Protein AF-0000000077142729 (afdb_homodimer)

Nearest PDB structures (foldseek):
  4tr6-assembly1_B  TM=9.520E-01  e=1.479E-44  Bacillus subtilis subsp. subtilis str. 168
  8dt6-assembly1_D  TM=9.450E-01  e=4.330E-39  Elizabethkingia anophelis NUHP1
  6fvo-assembly2_C  TM=9.368E-01  e=2.234E-37  Mycobacterium tuberculosis CDC1551
  6fvn-assembly1_A  TM=9.288E-01  e=1.070E-36  Mycobacterium tuberculosis CDC1551
  5agu-assembly1_B  TM=9.082E-01  e=4.602E-36  Mycobacterium tuberculosis H37Rv

InterPro domains:
  IPR001001 DNA polymerase III, beta sliding clamp [PIRSF000804] (1-369)
  IPR001001 DNA polymerase III, beta sliding clamp [PTHR30478] (1-369)
  IPR001001 DNA polymerase III, beta sliding clamp [SM00480] (17-365)
  IPR001001 DNA polymerase III, beta sliding clamp [TIGR00663] (1-369)
  IPR001001 DNA polymerase III, beta sliding clamp [cd00140] (1-368)
  IPR022634 DNA polymerase III, beta sliding clamp, N-terminal [PF00712] (1-119)
  IPR022635 DNA polymerase III, beta sliding clamp, C-terminal [PF02768] (251-367)
  IPR022637 DNA polymerase III, beta sliding clamp, central [PF02767] (129-245)
  IPR046938 DNA clamp superfamily [SSF55979] (1-119)
  IPR046938 DNA clamp superfamily [SSF55979] (125-248)
  IPR046938 DNA clamp superfamily [SSF55979] (250-369)

Radius of gyration: 31.99 Å; Cα contacts (8 Å, |Δi|>4): 1858; chains: 2; bounding box: 77×92×58 Å

Solvent-accessible surface area (backbone atoms only — not comparable to full-atom values): 36999 Å² total; per-residue (Å²): 56,28,36,36,30,47,34,68,53,50,38,52,23,44,63,54,6,50,70,17,30,35,89,78,70,91,53,70,67,33,40,19,31,37,39,39,36,50,70,58,32,33,34,26,31,8,30,57,86,50,36,30,20,36,18,51,35,72,28,54,50,79,34,62,36,63,35,21,36,48,32,69,65,52,46,53,48,51,66,67,51,68,87,47,60,33,37,40,36,44,52,97,82,29,39,34,36,41,36,41,90,61,35,40,36,36,35,57,36,39,69,42,84,73,45,78,80,70,81,82,72,59,78,82,39,55,39,68,43,31,34,39,57,53,41,48,47,41,63,51,16,50,85,30,30,29,88,56,72,88,50,57,53,30,29,14,33,35,40,38,36,37,42,44,33,37,36,32,36,11,32,51,89,50,35,35,18,38,38,48,46,76,45,95,60,66,40,48,79,91,84,69,73,66,47,77,49,28,42,38,34,69,58,49,54,54,49,48,72,70,52,57,90,40,78,55,70,26,46,36,25,37,56,96,51,36,37,32,41,41,49,87,58,32,38,41,34,32,50,40,52,69,78,83,73,74,73,62,74,77,72,52,78,88,69,64,48,25,39,33,43,41,52,40,66,62,53,48,52,51,48,54,56,25,35,71,37,2,58,82,45,79,24,37,32,36,39,39,35,49,72,49,32,37,35,43,28,16,55,37,94,63,21,36,29,39,32,60,40,80,36,49,49,48,70,60,73,45,61,38,28,32,47,38,64,65,52,47,54,54,56,69,48,52,85,51,63,35,30,36,41,37,30,59,57,56,73,48,48,40,38,41,32,43,55,96,42,93,37,45,43,36,36,36,48,44,43,84,79,131,54,28,35,35,31,47,35,68,53,49,37,51,24,42,64,53,8,51,70,20,31,36,91,77,68,93,52,68,64,34,41,18,31,36,39,36,35,50,69,56,31,34,34,25,32,7,29,58,86,51,35,30,19,34,18,50,33,72,27,54,50,77,34,62,37,63,33,21,35,48,32,68,65,51,47,54,50,51,65,67,51,70,89,47,61,33,38,41,37,44,50,98,82,28,40,33,37,42,36,43,90,58,34,37,36,35,35,57,35,38,67,41,84,73,46,77,81,69,81,84,70,58,76,82,40,55,39,69,44,31,34,40,57,52,43,48,46,42,63,52,15,50,86,30,32,28,88,57,73,90,50,58,54,30,30,14,33,35,40,39,38,34,41,43,33,37,36,32,37,12,31,51,89,52,35,34,18,37,36,47,49,78,47,94,59,68,41,49,79,86,90,67,74,67,48,78,48,30,41,38,36,69,58,47,54,53,49,49,71,69,53,57,90,39,78,55,70,27,46,36,25,36,58,96,52,34,37,32,41,40,48,85,56,30,40,41,35,32,50,40,52,68,79,81,75,76,72,62,73,76,72,53,77,89,71,64,49,24,40,36,42,41,52,40,66,62,52,47,51,50,46,55,57,24,36,71,36,2,58,81,46,78,24,36,31,37,40,39,36,49,71,50,34,38,34,44,28,17,55,38,94,63,23,35,30,39,32,60,40,82,36,49,48,47,70,58,74,44,62,37,30,33,46,39,65,64,52,47,54,54,58,70,48,50,85,51,63,33,29,35,40,35,29,58,57,56,71,47,48,39,38,40,31,43,54,96,44,91,36,44,43,37,38,38,49,42,42,86,78,131

Structure (mmCIF, N/CA/C/O backbone):
data_AF-0000000077142729-model_v1
#
loop_
_entity.id
_entity.type
_entity.pdbx_description
1 polymer 'Beta sliding clamp'
#
loop_
_atom_site.group_PDB
_atom_site.id
_atom_site.type_symbol
_atom_site.label_atom_id
_atom_site.label_alt_id
_atom_site.label_comp_id
_atom_site.label_asym_id
_atom_site.label_entity_id
_atom_site.label_seq_id
_atom_site.pdbx_PDB_ins_code
_atom_site.Cartn_x
_atom_site.Cartn_y
_atom_site.Cartn_z
_atom_site.occupancy
_atom_site.B_iso_or_equiv
_atom_site.auth_seq_id
_atom_site.auth_comp_id
_atom_site.auth_asym_id
_atom_site.auth_atom_id
_atom_site.pdbx_PDB_model_num
ATOM 1 N N . MET A 1 1 ? 35.406 -13.906 -8.664 1 97.38 1 MET A N 1
ATOM 2 C CA . MET A 1 1 ? 34.344 -13.617 -9.617 1 97.38 1 MET A CA 1
ATOM 3 C C . MET A 1 1 ? 34.312 -12.133 -9.969 1 97.38 1 MET A C 1
ATOM 5 O O . MET A 1 1 ? 34.375 -11.273 -9.078 1 97.38 1 MET A O 1
ATOM 9 N N . LYS A 1 2 ? 34.281 -11.828 -11.273 1 98.62 2 LYS A N 1
ATOM 10 C CA . LYS A 1 2 ? 34.25 -10.453 -11.766 1 98.62 2 LYS A CA 1
ATOM 11 C C . LYS A 1 2 ? 33.469 -10.352 -13.07 1 98.62 2 LYS A C 1
ATOM 13 O O . LYS A 1 2 ? 33.781 -11.047 -14.039 1 98.62 2 LYS A O 1
ATOM 18 N N . PHE A 1 3 ? 32.469 -9.5 -13.102 1 98.81 3 PHE A N 1
ATOM 19 C CA . PHE A 1 3 ? 31.703 -9.352 -14.336 1 98.81 3 PHE A CA 1
ATOM 20 C C . PHE A 1 3 ? 31.078 -7.961 -14.422 1 98.81 3 PHE A C 1
ATOM 22 O O . PHE A 1 3 ? 31.031 -7.23 -13.43 1 98.81 3 PHE A O 1
ATOM 29 N N . VAL A 1 4 ? 30.672 -7.512 -15.602 1 98.81 4 VAL A N 1
ATOM 30 C CA . VAL A 1 4 ? 29.969 -6.266 -15.883 1 98.81 4 VAL A CA 1
ATOM 31 C C . VAL A 1 4 ? 28.656 -6.562 -16.609 1 98.81 4 VAL A C 1
ATOM 33 O O . VAL A 1 4 ? 28.625 -7.402 -17.516 1 98.81 4 VAL A O 1
ATOM 36 N N . CYS A 1 5 ? 27.641 -5.969 -16.188 1 98.69 5 CYS A N 1
ATOM 37 C CA . CYS A 1 5 ? 26.359 -6.117 -16.859 1 98.69 5 CYS A CA 1
ATOM 38 C C . CYS A 1 5 ? 25.562 -4.82 -16.797 1 98.69 5 CYS A C 1
ATOM 40 O O . CYS A 1 5 ? 25.969 -3.865 -16.141 1 98.69 5 CYS A O 1
ATOM 42 N N . ASP A 1 6 ? 24.5 -4.805 -17.547 1 98.25 6 ASP A N 1
ATOM 43 C CA . ASP A 1 6 ? 23.609 -3.648 -17.547 1 98.25 6 ASP A CA 1
ATOM 44 C C . ASP A 1 6 ? 22.719 -3.646 -16.297 1 98.25 6 ASP A C 1
ATOM 46 O O . ASP A 1 6 ? 22.234 -4.699 -15.875 1 98.25 6 ASP A O 1
ATOM 50 N N . LYS A 1 7 ? 22.422 -2.453 -15.75 1 98.38 7 LYS A N 1
ATOM 51 C CA . LYS A 1 7 ? 21.672 -2.305 -14.516 1 98.38 7 LYS A CA 1
ATOM 52 C C . LYS A 1 7 ? 20.281 -2.947 -14.633 1 98.38 7 LYS A C 1
ATOM 54 O O . LYS A 1 7 ? 19.828 -3.641 -13.719 1 98.38 7 LYS A O 1
ATOM 59 N N . ASN A 1 8 ? 19.625 -2.719 -15.695 1 98.06 8 ASN A N 1
ATOM 60 C CA . ASN A 1 8 ? 18.281 -3.238 -15.867 1 98.06 8 ASN A CA 1
ATOM 61 C C . ASN A 1 8 ? 18.266 -4.766 -15.891 1 98.06 8 ASN A C 1
ATOM 63 O O . ASN A 1 8 ? 17.375 -5.387 -15.312 1 98.06 8 ASN A O 1
ATOM 67 N N . SER A 1 9 ? 19.188 -5.359 -16.609 1 98.25 9 SER A N 1
ATOM 68 C CA . SER A 1 9 ? 19.312 -6.812 -16.625 1 98.25 9 SER A CA 1
ATOM 69 C C . SER A 1 9 ? 19.594 -7.359 -15.234 1 98.25 9 SER A C 1
ATOM 71 O O . SER A 1 9 ? 19 -8.359 -14.82 1 98.25 9 SER A O 1
ATOM 73 N N . LEU A 1 10 ? 20.484 -6.617 -14.609 1 98.81 10 LEU A N 1
ATOM 74 C CA . LEU A 1 10 ? 20.828 -7.004 -13.25 1 98.81 10 LEU A CA 1
ATOM 75 C C . LEU A 1 10 ? 19.594 -6.973 -12.352 1 98.81 10 LEU A C 1
ATOM 77 O O . LEU A 1 10 ? 19.344 -7.918 -11.594 1 98.81 10 LEU A O 1
ATOM 81 N N . PHE A 1 11 ? 18.875 -5.934 -12.438 1 98.44 11 PHE A N 1
ATOM 82 C CA . PHE A 1 11 ? 17.672 -5.77 -11.633 1 98.44 11 PHE A CA 1
ATOM 83 C C . PHE A 1 11 ? 16.672 -6.879 -11.938 1 98.44 11 PHE A C 1
ATOM 85 O O . PHE A 1 11 ? 16.094 -7.461 -11.023 1 98.44 11 PHE A O 1
ATOM 92 N N . GLU A 1 12 ? 16.469 -7.191 -13.133 1 97.75 12 GLU A N 1
ATOM 93 C CA . GLU A 1 12 ? 15.555 -8.258 -13.531 1 97.75 12 GLU A CA 1
ATOM 94 C C . GLU A 1 12 ? 15.977 -9.594 -12.922 1 97.75 12 GLU A C 1
ATOM 96 O O . GLU A 1 12 ? 15.164 -10.289 -12.305 1 97.75 12 GLU A O 1
ATOM 101 N N . GLY A 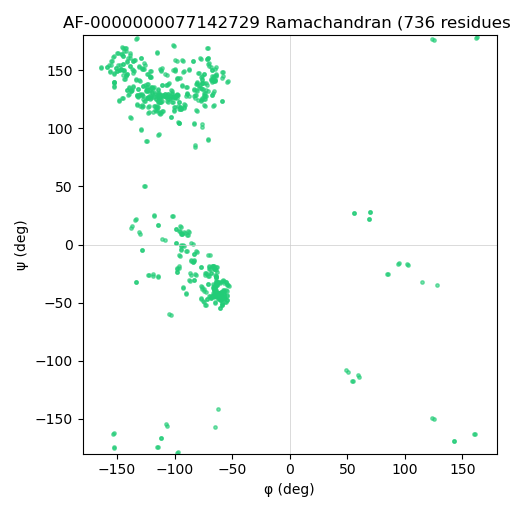1 13 ? 17.234 -9.953 -13.109 1 98.56 13 GLY A N 1
ATOM 102 C CA . GLY A 1 13 ? 17.75 -11.211 -12.594 1 98.56 13 GLY A CA 1
ATOM 103 C C . GLY A 1 13 ? 17.594 -11.352 -11.094 1 98.56 13 GLY A C 1
ATOM 104 O O . GLY A 1 13 ? 17.125 -12.391 -10.609 1 98.56 13 GLY A O 1
ATOM 105 N N . VAL A 1 14 ? 17.938 -10.281 -10.438 1 98.75 14 VAL A N 1
ATOM 106 C CA . VAL A 1 14 ? 17.906 -10.289 -8.977 1 98.75 14 VAL A CA 1
ATOM 107 C C . VAL A 1 14 ? 16.453 -10.328 -8.5 1 98.75 14 VAL A C 1
ATOM 109 O O . VAL A 1 14 ? 16.109 -11.102 -7.598 1 98.75 14 VAL A O 1
ATOM 112 N N . ASN A 1 15 ? 15.594 -9.547 -9.094 1 98.06 15 ASN A N 1
ATOM 113 C CA . ASN A 1 15 ? 14.188 -9.461 -8.719 1 98.06 15 ASN A CA 1
ATOM 114 C C . ASN A 1 15 ? 13.469 -10.789 -8.922 1 98.06 15 ASN A C 1
ATOM 116 O O . ASN A 1 15 ? 12.539 -11.117 -8.188 1 98.06 15 ASN A O 1
ATOM 120 N N . ILE A 1 16 ? 13.875 -11.523 -9.891 1 98.44 16 ILE A N 1
ATOM 121 C CA . ILE A 1 16 ? 13.281 -12.828 -10.164 1 98.44 16 ILE A CA 1
ATOM 122 C C . ILE A 1 16 ? 13.812 -13.852 -9.172 1 98.44 16 ILE A C 1
ATOM 124 O O . ILE A 1 16 ? 13.031 -14.594 -8.555 1 98.44 16 ILE A O 1
ATOM 128 N N . ALA A 1 17 ? 15.102 -13.867 -8.961 1 98.5 17 ALA A N 1
ATOM 129 C CA . ALA A 1 17 ? 15.758 -14.875 -8.125 1 98.5 17 ALA A CA 1
ATOM 130 C C . ALA A 1 17 ? 15.32 -14.734 -6.664 1 98.5 17 ALA A C 1
ATOM 132 O O . ALA A 1 17 ? 15.211 -15.734 -5.945 1 98.5 17 ALA A O 1
ATOM 133 N N . ILE A 1 18 ? 15.102 -13.477 -6.281 1 98.06 18 ILE A N 1
ATOM 134 C CA . ILE A 1 18 ? 14.805 -13.234 -4.871 1 98.06 18 ILE A CA 1
ATOM 135 C C . ILE A 1 18 ? 13.477 -13.898 -4.504 1 98.06 18 ILE A C 1
ATOM 137 O O . ILE A 1 18 ? 13.211 -14.164 -3.33 1 98.06 18 ILE A O 1
ATOM 141 N N . ARG A 1 19 ? 12.633 -14.188 -5.406 1 97.06 19 ARG A N 1
ATOM 142 C CA . ARG A 1 19 ? 11.336 -14.812 -5.176 1 97.06 19 ARG A CA 1
ATOM 143 C C . ARG A 1 19 ? 11.508 -16.234 -4.656 1 97.06 19 ARG A C 1
ATOM 145 O O . ARG A 1 19 ? 10.578 -16.812 -4.074 1 97.06 19 ARG A O 1
ATOM 152 N N . GLY A 1 20 ? 12.641 -16.828 -4.883 1 97 20 GLY A N 1
ATOM 153 C CA . GLY A 1 20 ? 12.922 -18.156 -4.383 1 97 20 GLY A CA 1
ATOM 154 C C . GLY A 1 20 ? 13.547 -18.172 -3.004 1 97 20 GLY A C 1
ATOM 155 O O . GLY A 1 20 ? 13.734 -19.219 -2.402 1 97 20 GLY A O 1
ATOM 156 N N . VAL A 1 21 ? 13.844 -16.969 -2.533 1 96.69 21 VAL A N 1
ATOM 157 C CA . VAL A 1 21 ? 14.57 -16.828 -1.278 1 96.69 21 VAL A CA 1
ATOM 158 C C . VAL A 1 21 ? 13.617 -16.984 -0.1 1 96.69 21 VAL A C 1
ATOM 160 O O . VAL A 1 21 ? 12.477 -16.516 -0.15 1 96.69 21 VAL A O 1
ATOM 163 N N . SER A 1 22 ? 14.016 -17.641 0.867 1 84.62 22 SER A N 1
ATOM 164 C CA . SER A 1 22 ? 13.227 -17.891 2.068 1 84.62 22 SER A CA 1
ATOM 165 C C . SER A 1 22 ? 13.125 -16.656 2.943 1 84.62 22 SER A C 1
ATOM 167 O O . SER A 1 22 ? 14.133 -15.992 3.215 1 84.62 22 SER A O 1
ATOM 169 N N . SER A 1 23 ? 11.945 -16.219 3.293 1 72.62 23 SER A N 1
ATOM 170 C CA . SER A 1 23 ? 11.844 -15.07 4.188 1 72.62 23 SER A CA 1
ATOM 171 C C . SER A 1 23 ? 12.031 -15.484 5.645 1 72.62 23 SER A C 1
ATOM 173 O O . SER A 1 23 ? 12.492 -14.688 6.465 1 72.62 23 SER A O 1
ATOM 175 N N . ARG A 1 24 ? 11.688 -16.781 5.891 1 78.94 24 ARG A N 1
ATOM 176 C CA . ARG A 1 24 ? 11.797 -17.281 7.258 1 78.94 24 ARG A CA 1
ATOM 177 C C . ARG A 1 24 ? 12.578 -18.594 7.293 1 78.94 24 ARG A C 1
ATOM 179 O O . ARG A 1 24 ? 12.172 -19.578 6.684 1 78.94 24 ARG A O 1
ATOM 186 N N . THR A 1 25 ? 13.867 -18.531 7.637 1 83.38 25 THR A N 1
ATOM 187 C CA . THR A 1 25 ? 14.68 -19.75 7.668 1 83.38 25 THR A CA 1
ATOM 188 C C . THR A 1 25 ? 15.688 -19.703 8.812 1 83.38 25 THR A C 1
ATOM 190 O O . THR A 1 25 ? 16.078 -18.609 9.25 1 83.38 25 THR A O 1
ATOM 193 N N . THR A 1 26 ? 15.945 -20.906 9.266 1 84.94 26 THR A N 1
ATOM 194 C CA . THR A 1 26 ? 16.984 -21.031 10.281 1 84.94 26 THR A CA 1
ATOM 195 C C . THR A 1 26 ? 18.359 -21.156 9.641 1 84.94 26 THR A C 1
ATOM 197 O O . THR A 1 26 ? 19.391 -21 10.305 1 84.94 26 THR A O 1
ATOM 200 N N . LEU A 1 27 ? 18.469 -21.422 8.336 1 90.94 27 LEU A N 1
ATOM 201 C CA . LEU A 1 27 ? 19.719 -21.5 7.598 1 90.94 27 LEU A CA 1
ATOM 202 C C . LEU A 1 27 ? 20.016 -20.188 6.902 1 90.94 27 LEU A C 1
ATOM 204 O O . LEU A 1 27 ? 19.484 -19.906 5.82 1 90.94 27 LEU A O 1
ATOM 208 N N . PRO A 1 28 ? 20.938 -19.453 7.438 1 91.56 28 PRO A N 1
ATOM 209 C CA . PRO A 1 28 ? 21.188 -18.094 6.949 1 91.56 28 PRO A CA 1
ATOM 210 C C . PRO A 1 28 ? 21.516 -18.062 5.461 1 91.56 28 PRO A C 1
ATOM 212 O O . PRO A 1 28 ? 21.172 -17.094 4.77 1 91.56 28 PRO A O 1
ATOM 215 N N . ILE A 1 29 ? 22.141 -19.109 4.98 1 95.5 29 ILE A N 1
ATOM 216 C CA . ILE A 1 29 ? 22.594 -19.125 3.592 1 95.5 29 ILE A CA 1
ATOM 217 C C . ILE A 1 29 ? 21.375 -19.062 2.662 1 95.5 29 ILE A C 1
ATOM 219 O O . ILE A 1 29 ? 21.484 -18.594 1.522 1 95.5 29 ILE A O 1
ATOM 223 N N . LEU A 1 30 ? 20.203 -19.438 3.131 1 96.56 30 LEU A N 1
ATOM 224 C CA . LEU A 1 30 ? 18.984 -19.484 2.334 1 96.56 30 LEU A CA 1
ATOM 225 C C . LEU A 1 30 ? 18.359 -18.094 2.232 1 96.56 30 LEU A C 1
ATOM 227 O O . LEU A 1 30 ? 17.422 -17.891 1.455 1 96.56 30 LEU A O 1
ATOM 231 N N . GLN A 1 31 ? 18.922 -17.156 2.941 1 96.62 31 GLN A N 1
ATOM 232 C CA . GLN A 1 31 ? 18.484 -15.766 2.846 1 96.62 31 GLN A CA 1
ATOM 233 C C . GLN A 1 31 ? 19.297 -15.016 1.792 1 96.62 31 GLN A C 1
ATOM 235 O O . GLN A 1 31 ? 19.188 -13.797 1.674 1 96.62 31 GLN A O 1
ATOM 240 N N . GLY A 1 32 ? 20.047 -15.773 1.043 1 97.25 32 GLY A N 1
ATOM 241 C CA . GLY A 1 32 ? 20.922 -15.164 0.049 1 97.25 32 GLY A CA 1
ATOM 242 C C . GLY A 1 32 ? 20.547 -15.523 -1.376 1 97.25 32 GLY A C 1
ATOM 243 O O . GLY A 1 32 ? 19.734 -16.422 -1.599 1 97.25 32 GLY A O 1
ATOM 244 N N . ILE A 1 33 ? 21.062 -14.797 -2.264 1 98.56 33 ILE A N 1
ATOM 245 C CA . ILE A 1 33 ? 21.062 -15.086 -3.691 1 98.56 33 ILE A CA 1
ATOM 246 C C . ILE A 1 33 ? 22.438 -15.57 -4.129 1 98.56 33 ILE A C 1
ATOM 248 O O . ILE A 1 33 ? 23.453 -14.922 -3.846 1 98.56 33 ILE A O 1
ATOM 252 N N . LYS A 1 34 ? 22.5 -16.703 -4.734 1 98.69 34 LYS A N 1
ATOM 253 C CA . LYS A 1 34 ? 23.75 -17.188 -5.305 1 98.69 34 LYS A CA 1
ATOM 254 C C . LYS A 1 34 ? 24 -16.578 -6.684 1 98.69 34 LYS A C 1
ATOM 256 O O . LYS A 1 34 ? 23.109 -16.594 -7.543 1 98.69 34 LYS A O 1
ATOM 261 N N . ILE A 1 35 ? 25.141 -15.992 -6.84 1 98.81 35 ILE A N 1
ATOM 262 C CA . ILE A 1 35 ? 25.578 -15.438 -8.117 1 98.81 35 ILE A CA 1
ATOM 263 C C . ILE A 1 35 ? 26.641 -16.344 -8.734 1 98.81 35 ILE A C 1
ATOM 265 O O . ILE A 1 35 ? 27.641 -16.656 -8.102 1 98.81 35 ILE A O 1
ATOM 269 N N . SER A 1 36 ? 26.375 -16.797 -9.93 1 98.69 36 SER A N 1
ATOM 270 C CA . SER A 1 36 ? 27.344 -17.609 -10.672 1 98.69 36 SER A CA 1
ATOM 271 C C . SER A 1 36 ? 27.688 -16.969 -12.008 1 98.69 36 SER A C 1
ATOM 273 O O . SER A 1 36 ? 26.844 -16.859 -12.898 1 98.69 36 SER A O 1
ATOM 275 N N . ALA A 1 37 ? 28.938 -16.547 -12.133 1 98.62 37 ALA A N 1
ATOM 276 C CA . ALA A 1 37 ? 29.422 -15.961 -13.383 1 98.62 37 ALA A CA 1
ATOM 277 C C . ALA A 1 37 ? 30.203 -16.984 -14.203 1 98.62 37 ALA A C 1
ATOM 279 O O . ALA A 1 37 ? 31.203 -17.547 -13.727 1 98.62 37 ALA A O 1
ATOM 280 N N . LEU A 1 38 ? 29.734 -17.266 -15.352 1 97.62 38 LEU A N 1
ATOM 281 C CA . LEU A 1 38 ? 30.359 -18.234 -16.234 1 97.62 38 LEU A CA 1
ATOM 282 C C . LEU A 1 38 ? 30.203 -17.828 -17.703 1 97.62 38 LEU A C 1
ATOM 284 O O . LEU A 1 38 ? 29.078 -17.578 -18.156 1 97.62 38 LEU A O 1
ATOM 288 N N . LYS A 1 39 ? 31.359 -17.766 -18.406 1 95.44 39 LYS A N 1
ATOM 289 C CA . LYS A 1 39 ? 31.391 -17.406 -19.828 1 95.44 39 LYS A CA 1
ATOM 290 C C . LYS A 1 39 ? 30.797 -16 -20.047 1 95.44 39 LYS A C 1
ATOM 292 O O . LYS A 1 39 ? 31.328 -15.016 -19.531 1 95.44 39 LYS A O 1
ATOM 297 N N . ASP A 1 40 ? 29.672 -15.906 -20.688 1 96.62 40 ASP A N 1
ATOM 298 C CA . ASP A 1 40 ? 29.125 -14.586 -21 1 96.62 40 ASP A CA 1
ATOM 299 C C . ASP A 1 40 ? 27.781 -14.375 -20.328 1 96.62 40 ASP A C 1
ATOM 301 O O . ASP A 1 40 ? 26.969 -13.555 -20.781 1 96.62 40 ASP A O 1
ATOM 305 N N . GLN A 1 41 ? 27.625 -15.133 -19.219 1 98.12 41 GLN A N 1
ATOM 306 C CA . GLN A 1 41 ? 26.344 -15.062 -18.516 1 98.12 41 GLN A CA 1
ATOM 307 C C . GLN A 1 41 ? 26.547 -15.047 -17.016 1 98.12 41 GLN A C 1
ATOM 309 O O . GLN A 1 41 ? 27.562 -15.531 -16.516 1 98.12 41 GLN A O 1
ATOM 314 N N . VAL A 1 42 ? 25.641 -14.492 -16.375 1 98.81 42 VAL A N 1
ATOM 315 C CA . VAL A 1 42 ? 25.562 -14.578 -14.922 1 98.81 42 VAL A CA 1
ATOM 316 C C . VAL A 1 42 ? 24.203 -15.141 -14.508 1 98.81 42 VAL A C 1
ATOM 318 O O . VAL A 1 42 ? 23.156 -14.727 -15.039 1 98.81 42 VAL A O 1
ATOM 321 N N . LYS A 1 43 ? 24.312 -16.094 -13.609 1 98.75 43 LYS A N 1
ATOM 322 C CA . LYS A 1 43 ? 23.094 -16.719 -13.094 1 98.75 43 LYS A CA 1
ATOM 323 C C . LYS A 1 43 ? 22.828 -16.312 -11.648 1 98.75 43 LYS A C 1
ATOM 325 O O . LYS A 1 43 ? 23.734 -16.359 -10.812 1 98.75 43 LYS A O 1
ATOM 330 N N . PHE A 1 44 ? 21.641 -15.852 -11.422 1 98.88 44 PHE A N 1
ATOM 331 C CA . PHE A 1 44 ? 21.172 -15.586 -10.062 1 98.88 44 PHE A CA 1
ATOM 332 C C . PHE A 1 44 ? 20.234 -16.688 -9.594 1 98.88 44 PHE A C 1
ATOM 334 O O . PHE A 1 44 ? 19.312 -17.078 -10.312 1 98.88 44 PHE A O 1
ATOM 341 N N . SER A 1 45 ? 20.469 -17.188 -8.367 1 98.69 45 SER A N 1
ATOM 342 C CA . SER A 1 45 ? 19.672 -18.312 -7.867 1 98.69 45 SER A CA 1
ATOM 343 C C . SER A 1 45 ? 19.172 -18.062 -6.449 1 98.69 45 SER A C 1
ATOM 345 O O . SER A 1 45 ? 19.938 -17.625 -5.586 1 98.69 45 SER A O 1
ATOM 347 N N . GLY A 1 46 ? 17.938 -18.219 -6.211 1 98 46 GLY A N 1
ATOM 348 C CA . GLY A 1 46 ? 17.328 -18.25 -4.891 1 98 46 GLY A CA 1
ATOM 349 C C . GLY A 1 46 ? 16.578 -19.547 -4.621 1 98 46 GLY A C 1
ATOM 350 O O . GLY A 1 46 ? 15.992 -20.141 -5.531 1 98 46 GLY A O 1
ATOM 351 N N . THR A 1 47 ? 16.641 -20 -3.342 1 97.5 47 THR A N 1
ATOM 352 C CA . THR A 1 47 ? 15.922 -21.234 -3.012 1 97.5 47 THR A CA 1
ATOM 353 C C . THR A 1 47 ? 15.531 -21.25 -1.537 1 97.5 47 THR A C 1
ATOM 355 O O . THR A 1 47 ? 16.219 -20.656 -0.701 1 97.5 47 THR A O 1
ATOM 358 N N . ASP A 1 48 ? 14.43 -21.844 -1.259 1 95.81 48 ASP A N 1
ATOM 359 C CA . ASP A 1 48 ? 14.055 -22.156 0.118 1 95.81 48 ASP A CA 1
ATOM 360 C C . ASP A 1 48 ? 14.008 -23.672 0.341 1 95.81 48 ASP A C 1
ATOM 362 O O . ASP A 1 48 ? 13.375 -24.141 1.29 1 95.81 48 ASP A O 1
ATOM 366 N N . LEU A 1 49 ? 14.609 -24.406 -0.566 1 94.25 49 LEU A N 1
ATOM 367 C CA . LEU A 1 49 ? 14.734 -25.859 -0.551 1 94.25 49 LEU A CA 1
ATOM 368 C C . LEU A 1 49 ? 13.5 -26.516 -1.162 1 94.25 49 LEU A C 1
ATOM 370 O O . LEU A 1 49 ? 13.578 -27.641 -1.668 1 94.25 49 LEU A O 1
ATOM 374 N N . ASP A 1 50 ? 12.375 -25.906 -1.157 1 94.44 50 ASP A N 1
ATOM 375 C CA . ASP A 1 50 ? 11.172 -26.422 -1.798 1 94.44 50 ASP A CA 1
ATOM 376 C C . ASP A 1 50 ? 11.031 -25.891 -3.223 1 94.44 50 ASP A C 1
ATOM 378 O O . ASP A 1 50 ? 10.586 -26.594 -4.117 1 94.44 50 ASP A O 1
ATOM 382 N N . ILE A 1 51 ? 11.43 -24.672 -3.355 1 96.94 51 ILE A N 1
ATOM 383 C CA . ILE A 1 51 ? 11.414 -24.016 -4.66 1 96.94 51 ILE A CA 1
ATOM 384 C C . ILE A 1 51 ? 12.789 -23.422 -4.957 1 96.94 51 ILE A C 1
ATOM 386 O O . ILE A 1 51 ? 13.469 -22.938 -4.051 1 96.94 51 ILE A O 1
ATOM 390 N N . GLY A 1 52 ? 13.25 -23.594 -6.125 1 97.88 52 GLY A N 1
ATOM 391 C CA . GLY A 1 52 ? 14.438 -22.938 -6.652 1 97.88 52 GLY A CA 1
ATOM 392 C C . GLY A 1 52 ? 14.156 -22.094 -7.875 1 97.88 52 GLY A C 1
ATOM 393 O O . GLY A 1 52 ? 13.453 -22.516 -8.789 1 97.88 52 GLY A O 1
ATOM 394 N N . ILE A 1 53 ? 14.609 -20.875 -7.906 1 98.62 53 ILE A N 1
ATOM 395 C CA . ILE A 1 53 ? 14.438 -19.984 -9.039 1 98.62 53 ILE A CA 1
ATOM 396 C C . ILE A 1 53 ? 15.805 -19.484 -9.523 1 98.62 53 ILE A C 1
ATOM 398 O O . ILE A 1 53 ? 16.625 -19.016 -8.727 1 98.62 53 ILE A O 1
ATOM 402 N N . GLU A 1 54 ? 16.016 -19.688 -10.781 1 98.56 54 GLU A N 1
ATOM 403 C CA . GLU A 1 54 ? 17.266 -19.266 -11.414 1 98.56 54 GLU A CA 1
ATOM 404 C C . GLU A 1 54 ? 17 -18.359 -12.609 1 98.56 54 GLU A C 1
ATOM 406 O O . GLU A 1 54 ? 16.141 -18.656 -13.453 1 98.56 54 GLU A O 1
ATOM 411 N N . CYS A 1 55 ? 17.672 -17.297 -12.664 1 98.69 55 CYS A N 1
ATOM 412 C CA . CYS A 1 55 ? 17.547 -16.375 -13.789 1 98.69 55 CYS A CA 1
ATOM 413 C C . CYS A 1 55 ? 18.922 -16.016 -14.344 1 98.69 55 CYS A C 1
ATOM 415 O O . CYS A 1 55 ? 19.812 -15.633 -13.594 1 98.69 55 CYS A O 1
ATOM 417 N N . GLN A 1 56 ? 19.047 -16.156 -15.633 1 98.62 56 GLN A N 1
ATOM 418 C CA . GLN A 1 56 ? 20.312 -15.844 -16.297 1 98.62 56 GLN A CA 1
ATOM 419 C C . GLN A 1 56 ? 20.234 -14.539 -17.062 1 98.62 56 GLN A C 1
ATOM 421 O O . GLN A 1 56 ? 19.219 -14.266 -17.734 1 98.62 56 GLN A O 1
ATOM 426 N N . ILE A 1 57 ? 21.266 -13.766 -16.969 1 98.75 57 ILE A N 1
ATOM 427 C CA . ILE A 1 57 ? 21.328 -12.516 -17.734 1 98.75 57 ILE A CA 1
ATOM 428 C C . ILE A 1 57 ? 22.672 -12.422 -18.453 1 98.75 57 ILE A C 1
ATOM 430 O O . ILE A 1 57 ? 23.656 -13.039 -18.031 1 98.75 57 ILE A O 1
ATOM 434 N N . PRO A 1 58 ? 22.672 -11.672 -19.578 1 98.56 58 PRO A N 1
ATOM 435 C CA . PRO A 1 58 ? 23.969 -11.453 -20.234 1 98.56 58 PRO A CA 1
ATOM 436 C C . PRO A 1 58 ? 24.906 -10.586 -19.391 1 98.56 58 PRO A C 1
ATOM 438 O O . PRO A 1 58 ? 24.453 -9.664 -18.719 1 98.56 58 PRO A O 1
ATOM 441 N N . ALA A 1 59 ? 26.156 -10.953 -19.438 1 98.56 59 ALA A N 1
ATOM 442 C CA . ALA A 1 59 ? 27.172 -10.18 -18.734 1 98.56 59 ALA A CA 1
ATOM 443 C C . ALA A 1 59 ? 28.547 -10.383 -19.359 1 98.56 59 ALA A C 1
ATOM 445 O O . ALA A 1 59 ? 28.797 -11.406 -20 1 98.56 59 ALA A O 1
ATOM 446 N N . MET A 1 60 ? 29.344 -9.414 -19.281 1 98.69 60 MET A N 1
ATOM 447 C CA . MET A 1 60 ? 30.766 -9.562 -19.609 1 98.69 60 MET A CA 1
ATOM 448 C C . MET A 1 60 ? 31.547 -10.109 -18.422 1 98.69 60 MET A C 1
ATOM 450 O O . MET A 1 60 ? 31.891 -9.359 -17.5 1 98.69 60 MET A O 1
ATOM 454 N N . VAL A 1 61 ? 31.891 -11.406 -18.5 1 98.69 61 VAL A N 1
ATOM 455 C CA . VAL A 1 61 ? 32.562 -12.07 -17.391 1 98.69 61 VAL A CA 1
ATOM 456 C C . VAL A 1 61 ? 34.062 -11.969 -17.562 1 98.69 61 VAL A C 1
ATOM 458 O O . VAL A 1 61 ? 34.625 -12.469 -18.547 1 98.69 61 VAL A O 1
ATOM 461 N N . GLU A 1 62 ? 34.719 -11.32 -16.656 1 98.5 62 GLU A N 1
ATOM 462 C CA . GLU A 1 62 ? 36.156 -11.203 -16.656 1 98.5 62 GLU A CA 1
ATOM 463 C C . GLU A 1 62 ? 36.812 -12.344 -15.875 1 98.5 62 GLU A C 1
ATOM 465 O O . GLU A 1 62 ? 37.875 -12.844 -16.266 1 98.5 62 GLU A O 1
ATOM 470 N N . GLU A 1 63 ? 36.25 -12.672 -14.758 1 98.38 63 GLU A N 1
ATOM 471 C CA . GLU A 1 63 ? 36.688 -13.789 -13.914 1 98.38 63 GLU A CA 1
ATOM 472 C C . GLU A 1 63 ? 35.5 -14.633 -13.484 1 98.38 63 GLU A C 1
ATOM 474 O O . GLU A 1 63 ? 34.562 -14.133 -12.828 1 98.38 63 GLU A O 1
ATOM 479 N N . GLU A 1 64 ? 35.469 -15.867 -13.812 1 98.5 64 GLU A N 1
ATOM 480 C CA . GLU A 1 64 ? 34.406 -16.781 -13.43 1 98.5 64 GLU A CA 1
ATOM 481 C C . GLU A 1 64 ? 34.438 -17.047 -11.922 1 98.5 64 GLU A C 1
ATOM 483 O O . GLU A 1 64 ? 35.469 -16.906 -11.273 1 98.5 64 GLU A O 1
ATOM 488 N N . GLY A 1 65 ? 33.281 -17.375 -11.367 1 97.88 65 GLY A N 1
ATOM 489 C CA . GLY A 1 65 ? 33.188 -17.688 -9.953 1 97.88 65 GLY A CA 1
ATOM 490 C C . GLY A 1 65 ? 31.781 -17.625 -9.422 1 97.88 65 GLY A C 1
ATOM 491 O O . GLY A 1 65 ? 30.828 -17.406 -10.18 1 97.88 65 GLY A O 1
ATOM 492 N N . GLU A 1 66 ? 31.688 -17.953 -8.117 1 98.19 66 GLU A N 1
ATOM 493 C CA . GLU A 1 66 ? 30.391 -17.953 -7.457 1 98.19 66 GLU A CA 1
ATOM 494 C C . GLU A 1 66 ? 30.469 -17.312 -6.074 1 98.19 66 GLU A C 1
ATOM 496 O O . GLU A 1 66 ? 31.516 -17.375 -5.414 1 98.19 66 GLU A O 1
ATOM 501 N N . ILE A 1 67 ? 29.391 -16.75 -5.676 1 98.56 67 ILE A N 1
ATOM 502 C CA . ILE A 1 67 ? 29.297 -16.125 -4.359 1 98.56 67 ILE A CA 1
ATOM 503 C C . ILE A 1 67 ? 27.828 -16.016 -3.953 1 98.56 67 ILE A C 1
ATOM 505 O O . ILE A 1 67 ? 26.938 -16.016 -4.809 1 98.56 67 ILE A O 1
ATOM 509 N N . VAL A 1 68 ? 27.531 -16.016 -2.656 1 98.31 68 VAL A N 1
ATOM 510 C CA . VAL A 1 68 ? 26.188 -15.773 -2.145 1 98.31 68 VAL A CA 1
ATOM 511 C C . VAL A 1 68 ? 26.141 -14.391 -1.493 1 98.31 68 VAL A C 1
ATOM 513 O O . VAL A 1 68 ? 27 -14.047 -0.681 1 98.31 68 VAL A O 1
ATOM 516 N N . VAL A 1 69 ? 25.188 -13.602 -1.936 1 98.06 69 VAL A N 1
ATOM 517 C CA . VAL A 1 69 ? 25.016 -12.281 -1.342 1 98.06 69 VAL A CA 1
ATOM 518 C C . VAL A 1 69 ? 23.703 -12.227 -0.556 1 98.06 69 VAL A C 1
ATOM 520 O O . VAL A 1 69 ? 22.75 -12.945 -0.874 1 98.06 69 VAL A O 1
ATOM 523 N N . PRO A 1 70 ? 23.625 -11.414 0.53 1 95.94 70 PRO A N 1
ATOM 524 C CA . PRO A 1 70 ? 22.344 -11.242 1.207 1 95.94 70 PRO A CA 1
ATOM 525 C C . PRO A 1 70 ? 21.25 -10.688 0.283 1 95.94 70 PRO A C 1
ATOM 527 O O . PRO A 1 70 ? 21.406 -9.594 -0.265 1 95.94 70 PRO A O 1
ATOM 530 N N . ALA A 1 71 ? 20.188 -11.375 0.181 1 97.25 71 ALA A N 1
ATOM 531 C CA . ALA A 1 71 ? 19.188 -11.117 -0.851 1 97.25 71 ALA A CA 1
ATOM 532 C C . ALA A 1 71 ? 18.547 -9.75 -0.663 1 97.25 71 ALA A C 1
ATOM 534 O O . ALA A 1 71 ? 18.453 -8.969 -1.612 1 97.25 71 ALA A O 1
ATOM 535 N N . LYS A 1 72 ? 18.109 -9.445 0.493 1 94.56 72 LYS A N 1
ATOM 536 C CA . LYS A 1 72 ? 17.344 -8.234 0.758 1 94.56 72 LYS A CA 1
ATOM 537 C C . LYS A 1 72 ? 18.156 -6.984 0.429 1 94.56 72 LYS A C 1
ATOM 539 O O . LYS A 1 72 ? 17.719 -6.152 -0.373 1 94.56 72 LYS A O 1
ATOM 544 N N . ILE A 1 73 ? 19.344 -6.855 1.003 1 94.56 73 ILE A N 1
ATOM 545 C CA . ILE A 1 73 ? 20.156 -5.66 0.813 1 94.56 73 ILE A CA 1
ATOM 546 C C . ILE A 1 73 ? 20.609 -5.566 -0.642 1 94.56 73 ILE A C 1
ATOM 548 O O . ILE A 1 73 ? 20.625 -4.48 -1.228 1 94.56 73 ILE A O 1
ATOM 552 N N . PHE A 1 74 ? 21.016 -6.684 -1.229 1 97.5 74 PHE A N 1
ATOM 553 C CA . PHE A 1 74 ? 21.484 -6.684 -2.607 1 97.5 74 PHE A CA 1
ATOM 554 C C . PHE A 1 74 ? 20.391 -6.254 -3.562 1 97.5 74 PHE A C 1
ATOM 556 O O . PHE A 1 74 ? 20.625 -5.465 -4.48 1 97.5 74 PHE A O 1
ATOM 563 N N . SER A 1 75 ? 19.219 -6.785 -3.346 1 97.94 75 SER A N 1
ATOM 564 C CA . SER A 1 75 ? 18.094 -6.422 -4.191 1 97.94 75 SER A CA 1
ATOM 565 C C . SER A 1 75 ? 17.781 -4.934 -4.098 1 97.94 75 SER A C 1
ATOM 567 O O . SER A 1 75 ? 17.562 -4.273 -5.113 1 97.94 75 SER A O 1
ATOM 569 N N . GLU A 1 76 ? 17.734 -4.414 -2.928 1 96.62 76 GLU A N 1
ATOM 570 C CA . GLU A 1 76 ? 17.453 -2.992 -2.725 1 96.62 76 GLU A CA 1
ATOM 571 C C . GLU A 1 76 ? 18.547 -2.127 -3.348 1 96.62 76 GLU A C 1
ATOM 573 O O . GLU A 1 76 ? 18.266 -1.079 -3.93 1 96.62 76 GLU A O 1
ATOM 578 N N . LEU A 1 77 ? 19.781 -2.592 -3.158 1 96.12 77 LEU A N 1
ATOM 579 C CA . LEU A 1 77 ? 20.922 -1.882 -3.732 1 96.12 77 LEU A CA 1
ATOM 580 C C . LEU A 1 77 ? 20.781 -1.783 -5.25 1 96.12 77 LEU A C 1
ATOM 582 O O . LEU A 1 77 ? 20.938 -0.701 -5.82 1 96.12 77 LEU A O 1
ATOM 586 N N . VAL A 1 78 ? 20.547 -2.885 -5.824 1 98 78 VAL A N 1
ATOM 587 C CA . VAL A 1 78 ? 20.438 -2.947 -7.281 1 98 78 VAL A CA 1
ATOM 588 C C . VAL A 1 78 ? 19.297 -2.039 -7.754 1 98 78 VAL A C 1
ATOM 590 O O . VAL A 1 78 ? 19.438 -1.326 -8.75 1 98 78 VAL A O 1
ATOM 593 N N . ARG A 1 79 ? 18.234 -2.062 -7.031 1 97.44 79 ARG A N 1
ATOM 594 C CA . ARG A 1 79 ? 17.078 -1.241 -7.363 1 97.44 79 ARG A CA 1
ATOM 595 C C . ARG A 1 79 ? 17.422 0.242 -7.348 1 97.44 79 ARG A C 1
ATOM 597 O O . ARG A 1 79 ? 16.938 1.014 -8.172 1 97.44 79 ARG A O 1
ATOM 604 N N . LYS A 1 80 ? 18.297 0.665 -6.512 1 96.38 80 LYS A N 1
ATOM 605 C CA . LYS A 1 80 ? 18.578 2.076 -6.266 1 96.38 80 LYS A CA 1
ATOM 606 C C . LYS A 1 80 ? 19.75 2.562 -7.113 1 96.38 80 LYS A C 1
ATOM 608 O O . LYS A 1 80 ? 20.094 3.744 -7.086 1 96.38 80 LYS A O 1
ATOM 613 N N . LEU A 1 81 ? 20.328 1.726 -7.891 1 97.62 81 LEU A N 1
ATOM 614 C CA . LEU A 1 81 ? 21.422 2.129 -8.773 1 97.62 81 LEU A CA 1
ATOM 615 C C . LEU A 1 81 ? 20.891 2.92 -9.961 1 97.62 81 LEU A C 1
ATOM 617 O O . LEU A 1 81 ? 19.781 2.689 -10.422 1 97.62 81 LEU A O 1
ATOM 621 N N . PRO A 1 82 ? 21.656 3.854 -10.414 1 96.25 82 PRO A N 1
ATOM 622 C CA . PRO A 1 82 ? 21.281 4.531 -11.656 1 96.25 82 PRO A CA 1
ATOM 623 C C . PRO A 1 82 ? 21.453 3.641 -12.883 1 96.25 82 PRO A C 1
ATOM 625 O O . PRO A 1 82 ? 22.062 2.572 -12.797 1 96.25 82 PRO A O 1
ATOM 628 N N . GLU A 1 83 ? 20.938 4.098 -13.992 1 96.5 83 GLU A N 1
ATOM 629 C CA . GLU A 1 83 ? 21.109 3.383 -15.258 1 96.5 83 GLU A CA 1
ATOM 630 C C . GLU A 1 83 ? 22.578 3.354 -15.672 1 96.5 83 GLU A C 1
ATOM 632 O O . GLU A 1 83 ? 23.312 4.312 -15.445 1 96.5 83 GLU A O 1
ATOM 637 N N . GLY A 1 84 ? 22.969 2.244 -16.203 1 97.06 84 GLY A N 1
ATOM 638 C CA . GLY A 1 84 ? 24.344 2.115 -16.672 1 97.06 84 GLY A CA 1
ATOM 639 C C . GLY A 1 84 ? 24.922 0.74 -16.422 1 97.06 8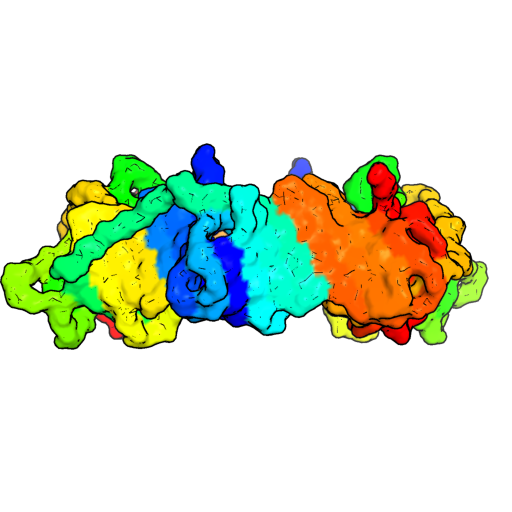4 GLY A C 1
ATOM 640 O O . GLY A 1 84 ? 24.203 -0.211 -16.141 1 97.06 84 GLY A O 1
ATOM 641 N N . ASP A 1 85 ? 26.219 0.648 -16.625 1 98.38 85 ASP A N 1
ATOM 642 C CA . ASP A 1 85 ? 26.938 -0.603 -16.391 1 98.38 85 ASP A CA 1
ATOM 643 C C . ASP A 1 85 ? 27.25 -0.786 -14.906 1 98.38 85 ASP A C 1
ATOM 645 O O . ASP A 1 85 ? 27.625 0.171 -14.227 1 98.38 85 ASP A O 1
ATOM 649 N N . VAL A 1 86 ? 27.078 -1.933 -14.484 1 98.81 86 VAL A N 1
ATOM 650 C CA . VAL A 1 86 ? 27.391 -2.291 -13.102 1 98.81 86 VAL A CA 1
ATOM 651 C C . VAL A 1 86 ? 28.516 -3.322 -13.078 1 98.81 86 VAL A C 1
ATOM 653 O O . VAL A 1 86 ? 28.438 -4.348 -13.766 1 98.81 86 VAL A O 1
ATOM 656 N N . LYS A 1 87 ? 29.547 -3.039 -12.375 1 98.81 87 LYS A N 1
ATOM 657 C CA . LYS A 1 87 ? 30.656 -3.969 -12.18 1 98.81 87 LYS A CA 1
ATOM 658 C C . LYS A 1 87 ? 30.547 -4.66 -10.82 1 98.81 87 LYS A C 1
ATOM 660 O O . LYS A 1 87 ? 30.406 -4 -9.789 1 98.81 87 LYS A O 1
ATOM 665 N N . ILE A 1 88 ? 30.594 -5.977 -10.789 1 98.81 88 ILE A N 1
ATOM 666 C CA . ILE A 1 88 ? 30.516 -6.758 -9.562 1 98.81 88 ILE A CA 1
ATOM 667 C C . ILE A 1 88 ? 31.734 -7.652 -9.445 1 98.81 88 ILE A C 1
ATOM 669 O O . ILE A 1 88 ? 32.094 -8.367 -10.383 1 98.81 88 ILE A O 1
ATOM 673 N N . GLU A 1 89 ? 32.375 -7.523 -8.305 1 98.56 89 GLU A N 1
ATOM 674 C CA . GLU A 1 89 ? 33.594 -8.312 -8.055 1 98.56 89 GLU A CA 1
ATOM 675 C C . GLU A 1 89 ? 33.594 -8.867 -6.633 1 98.56 89 GLU A C 1
ATOM 677 O O . GLU A 1 89 ? 33.188 -8.172 -5.691 1 98.56 89 GLU A O 1
ATOM 682 N N . SER A 1 90 ? 33.906 -10.125 -6.523 1 98.12 90 SER A N 1
ATOM 683 C CA . SER A 1 90 ? 34.062 -10.719 -5.203 1 98.12 90 SER A CA 1
ATOM 684 C C . SER A 1 90 ? 35.531 -11.109 -4.965 1 98.12 90 SER A C 1
ATOM 686 O O . SER A 1 90 ? 36.281 -11.375 -5.914 1 98.12 90 SER A O 1
ATOM 688 N N . ASP A 1 91 ? 35.938 -11.078 -3.678 1 95.81 91 ASP A N 1
ATOM 689 C CA . ASP A 1 91 ? 37.312 -11.422 -3.352 1 95.81 91 ASP A CA 1
ATOM 690 C C . ASP A 1 91 ? 37.375 -12.703 -2.514 1 95.81 91 ASP A C 1
ATOM 692 O O . ASP A 1 91 ? 36.375 -13.383 -2.336 1 95.81 91 ASP A O 1
ATOM 696 N N . SER A 1 92 ? 38.562 -13.078 -2.043 1 94.31 92 SER A N 1
ATOM 697 C CA . SER A 1 92 ? 38.812 -14.336 -1.35 1 94.31 92 SER A CA 1
ATOM 698 C C . SER A 1 92 ? 38.156 -14.336 0.032 1 94.31 92 SER A C 1
ATOM 700 O O . SER A 1 92 ? 37.969 -15.398 0.634 1 94.31 92 SER A O 1
ATOM 702 N N . GLN A 1 93 ? 37.844 -13.203 0.543 1 95.12 93 GLN A N 1
ATOM 703 C CA . GLN A 1 93 ? 37.188 -13.094 1.847 1 95.12 93 GLN A CA 1
ATOM 704 C C . GLN A 1 93 ? 35.688 -13.023 1.703 1 95.12 93 GLN A C 1
ATOM 706 O O . GLN A 1 93 ? 34.969 -12.711 2.662 1 95.12 93 GLN A O 1
ATOM 711 N N . ASN A 1 94 ? 35.188 -13.25 0.544 1 96.12 94 ASN A N 1
ATOM 712 C CA . ASN A 1 94 ? 33.781 -13.258 0.209 1 96.12 94 ASN A CA 1
ATOM 713 C C . ASN A 1 94 ? 33.156 -11.859 0.281 1 96.12 94 ASN A C 1
ATOM 715 O O . ASN A 1 94 ? 31.953 -11.703 0.46 1 96.12 94 ASN A O 1
ATOM 719 N N . THR A 1 95 ? 34.031 -10.883 0.177 1 97.38 95 THR A N 1
ATOM 720 C CA . THR A 1 95 ? 33.531 -9.516 0.061 1 97.38 95 THR A CA 1
ATOM 721 C C . THR A 1 95 ? 33.125 -9.211 -1.376 1 97.38 95 THR A C 1
ATOM 723 O O . THR A 1 95 ? 33.844 -9.555 -2.32 1 97.38 95 THR A O 1
ATOM 726 N N . VAL A 1 96 ? 31.953 -8.633 -1.572 1 98.5 96 VAL A N 1
ATOM 727 C CA . VAL A 1 96 ? 31.438 -8.328 -2.902 1 98.5 96 VAL A CA 1
ATOM 728 C C . VAL A 1 96 ? 31.406 -6.816 -3.113 1 98.5 96 VAL A C 1
ATOM 730 O O . VAL A 1 96 ? 30.781 -6.09 -2.336 1 98.5 96 VAL A O 1
ATOM 733 N N . ASN A 1 97 ? 32.031 -6.352 -4.109 1 98.5 97 ASN A N 1
ATOM 734 C CA . ASN A 1 97 ? 32.031 -4.945 -4.496 1 98.5 97 ASN A CA 1
ATOM 735 C C . ASN A 1 97 ? 31.141 -4.691 -5.699 1 98.5 97 ASN A C 1
ATOM 737 O O . ASN A 1 97 ? 31.234 -5.387 -6.711 1 98.5 97 ASN A O 1
ATOM 741 N N . VAL A 1 98 ? 30.266 -3.812 -5.598 1 98.56 98 VAL A N 1
ATOM 742 C CA . VAL A 1 98 ? 29.359 -3.393 -6.66 1 98.56 98 VAL A CA 1
ATOM 743 C C . VAL A 1 98 ? 29.641 -1.941 -7.043 1 98.56 98 VAL A C 1
ATOM 745 O O . VAL A 1 98 ? 29.469 -1.033 -6.223 1 98.56 98 VAL A O 1
ATOM 748 N N . ILE A 1 99 ? 30.031 -1.714 -8.25 1 98.38 99 ILE A N 1
ATOM 749 C CA . ILE A 1 99 ? 30.453 -0.387 -8.688 1 98.38 99 ILE A CA 1
ATOM 750 C C . ILE A 1 99 ? 29.578 0.073 -9.859 1 98.38 99 ILE A C 1
ATOM 752 O O . ILE A 1 99 ? 29.406 -0.657 -10.836 1 98.38 99 ILE A O 1
ATOM 756 N N . CYS A 1 100 ? 29.016 1.179 -9.789 1 97.56 100 CYS A N 1
ATOM 757 C CA . CYS A 1 100 ? 28.25 1.85 -10.836 1 97.56 100 CYS A CA 1
ATOM 758 C C . CYS A 1 100 ? 28.578 3.34 -10.867 1 97.56 100 CYS A C 1
ATOM 760 O O . CYS A 1 100 ? 28.156 4.086 -9.984 1 97.56 100 CYS A O 1
ATOM 762 N N . ASP A 1 101 ? 29.281 3.803 -11.914 1 94.38 101 ASP A N 1
ATOM 763 C CA . ASP A 1 101 ? 29.734 5.188 -12.008 1 94.38 101 ASP A CA 1
ATOM 764 C C . ASP A 1 101 ? 30.531 5.586 -10.773 1 94.38 101 ASP A C 1
ATOM 766 O O . ASP A 1 101 ? 31.609 5.031 -10.523 1 94.38 101 ASP A O 1
ATOM 770 N N . SER A 1 102 ? 30.031 6.586 -10.008 1 95.06 102 SER A N 1
ATOM 771 C CA . SER A 1 102 ? 30.766 7.086 -8.844 1 95.06 102 SER A CA 1
ATOM 772 C C . SER A 1 102 ? 30.328 6.387 -7.566 1 95.06 102 SER A C 1
ATOM 774 O O . SER A 1 102 ? 30.75 6.754 -6.473 1 95.06 102 SER A O 1
ATOM 776 N N . ILE A 1 103 ? 29.516 5.332 -7.711 1 96.81 103 ILE A N 1
ATOM 777 C CA . ILE A 1 103 ? 28.953 4.633 -6.566 1 96.81 103 ILE A CA 1
ATOM 778 C C . ILE A 1 103 ? 29.719 3.336 -6.316 1 96.81 103 ILE A C 1
ATOM 780 O O . ILE A 1 103 ? 29.953 2.562 -7.25 1 96.81 103 ILE A O 1
ATOM 784 N N . ASN A 1 104 ? 30.125 3.109 -5.121 1 97.81 104 ASN A N 1
ATOM 785 C CA . ASN A 1 104 ? 30.781 1.865 -4.715 1 97.81 104 ASN A CA 1
ATOM 786 C C . ASN A 1 104 ? 30.109 1.265 -3.479 1 97.81 104 ASN A C 1
ATOM 788 O O . ASN A 1 104 ? 30.062 1.899 -2.424 1 97.81 104 ASN A O 1
ATOM 792 N N . PHE A 1 105 ? 29.594 0.101 -3.627 1 97.38 105 PHE A N 1
ATOM 793 C CA . PHE A 1 105 ? 29.047 -0.673 -2.52 1 97.38 105 PHE A CA 1
ATOM 794 C C . PHE A 1 105 ? 29.922 -1.894 -2.232 1 97.38 105 PHE A C 1
ATOM 796 O O . PHE A 1 105 ? 30.406 -2.551 -3.156 1 97.38 105 PHE A O 1
ATOM 803 N N . THR A 1 106 ? 30.125 -2.127 -1.004 1 97.56 106 THR A N 1
ATOM 804 C CA . THR A 1 106 ? 30.734 -3.373 -0.552 1 97.56 106 THR A CA 1
ATOM 805 C C . THR A 1 106 ? 29.797 -4.125 0.387 1 97.56 106 THR A C 1
ATOM 807 O O . THR A 1 106 ? 29.297 -3.561 1.366 1 97.56 106 THR A O 1
ATOM 810 N N . ILE A 1 107 ? 29.516 -5.348 0.103 1 96.44 107 ILE A N 1
ATOM 811 C CA . ILE A 1 107 ? 28.641 -6.125 0.974 1 96.44 107 ILE A CA 1
ATOM 812 C C . ILE A 1 107 ? 29.312 -7.445 1.341 1 96.44 107 ILE A C 1
ATOM 814 O O . ILE A 1 107 ? 30.156 -7.945 0.595 1 96.44 107 ILE A O 1
ATOM 818 N N . ALA A 1 108 ? 28.953 -7.902 2.498 1 95.25 108 ALA A N 1
ATOM 819 C CA . ALA A 1 108 ? 29.5 -9.18 2.965 1 95.25 108 ALA A CA 1
ATOM 820 C C . ALA A 1 108 ? 28.75 -10.352 2.342 1 95.25 108 ALA A C 1
ATOM 822 O O . ALA A 1 108 ? 27.547 -10.531 2.58 1 95.25 108 ALA A O 1
ATOM 823 N N . GLY A 1 109 ? 29.469 -11.141 1.515 1 96.5 109 GLY A N 1
ATOM 824 C CA . GLY A 1 109 ? 28.891 -12.352 0.949 1 96.5 109 GLY A CA 1
ATOM 825 C C . GLY A 1 109 ? 29.266 -13.602 1.717 1 96.5 109 GLY A C 1
ATOM 826 O O . GLY A 1 109 ? 29.828 -13.523 2.811 1 96.5 109 GLY A O 1
ATOM 827 N N . SER A 1 110 ? 28.812 -14.68 1.255 1 96.69 110 SER A N 1
ATOM 828 C CA . SER A 1 110 ? 29.125 -15.992 1.806 1 96.69 110 SER A CA 1
ATOM 829 C C . SER A 1 110 ? 29.594 -16.953 0.715 1 96.69 110 SER A C 1
ATOM 831 O O . SER A 1 110 ? 29.344 -16.719 -0.47 1 96.69 110 SER A O 1
ATOM 833 N N . ASP A 1 111 ? 30.25 -17.969 1.207 1 96.88 111 ASP A N 1
ATOM 834 C CA . ASP A 1 111 ? 30.766 -18.984 0.284 1 96.88 111 ASP A CA 1
ATOM 835 C C . ASP A 1 111 ? 29.625 -19.734 -0.397 1 96.88 111 ASP A C 1
ATOM 837 O O . ASP A 1 111 ? 28.688 -20.188 0.265 1 96.88 111 ASP A O 1
ATOM 841 N N . ALA A 1 112 ? 29.797 -19.812 -1.695 1 96.81 112 ALA A N 1
ATOM 842 C CA . ALA A 1 112 ? 28.766 -20.453 -2.494 1 96.81 112 ALA A CA 1
ATOM 843 C C . ALA A 1 112 ? 28.703 -21.953 -2.195 1 96.81 112 ALA A C 1
ATOM 845 O O . ALA A 1 112 ? 27.688 -22.594 -2.484 1 96.81 112 ALA A O 1
ATOM 846 N N . VAL A 1 113 ? 29.703 -22.469 -1.635 1 95.56 113 VAL A N 1
ATOM 847 C CA . VAL A 1 113 ? 29.797 -23.906 -1.385 1 95.56 113 VAL A CA 1
ATOM 848 C C . VAL A 1 113 ? 28.703 -24.312 -0.402 1 95.56 113 VAL A C 1
ATOM 850 O O . VAL A 1 113 ? 28.219 -25.453 -0.451 1 95.56 113 VAL A O 1
ATOM 853 N N . GLU A 1 114 ? 28.312 -23.375 0.409 1 93.38 114 GLU A N 1
ATOM 854 C CA . GLU A 1 114 ? 27.297 -23.656 1.431 1 93.38 114 GLU A CA 1
ATOM 855 C C . GLU A 1 114 ? 25.891 -23.562 0.857 1 93.38 114 GLU A C 1
ATOM 857 O O . GLU A 1 114 ? 24.922 -23.969 1.509 1 93.38 114 GLU A O 1
ATOM 862 N N . PHE A 1 115 ? 25.781 -23.047 -0.245 1 96.81 115 PHE A N 1
ATOM 863 C CA . PHE A 1 115 ? 24.469 -22.875 -0.881 1 96.81 115 PHE A CA 1
ATOM 864 C C . PHE A 1 115 ? 23.953 -24.219 -1.408 1 96.81 115 PHE A C 1
ATOM 866 O O . PHE A 1 115 ? 24.688 -24.938 -2.082 1 96.81 115 PHE A O 1
ATOM 873 N N . PRO A 1 116 ? 22.734 -24.516 -1.075 1 95.06 116 PRO A N 1
ATOM 874 C CA . PRO A 1 116 ? 22.219 -25.812 -1.52 1 95.06 116 PRO A CA 1
ATOM 875 C C . PRO A 1 116 ? 22.125 -25.906 -3.039 1 95.06 116 PRO A C 1
ATOM 877 O O . PRO A 1 116 ? 21.844 -24.922 -3.713 1 95.06 116 PRO A O 1
ATOM 880 N N . GLU A 1 117 ? 22.359 -27.047 -3.445 1 94.31 117 GLU A N 1
ATOM 881 C CA . GLU A 1 117 ? 22.188 -27.297 -4.875 1 94.31 117 GLU A CA 1
ATOM 882 C C . GLU A 1 117 ? 20.703 -27.297 -5.266 1 94.31 117 GLU A C 1
ATOM 884 O O . GLU A 1 117 ? 19.875 -27.906 -4.586 1 94.31 117 GLU A O 1
ATOM 889 N N . ILE A 1 118 ? 20.438 -26.594 -6.285 1 94.62 118 ILE A N 1
ATOM 890 C CA . ILE A 1 118 ? 19.109 -26.656 -6.867 1 94.62 118 ILE A CA 1
ATOM 891 C C . ILE A 1 118 ? 18.984 -27.875 -7.766 1 94.62 118 ILE A C 1
ATOM 893 O O . ILE A 1 118 ? 19.812 -28.078 -8.664 1 94.62 118 ILE A O 1
ATOM 897 N N . PRO A 1 119 ? 18.016 -28.625 -7.566 1 93.5 119 PRO A N 1
ATOM 898 C CA . PRO A 1 119 ? 17.922 -29.906 -8.281 1 93.5 119 PRO A CA 1
ATOM 899 C C . PRO A 1 119 ? 17.781 -29.719 -9.789 1 93.5 119 PRO A C 1
ATOM 901 O O . PRO A 1 119 ? 17.344 -28.672 -10.258 1 93.5 119 PRO A O 1
ATOM 904 N N . GLN A 1 120 ? 18.25 -30.734 -10.438 1 93.69 120 GLN A N 1
ATOM 905 C CA . GLN A 1 120 ? 18.031 -30.828 -11.875 1 93.69 120 GLN A CA 1
ATOM 906 C C . GLN A 1 120 ? 16.828 -31.734 -12.18 1 93.69 120 GLN A C 1
ATOM 908 O O . GLN A 1 120 ? 16.609 -32.719 -11.484 1 93.69 120 GLN A O 1
ATOM 913 N N . VAL A 1 121 ? 16.109 -31.359 -13.164 1 95.44 121 VAL A N 1
ATOM 914 C CA . VAL A 1 121 ? 14.93 -32.125 -13.547 1 95.44 121 VAL A CA 1
ATOM 915 C C . VAL A 1 121 ? 15.141 -32.75 -14.922 1 95.44 121 VAL A C 1
ATOM 917 O O . VAL A 1 121 ? 15.539 -32.062 -15.867 1 95.44 121 VAL A O 1
ATOM 920 N N . SER A 1 122 ? 14.898 -34.031 -14.953 1 93.44 122 SER A N 1
ATOM 921 C CA . SER A 1 122 ? 14.977 -34.75 -16.234 1 93.44 122 SER A CA 1
ATOM 922 C C . SER A 1 122 ? 14.008 -34.156 -17.25 1 93.44 122 SER A C 1
ATOM 924 O O . SER A 1 122 ? 12.891 -33.75 -16.891 1 93.44 122 SER A O 1
ATOM 926 N N . LYS A 1 123 ? 14.438 -34.125 -18.531 1 91.19 123 LYS A N 1
ATOM 927 C CA . LYS A 1 123 ? 13.609 -33.531 -19.562 1 91.19 123 LYS A CA 1
ATOM 928 C C . LYS A 1 123 ? 12.898 -34.625 -20.375 1 91.19 123 LYS A C 1
ATOM 930 O O . LYS A 1 123 ? 12.484 -34.375 -21.516 1 91.19 123 LYS A O 1
ATOM 935 N N . GLU A 1 124 ? 12.75 -35.719 -19.734 1 88.75 124 GLU A N 1
ATOM 936 C CA . GLU A 1 124 ? 12.109 -36.844 -20.422 1 88.75 124 GLU A CA 1
ATOM 937 C C . GLU A 1 124 ? 10.617 -36.594 -20.609 1 88.75 124 GLU A C 1
ATOM 939 O O . GLU A 1 124 ? 10.062 -36.906 -21.672 1 88.75 124 GLU A O 1
ATOM 944 N N . ASN A 1 125 ? 9.969 -36.156 -19.547 1 90.38 125 ASN A N 1
ATOM 945 C CA . ASN A 1 125 ? 8.555 -35.812 -19.609 1 90.38 125 ASN A CA 1
ATOM 946 C C . ASN A 1 125 ? 8.352 -34.312 -19.688 1 90.38 125 ASN A C 1
ATOM 948 O O . ASN A 1 125 ? 8.953 -33.562 -18.906 1 90.38 125 ASN A O 1
ATOM 952 N N . SER A 1 126 ? 7.605 -33.906 -20.672 1 91.62 126 SER A N 1
ATOM 953 C CA . SER A 1 126 ? 7.426 -32.469 -20.828 1 91.62 126 SER A CA 1
ATOM 954 C C . SER A 1 126 ? 6.129 -32.156 -21.562 1 91.62 126 SER A C 1
ATOM 956 O O . SER A 1 126 ? 5.566 -33 -22.234 1 91.62 126 SER A O 1
ATOM 958 N N . PHE A 1 127 ? 5.668 -31.016 -21.391 1 92.06 127 PHE A N 1
ATOM 959 C CA . PHE A 1 127 ? 4.617 -30.391 -22.203 1 92.06 127 PHE A CA 1
ATOM 960 C C . PHE A 1 127 ? 4.793 -28.875 -22.234 1 92.06 127 PHE A C 1
ATOM 962 O O . PHE A 1 127 ? 5.59 -28.312 -21.484 1 92.06 127 PHE A O 1
ATOM 969 N N . LYS A 1 128 ? 4.117 -28.219 -23.156 1 93.56 128 LYS A N 1
ATOM 970 C CA . LYS A 1 128 ? 4.305 -26.781 -23.375 1 93.56 128 LYS A CA 1
ATOM 971 C C . LYS A 1 128 ? 2.994 -26.016 -23.172 1 93.56 128 LYS A C 1
ATOM 973 O O . LYS A 1 128 ? 1.918 -26.531 -23.469 1 93.56 128 LYS A O 1
ATOM 978 N N . LEU A 1 129 ? 3.119 -24.875 -22.656 1 95.19 129 LEU A N 1
ATOM 979 C CA . LEU A 1 129 ? 2.045 -23.891 -22.562 1 95.19 129 LEU A CA 1
ATOM 980 C C . LEU A 1 129 ? 2.549 -22.5 -22.938 1 95.19 129 LEU A C 1
ATOM 982 O O . LEU A 1 129 ? 3.756 -22.25 -22.922 1 95.19 129 LEU A O 1
ATOM 986 N N . THR A 1 130 ? 1.615 -21.656 -23.328 1 95.88 130 THR A N 1
ATOM 987 C CA . THR A 1 130 ? 1.991 -20.25 -23.469 1 95.88 130 THR A CA 1
ATOM 988 C C . THR A 1 130 ? 1.915 -19.547 -22.109 1 95.88 130 THR A C 1
ATOM 990 O O . THR A 1 130 ? 1.223 -20 -21.203 1 95.88 130 THR A O 1
ATOM 993 N N . LYS A 1 131 ? 2.643 -18.406 -21.969 1 97.44 131 LYS A N 1
ATOM 994 C CA . LYS A 1 131 ? 2.676 -17.656 -20.719 1 97.44 131 LYS A CA 1
ATOM 995 C C . LYS A 1 131 ? 1.272 -17.25 -20.281 1 97.44 131 LYS A C 1
ATOM 997 O O . LYS A 1 131 ? 0.914 -17.375 -19.109 1 97.44 131 LYS A O 1
ATOM 1002 N N . ASN A 1 132 ? 0.493 -16.75 -21.203 1 96.44 132 ASN A N 1
ATOM 1003 C CA . ASN A 1 132 ? -0.837 -16.266 -20.859 1 96.44 132 ASN A CA 1
ATOM 1004 C C . ASN A 1 132 ? -1.744 -17.391 -20.375 1 96.44 132 ASN A C 1
ATOM 1006 O O . ASN A 1 132 ? -2.539 -17.188 -19.453 1 96.44 132 ASN A O 1
ATOM 1010 N N . ILE A 1 133 ? -1.632 -18.625 -20.969 1 96.06 133 ILE A N 1
ATOM 1011 C CA . ILE A 1 133 ? -2.447 -19.766 -20.562 1 96.06 133 ILE A CA 1
ATOM 1012 C C . ILE A 1 133 ? -2.053 -20.219 -19.156 1 96.06 133 ILE A C 1
ATOM 1014 O O . ILE A 1 133 ? -2.914 -20.469 -18.312 1 96.06 133 ILE A O 1
ATOM 1018 N N . LEU A 1 134 ? -0.719 -20.328 -18.938 1 97.62 134 LEU A N 1
ATOM 1019 C CA . LEU A 1 134 ? -0.26 -20.688 -17.594 1 97.62 134 LEU A CA 1
ATOM 1020 C C . LEU A 1 134 ? -0.721 -19.672 -16.562 1 97.62 134 LEU A C 1
ATOM 1022 O O . LEU A 1 134 ? -1.148 -20.047 -15.469 1 97.62 134 LEU A O 1
ATOM 1026 N N . LYS A 1 135 ? -0.613 -18.422 -16.875 1 96.94 135 LYS A N 1
ATOM 1027 C CA . LYS A 1 135 ? -1.08 -17.359 -15.992 1 96.94 135 LYS A CA 1
ATOM 1028 C C . LYS A 1 135 ? -2.561 -17.531 -15.664 1 96.94 135 LYS A C 1
ATOM 1030 O O . LYS A 1 135 ? -2.961 -17.406 -14.5 1 96.94 135 LYS A O 1
ATOM 1035 N N . ASP A 1 136 ? -3.348 -17.859 -16.641 1 95.62 136 ASP A N 1
ATOM 1036 C CA . ASP A 1 136 ? -4.781 -18.062 -16.453 1 95.62 136 ASP A CA 1
ATOM 1037 C C . ASP A 1 136 ? -5.055 -19.266 -15.57 1 95.62 136 ASP A C 1
ATOM 1039 O O . ASP A 1 136 ? -5.914 -19.219 -14.688 1 95.62 136 ASP A O 1
ATOM 1043 N N . LEU A 1 137 ? -4.32 -20.344 -15.875 1 97.5 137 LEU A N 1
ATOM 1044 C CA . LEU A 1 137 ? -4.469 -21.562 -15.078 1 97.5 137 LEU A CA 1
ATOM 1045 C C . LEU A 1 137 ? -4.246 -21.266 -13.602 1 97.5 137 LEU A C 1
ATOM 1047 O O . LEU A 1 137 ? -5.031 -21.703 -12.75 1 97.5 137 LEU A O 1
ATOM 1051 N N . ILE A 1 138 ? -3.24 -20.484 -13.32 1 98.31 138 ILE A N 1
ATOM 1052 C CA . ILE A 1 138 ? -2.877 -20.188 -11.938 1 98.31 138 ILE A CA 1
ATOM 1053 C C . ILE A 1 138 ? -3.893 -19.219 -11.336 1 98.31 138 ILE A C 1
ATOM 1055 O O . ILE A 1 138 ? -4.465 -19.5 -10.281 1 98.31 138 ILE A O 1
ATOM 1059 N N . LYS A 1 139 ? -4.156 -18.094 -12.016 1 97.12 139 LYS A N 1
ATOM 1060 C CA . LYS A 1 139 ? -5.055 -17.047 -11.555 1 97.12 139 LYS A CA 1
ATOM 1061 C C . LYS A 1 139 ? -6.43 -17.609 -11.195 1 97.12 139 LYS A C 1
ATOM 1063 O O . LYS A 1 139 ? -7.043 -17.188 -10.219 1 97.12 139 LYS A O 1
ATOM 1068 N N . LYS A 1 140 ? -6.867 -18.594 -11.906 1 97.81 140 LYS A N 1
ATOM 1069 C CA . LYS A 1 140 ? -8.25 -19.047 -11.812 1 97.81 140 LYS A CA 1
ATOM 1070 C C . LYS A 1 140 ? -8.383 -20.203 -10.828 1 97.81 140 LYS A C 1
ATOM 1072 O O . LYS A 1 140 ? -9.492 -20.609 -10.477 1 97.81 140 LYS A O 1
ATOM 1077 N N . THR A 1 141 ? -7.246 -20.688 -10.273 1 98.62 141 THR A N 1
ATOM 1078 C CA . THR A 1 141 ? -7.422 -21.891 -9.469 1 98.62 141 THR A CA 1
ATOM 1079 C C . THR A 1 141 ? -6.68 -21.781 -8.141 1 98.62 141 THR A C 1
ATOM 1081 O O . THR A 1 141 ? -7.145 -22.281 -7.117 1 98.62 141 THR A O 1
ATOM 1084 N N . VAL A 1 142 ? -5.555 -21.094 -8.094 1 98.56 142 VAL A N 1
ATOM 1085 C CA . VAL A 1 142 ? -4.602 -21.203 -6.996 1 98.56 142 VAL A CA 1
ATOM 1086 C C . VAL A 1 142 ? -5.25 -20.703 -5.699 1 98.56 142 VAL A C 1
ATOM 1088 O O . VAL A 1 142 ? -4.898 -21.172 -4.613 1 98.56 142 VAL A O 1
ATOM 1091 N N . PHE A 1 143 ? -6.18 -19.828 -5.758 1 97.81 143 PHE A N 1
ATOM 1092 C CA . PHE A 1 143 ? -6.793 -19.234 -4.57 1 97.81 143 PHE A CA 1
ATOM 1093 C C . PHE A 1 143 ? -7.664 -20.266 -3.854 1 97.81 143 PHE A C 1
ATOM 1095 O O . PHE A 1 143 ? -8.078 -20.031 -2.715 1 97.81 143 PHE A O 1
ATOM 1102 N N . CYS A 1 144 ? -7.93 -21.438 -4.387 1 97.94 144 CYS A N 1
ATOM 1103 C CA . CYS A 1 144 ? -8.828 -22.438 -3.816 1 97.94 144 CYS A CA 1
ATOM 1104 C C . CYS A 1 144 ? -8.047 -23.516 -3.059 1 97.94 144 CYS A C 1
ATOM 1106 O O . CYS A 1 144 ? -8.633 -24.453 -2.521 1 97.94 144 CYS A O 1
ATOM 1108 N N . ILE A 1 145 ? -6.75 -23.391 -3.002 1 98 145 ILE A N 1
ATOM 1109 C CA . ILE A 1 145 ? -5.969 -24.422 -2.33 1 98 145 ILE A CA 1
ATOM 1110 C C . ILE A 1 145 ? -6.191 -24.344 -0.822 1 98 145 ILE A C 1
ATOM 1112 O O . ILE A 1 145 ? -6.617 -23.297 -0.306 1 98 145 ILE A O 1
ATOM 1116 N N . ALA A 1 146 ? -5.879 -25.422 -0.16 1 96.5 146 ALA A N 1
ATOM 1117 C CA . ALA A 1 146 ? -5.93 -25.453 1.3 1 96.5 146 ALA A CA 1
ATOM 1118 C C . ALA A 1 146 ? -4.73 -24.719 1.898 1 96.5 146 ALA A C 1
ATOM 1120 O O . ALA A 1 146 ? -3.623 -24.781 1.364 1 96.5 146 ALA A O 1
ATOM 1121 N N . HIS A 1 147 ? -5.047 -24.031 2.953 1 91.5 147 HIS A N 1
ATOM 1122 C CA . HIS A 1 147 ? -3.961 -23.312 3.621 1 91.5 147 HIS A CA 1
ATOM 1123 C C . HIS A 1 147 ? -3.432 -24.109 4.812 1 91.5 147 HIS A C 1
ATOM 1125 O O . HIS A 1 147 ? -2.301 -23.891 5.25 1 91.5 147 HIS A O 1
ATOM 1131 N N . GLU A 1 148 ? -4.285 -25.047 5.297 1 83.81 148 GLU A N 1
ATOM 1132 C CA . GLU A 1 148 ? -3.859 -25.906 6.398 1 83.81 148 GLU A CA 1
ATOM 1133 C C . GLU A 1 148 ? -3.137 -27.141 5.883 1 83.81 148 GLU A C 1
ATOM 1135 O O . GLU A 1 148 ? -3.449 -27.641 4.797 1 83.81 148 GLU A O 1
ATOM 1140 N N . GLN A 1 149 ? -2.209 -27.656 6.691 1 78.88 149 GLN A N 1
ATOM 1141 C CA . GLN A 1 149 ? -1.341 -28.75 6.273 1 78.88 149 GLN A CA 1
ATOM 1142 C C . GLN A 1 149 ? -1.908 -30.094 6.707 1 78.88 149 GLN A C 1
ATOM 1144 O O . GLN A 1 149 ? -1.22 -31.125 6.637 1 78.88 149 GLN A O 1
ATOM 1149 N N . THR A 1 150 ? -3.232 -30.125 7.098 1 84.56 150 THR A N 1
ATOM 1150 C CA . THR A 1 150 ? -3.805 -31.406 7.516 1 84.56 150 THR A CA 1
ATOM 1151 C C . THR A 1 150 ? -3.83 -32.375 6.352 1 84.56 150 THR A C 1
ATOM 1153 O O . THR A 1 150 ? -3.555 -33.594 6.531 1 84.56 150 THR A O 1
ATOM 1156 N N . ARG A 1 151 ? -4.09 -31.875 5.137 1 91 151 ARG A N 1
ATOM 1157 C CA . ARG A 1 151 ? -3.984 -32.625 3.889 1 91 151 ARG A CA 1
ATOM 1158 C C . ARG A 1 151 ? -3.051 -31.922 2.906 1 91 151 ARG A C 1
ATOM 1160 O O . ARG A 1 151 ? -3.506 -31.219 2.008 1 91 151 ARG A O 1
ATOM 1167 N N . PRO A 1 152 ? -1.836 -32.25 3.014 1 94.38 152 PRO A N 1
ATOM 1168 C CA . PRO A 1 152 ? -0.827 -31.516 2.256 1 94.38 152 PRO A CA 1
ATOM 1169 C C . PRO A 1 152 ? -1.093 -31.531 0.752 1 94.38 152 PRO A C 1
ATOM 1171 O O . PRO A 1 152 ? -0.813 -30.547 0.064 1 94.38 152 PRO A O 1
ATOM 1174 N N . ILE A 1 153 ? -1.652 -32.594 0.245 1 96.56 153 ILE A N 1
ATOM 1175 C CA . ILE A 1 153 ? -1.884 -32.75 -1.187 1 96.56 153 ILE A CA 1
ATOM 1176 C C . ILE A 1 153 ? -2.848 -31.672 -1.678 1 96.56 153 ILE A C 1
ATOM 1178 O O . ILE A 1 153 ? -2.85 -31.328 -2.861 1 96.56 153 ILE A O 1
ATOM 1182 N N . LEU A 1 154 ? -3.631 -31.047 -0.771 1 97 154 LEU A N 1
ATOM 1183 C CA . LEU A 1 154 ? -4.641 -30.062 -1.145 1 97 154 LEU A CA 1
ATOM 1184 C C . L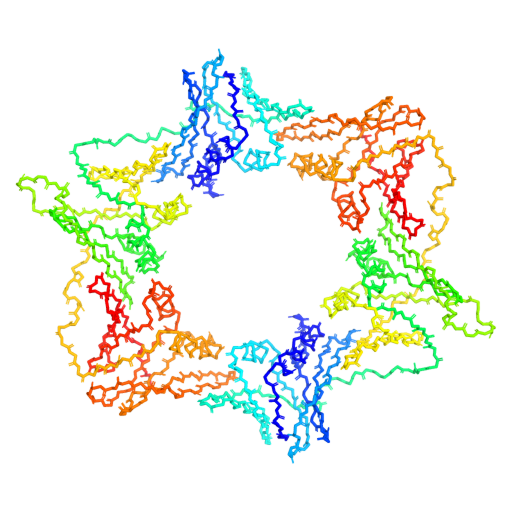EU A 1 154 ? -4.07 -28.656 -1.098 1 97 154 LEU A C 1
ATOM 1186 O O . LEU A 1 154 ? -4.75 -27.688 -1.46 1 97 154 LEU A O 1
ATOM 1190 N N . THR A 1 155 ? -2.799 -28.562 -0.723 1 97.88 155 THR A N 1
ATOM 1191 C CA . THR A 1 155 ? -2.152 -27.25 -0.673 1 97.88 155 THR A CA 1
ATOM 1192 C C . THR A 1 155 ? -1.547 -26.891 -2.027 1 97.88 155 THR A C 1
ATOM 1194 O O . THR A 1 155 ? -0.796 -25.922 -2.143 1 97.88 155 THR A O 1
ATOM 1197 N N . GLY A 1 156 ? -1.856 -27.625 -3.025 1 98.31 156 GLY A N 1
ATOM 1198 C CA . GLY A 1 156 ? -1.39 -27.391 -4.383 1 98.31 156 GLY A CA 1
ATOM 1199 C C . GLY A 1 156 ? -2.496 -27.469 -5.418 1 98.31 156 GLY A C 1
ATOM 1200 O O . GLY A 1 156 ? -3.666 -27.641 -5.07 1 98.31 156 GLY A O 1
ATOM 1201 N N . VAL A 1 157 ? -2.135 -27.219 -6.613 1 98.75 157 VAL A N 1
ATOM 1202 C CA . VAL A 1 157 ? -3.035 -27.312 -7.758 1 98.75 157 VAL A CA 1
ATOM 1203 C C . VAL A 1 157 ? -2.709 -28.562 -8.578 1 98.75 157 VAL A C 1
ATOM 1205 O O . VAL A 1 157 ? -1.553 -28.781 -8.938 1 98.75 157 VAL A O 1
ATOM 1208 N N . LEU A 1 158 ? -3.691 -29.359 -8.875 1 98.5 158 LEU A N 1
ATOM 1209 C CA . LEU A 1 158 ? -3.547 -30.516 -9.758 1 98.5 158 LEU A CA 1
ATOM 1210 C C . LEU A 1 158 ? -3.508 -30.094 -11.219 1 98.5 158 LEU A C 1
ATOM 1212 O O . LEU A 1 158 ? -4.398 -29.375 -11.688 1 98.5 158 LEU A O 1
ATOM 1216 N N . PHE A 1 159 ? -2.475 -30.484 -11.859 1 97.69 159 PHE A N 1
ATOM 1217 C CA . PHE A 1 159 ? -2.414 -30.406 -13.312 1 97.69 159 PHE A CA 1
ATOM 1218 C C . PHE A 1 159 ? -2.629 -31.797 -13.93 1 97.69 159 PHE A C 1
ATOM 1220 O O . PHE A 1 159 ? -1.79 -32.688 -13.773 1 97.69 159 PHE A O 1
ATOM 1227 N N . GLU A 1 160 ? -3.75 -31.938 -14.547 1 96.44 160 GLU A N 1
ATOM 1228 C CA . GLU A 1 160 ? -4.004 -33.125 -15.359 1 96.44 160 GLU A CA 1
ATOM 1229 C C . GLU A 1 160 ? -3.803 -32.844 -16.844 1 96.44 160 GLU A C 1
ATOM 1231 O O . GLU A 1 160 ? -4.566 -32.062 -17.438 1 96.44 160 GLU A O 1
ATOM 1236 N N . VAL A 1 161 ? -2.828 -33.5 -17.375 1 95.06 161 VAL A N 1
ATOM 1237 C CA . VAL A 1 161 ? -2.439 -33.219 -18.766 1 95.06 161 VAL A CA 1
ATOM 1238 C C . VAL A 1 161 ? -2.814 -34.375 -19.656 1 95.06 161 VAL A C 1
ATOM 1240 O O . VAL A 1 161 ? -2.324 -35.5 -19.469 1 95.06 161 VAL A O 1
ATOM 1243 N N . PHE A 1 162 ? -3.717 -34.062 -20.531 1 93.69 162 PHE A N 1
ATOM 1244 C CA . PHE A 1 162 ? -4.109 -35 -21.578 1 93.69 162 PHE A CA 1
ATOM 1245 C C . PHE A 1 162 ? -3.438 -34.625 -22.891 1 93.69 162 PHE A C 1
ATOM 1247 O O . PHE A 1 162 ? -2.75 -33.625 -22.984 1 93.69 162 PHE A O 1
ATOM 1254 N N . PRO A 1 163 ? -3.553 -35.469 -23.891 1 90.81 163 PRO A N 1
ATOM 1255 C CA . PRO A 1 163 ? -2.855 -35.188 -25.156 1 90.81 163 PRO A CA 1
ATOM 1256 C C . PRO A 1 163 ? -3.197 -33.812 -25.719 1 90.81 163 PRO A C 1
ATOM 1258 O O . PRO A 1 163 ? -2.318 -33.125 -26.25 1 90.81 163 PRO A O 1
ATOM 1261 N N . ASN A 1 164 ? -4.414 -33.375 -25.547 1 91.69 164 ASN A N 1
ATOM 1262 C CA . ASN A 1 164 ? -4.801 -32.094 -26.141 1 91.69 164 ASN A CA 1
ATOM 1263 C C . ASN A 1 164 ? -5.555 -31.219 -25.141 1 91.69 164 ASN A C 1
ATOM 1265 O O . ASN A 1 164 ? -6.32 -30.344 -25.547 1 91.69 164 ASN A O 1
ATOM 1269 N N . GLU A 1 165 ? -5.34 -31.531 -23.875 1 93.75 165 GLU A N 1
ATOM 1270 C CA . GLU A 1 165 ? -6.09 -30.812 -22.859 1 93.75 165 GLU A CA 1
ATOM 1271 C C . GLU A 1 165 ? -5.324 -30.766 -21.547 1 93.75 165 GLU A C 1
ATOM 1273 O O . GLU A 1 165 ? -4.672 -31.75 -21.172 1 93.75 165 GLU A O 1
ATOM 1278 N N . ILE A 1 166 ? -5.398 -29.641 -20.938 1 95.94 166 ILE A N 1
ATOM 1279 C CA . ILE A 1 166 ? -4.883 -29.562 -19.578 1 95.94 166 ILE A CA 1
ATOM 1280 C C . ILE A 1 166 ? -5.98 -29.062 -18.641 1 95.94 166 ILE A C 1
ATOM 1282 O O . ILE A 1 166 ? -6.68 -28.094 -18.953 1 95.94 166 ILE A O 1
ATOM 1286 N N . LYS A 1 167 ? -6.133 -29.75 -17.516 1 97 167 LYS A N 1
ATOM 1287 C CA . LYS A 1 167 ? -7.035 -29.312 -16.438 1 97 167 LYS A CA 1
ATOM 1288 C C . LYS A 1 167 ? -6.262 -28.922 -15.195 1 97 167 LYS A C 1
ATOM 1290 O O . LYS A 1 167 ? -5.426 -29.688 -14.703 1 97 167 LYS A O 1
ATOM 1295 N N . ALA A 1 168 ? -6.449 -27.766 -14.773 1 98.38 168 ALA A N 1
ATOM 1296 C CA . ALA A 1 168 ? -5.965 -27.328 -13.461 1 98.38 168 ALA A CA 1
ATOM 1297 C C . ALA A 1 168 ? -7.082 -27.344 -12.43 1 98.38 168 ALA A C 1
ATOM 1299 O O . ALA A 1 168 ? -8.148 -26.781 -12.641 1 98.38 168 ALA A O 1
ATOM 1300 N N . VAL A 1 169 ? -6.84 -28.016 -11.281 1 98.62 169 VAL A N 1
ATOM 1301 C CA . VAL A 1 169 ? -7.879 -28.203 -10.273 1 98.62 169 VAL A CA 1
ATOM 1302 C C . VAL A 1 169 ? -7.328 -27.859 -8.891 1 98.62 169 VAL A C 1
ATOM 1304 O O . VAL A 1 169 ? -6.25 -28.328 -8.508 1 98.62 169 VAL A O 1
ATOM 1307 N N . ALA A 1 170 ? -7.965 -27.031 -8.164 1 98.5 170 ALA A N 1
ATOM 1308 C CA . ALA A 1 170 ? -7.652 -26.734 -6.766 1 98.5 170 ALA A CA 1
ATOM 1309 C C . ALA A 1 170 ? -8.906 -26.812 -5.898 1 98.5 170 ALA A C 1
ATOM 1311 O O . ALA A 1 170 ? -9.992 -26.406 -6.324 1 98.5 170 ALA A O 1
ATOM 1312 N N . LEU A 1 171 ? -8.797 -27.312 -4.734 1 97.38 171 LEU A N 1
ATOM 1313 C CA . LEU A 1 171 ? -9.914 -27.391 -3.797 1 97.38 171 LEU A CA 1
ATOM 1314 C C . LEU A 1 171 ? -9.414 -27.484 -2.359 1 97.38 171 LEU A C 1
ATOM 1316 O O . LEU A 1 171 ? -8.273 -27.891 -2.119 1 97.38 171 LEU A O 1
ATOM 1320 N N . ASP A 1 172 ? -10.203 -27.062 -1.412 1 95.75 172 ASP A N 1
ATOM 1321 C CA . ASP A 1 172 ? -9.781 -27.031 -0.015 1 95.75 172 ASP A CA 1
ATOM 1322 C C . ASP A 1 172 ? -10.828 -27.688 0.889 1 95.75 172 ASP A C 1
ATOM 1324 O O . ASP A 1 172 ? -10.773 -27.531 2.111 1 95.75 172 ASP A O 1
ATOM 1328 N N . GLY A 1 173 ? -11.773 -28.297 0.358 1 93.31 173 GLY A N 1
ATOM 1329 C CA . GLY A 1 173 ? -12.82 -28.953 1.142 1 93.31 173 GLY A CA 1
ATOM 1330 C C . GLY A 1 173 ? -14.109 -28.156 1.179 1 93.31 173 GLY A C 1
ATOM 1331 O O . GLY A 1 173 ? -15.172 -28.703 1.479 1 93.31 173 GLY A O 1
ATOM 1332 N N . PHE A 1 174 ? -14.078 -26.891 0.855 1 95 174 PHE A N 1
ATOM 1333 C CA . PHE A 1 174 ? -15.258 -26.047 0.875 1 95 174 PHE A CA 1
ATOM 1334 C C . PHE A 1 174 ? -15.562 -25.5 -0.517 1 95 174 PHE A C 1
ATOM 1336 O O . PHE A 1 174 ? -16.703 -25.141 -0.815 1 95 174 PHE A O 1
ATOM 1343 N N . ARG A 1 175 ? -14.586 -25.422 -1.253 1 97.19 175 ARG A N 1
ATOM 1344 C CA . ARG A 1 175 ? -14.688 -24.875 -2.6 1 97.19 175 ARG A CA 1
ATOM 1345 C C . ARG A 1 175 ? -13.719 -25.562 -3.551 1 97.19 175 ARG A C 1
ATOM 1347 O O . ARG A 1 175 ? -12.797 -26.25 -3.111 1 97.19 175 ARG A O 1
ATOM 1354 N N . MET A 1 176 ? -13.977 -25.359 -4.824 1 98.31 176 MET A N 1
ATOM 1355 C CA . MET A 1 176 ? -13.18 -25.984 -5.875 1 98.31 176 MET A CA 1
ATOM 1356 C C . MET A 1 176 ? -13.195 -25.141 -7.148 1 98.31 176 MET A C 1
ATOM 1358 O O . MET A 1 176 ? -14.234 -24.578 -7.512 1 98.31 176 MET A O 1
ATOM 1362 N N . ALA A 1 177 ? -12.094 -25.047 -7.793 1 98.5 177 ALA A N 1
ATOM 1363 C CA . ALA A 1 177 ? -11.984 -24.391 -9.102 1 98.5 177 ALA A CA 1
ATOM 1364 C C . ALA A 1 177 ? -11.352 -25.344 -10.125 1 98.5 177 ALA A C 1
ATOM 1366 O O . ALA A 1 177 ? -10.391 -26.047 -9.812 1 98.5 177 ALA A O 1
ATOM 1367 N N . ILE A 1 178 ? -11.891 -25.375 -11.312 1 98.06 178 ILE A N 1
ATOM 1368 C CA . ILE A 1 178 ? -11.383 -26.156 -12.43 1 98.06 178 ILE A CA 1
ATOM 1369 C C . ILE A 1 178 ? -11.258 -25.266 -13.664 1 98.06 178 ILE A C 1
ATOM 1371 O O . ILE A 1 178 ? -12.234 -24.656 -14.102 1 98.06 178 ILE A O 1
ATOM 1375 N N . TYR A 1 179 ? -10.117 -25.141 -14.148 1 97.94 179 TYR A N 1
ATOM 1376 C CA . TYR A 1 179 ? -9.883 -24.484 -15.43 1 97.94 179 TYR A CA 1
ATOM 1377 C C . TYR A 1 179 ? -9.352 -25.453 -16.469 1 97.94 179 TYR A C 1
ATOM 1379 O O . TYR A 1 179 ? -8.414 -26.219 -16.188 1 97.94 179 TYR A O 1
ATOM 1387 N N . THR A 1 180 ? -9.938 -25.469 -17.625 1 97.19 180 THR A N 1
ATOM 1388 C CA . THR A 1 180 ? -9.547 -26.375 -18.703 1 97.19 180 THR A CA 1
ATOM 1389 C C . THR A 1 180 ? -9.07 -25.594 -19.922 1 97.19 180 THR A C 1
ATOM 1391 O O . THR A 1 180 ? -9.742 -24.672 -20.375 1 97.19 180 THR A O 1
ATOM 1394 N N . TYR A 1 181 ? -7.926 -25.969 -20.359 1 96.19 181 TYR A N 1
ATOM 1395 C CA . TYR A 1 181 ? -7.391 -25.406 -21.594 1 96.19 181 TYR A CA 1
ATOM 1396 C C . TYR A 1 181 ? -7.281 -26.484 -22.672 1 96.19 181 TYR A C 1
ATOM 1398 O O . TYR A 1 181 ? -6.652 -27.531 -22.453 1 96.19 181 TYR A O 1
ATOM 1406 N N . GLN A 1 182 ? -7.949 -26.203 -23.766 1 94.69 182 GLN A N 1
ATOM 1407 C CA . GLN A 1 182 ? -7.844 -27.078 -24.922 1 94.69 182 GLN A CA 1
ATOM 1408 C C . GLN A 1 182 ? -6.801 -26.562 -25.906 1 94.69 182 GLN A C 1
ATOM 1410 O O . GLN A 1 182 ? -6.898 -25.438 -26.391 1 94.69 182 GLN A O 1
ATOM 1415 N N . SER A 1 183 ? -5.863 -27.438 -26.156 1 91.94 183 SER A N 1
ATOM 1416 C CA . SER A 1 183 ? -4.805 -27.062 -27.094 1 91.94 183 SER A CA 1
ATOM 1417 C C . SER A 1 183 ? -5.078 -27.594 -28.484 1 91.94 183 SER A C 1
ATOM 1419 O O . SER A 1 183 ? -5.605 -28.703 -28.641 1 91.94 183 SER A O 1
ATOM 1421 N N . GLU A 1 184 ? -4.75 -26.812 -29.516 1 87.31 184 GLU A N 1
ATOM 1422 C CA . GLU A 1 184 ? -4.844 -27.297 -30.891 1 87.31 184 GLU A CA 1
ATOM 1423 C C . GLU A 1 184 ? -3.77 -28.328 -31.188 1 87.31 184 GLU A C 1
ATOM 1425 O O . GLU A 1 184 ? -4.008 -29.281 -31.938 1 87.31 184 GLU A O 1
ATOM 1430 N N . GLU A 1 185 ? -2.646 -28.125 -30.578 1 85.12 185 GLU A N 1
ATOM 1431 C CA . GLU A 1 185 ? -1.531 -29.047 -30.734 1 85.12 185 GLU A CA 1
ATOM 1432 C C . GLU A 1 185 ? -1.429 -30.016 -29.547 1 85.12 185 GLU A C 1
ATOM 1434 O O . GLU A 1 185 ? -1.778 -29.656 -28.422 1 85.12 185 GLU A O 1
ATOM 1439 N N . LYS A 1 186 ? -0.909 -31.25 -29.859 1 87.56 186 LYS A N 1
ATOM 1440 C CA . LYS A 1 186 ? -0.769 -32.25 -28.812 1 87.56 186 LYS A CA 1
ATOM 1441 C C . LYS A 1 186 ? 0.379 -31.891 -27.859 1 87.56 186 LYS A C 1
ATOM 1443 O O . LYS A 1 186 ? 1.424 -31.406 -28.297 1 87.56 186 LYS A O 1
ATOM 1448 N N . PHE A 1 187 ? 0.15 -32.094 -26.594 1 85.25 187 PHE A N 1
ATOM 1449 C CA . PHE A 1 187 ? 1.174 -31.875 -25.578 1 85.25 187 PHE A CA 1
ATOM 1450 C C . PHE A 1 187 ? 2.201 -33 -25.609 1 85.25 187 PHE A C 1
ATOM 1452 O O . PHE A 1 187 ? 3.361 -32.781 -25.25 1 85.25 187 PHE A O 1
ATOM 1459 N N . PHE A 1 188 ? 1.78 -34.094 -25.781 1 79.12 188 PHE A N 1
ATOM 1460 C CA . PHE A 1 188 ? 2.705 -35.219 -25.891 1 79.12 188 PHE A CA 1
ATOM 1461 C C . PHE A 1 188 ? 2.189 -36.25 -26.891 1 79.12 188 PHE A C 1
ATOM 1463 O O . PHE A 1 188 ? 1.012 -36.25 -27.266 1 79.12 188 PHE A O 1
ATOM 1470 N N . GLU A 1 189 ? 3.273 -36.969 -27.562 1 68.19 189 GLU A N 1
ATOM 1471 C CA . GLU A 1 189 ? 2.953 -37.875 -28.641 1 68.19 189 GLU A CA 1
ATOM 1472 C C . GLU A 1 189 ? 2.113 -39.062 -28.125 1 68.19 189 GLU A C 1
ATOM 1474 O O . GLU A 1 189 ? 1.919 -39.219 -26.922 1 68.19 189 GLU A O 1
ATOM 1479 N N . GLU A 1 190 ? 2.068 -40.281 -28.812 1 63.12 190 GLU A N 1
ATOM 1480 C CA . GLU A 1 190 ? 1.268 -41.531 -28.828 1 63.12 190 GLU A CA 1
ATOM 1481 C C . GLU A 1 190 ? 1.68 -42.469 -27.719 1 63.12 190 GLU A C 1
ATOM 1483 O O . GLU A 1 190 ? 2.863 -42.594 -27.391 1 63.12 190 GLU A O 1
ATOM 1488 N N . GLY A 1 191 ? 0.786 -42.906 -26.844 1 64.44 191 GLY A N 1
ATOM 1489 C CA . GLY A 1 191 ? 0.886 -44.031 -25.922 1 64.44 191 GLY A CA 1
ATOM 1490 C C . GLY A 1 191 ? 0.557 -43.625 -24.484 1 64.44 191 GLY A C 1
ATOM 1491 O O . GLY A 1 191 ? 0.087 -44.469 -23.719 1 64.44 191 GLY A O 1
ATOM 1492 N N . ILE A 1 192 ? 0.924 -42.375 -24.078 1 70.25 192 ILE A N 1
ATOM 1493 C CA . ILE A 1 192 ? 0.623 -41.969 -22.703 1 70.25 192 ILE A CA 1
ATOM 1494 C C . ILE A 1 192 ? -0.783 -41.375 -22.625 1 70.25 192 ILE A C 1
ATOM 1496 O O . ILE A 1 192 ? -1.157 -40.562 -23.469 1 70.25 192 ILE A O 1
ATOM 1500 N N . GLU A 1 193 ? -1.606 -41.906 -21.688 1 77.94 193 GLU A N 1
ATOM 1501 C CA . GLU A 1 193 ? -2.99 -41.438 -21.578 1 77.94 193 GLU A CA 1
ATOM 1502 C C . GLU A 1 193 ? -3.064 -40.062 -20.906 1 77.94 193 GLU A C 1
ATOM 1504 O O . GLU A 1 193 ? -3.768 -39.188 -21.391 1 77.94 193 GLU A O 1
ATOM 1509 N N . LYS A 1 194 ? -2.371 -39.938 -19.766 1 87.94 194 LYS A N 1
ATOM 1510 C CA . LYS A 1 194 ? -2.396 -38.625 -19.078 1 87.94 194 LYS A CA 1
ATOM 1511 C C . LYS A 1 194 ? -1.28 -38.531 -18.047 1 87.94 194 LYS A C 1
ATOM 1513 O O . LYS A 1 194 ? -0.76 -39.562 -17.594 1 87.94 194 LYS A O 1
ATOM 1518 N N . TYR A 1 195 ? -0.81 -37.312 -17.766 1 87.94 195 TYR A N 1
ATOM 1519 C CA . TYR A 1 195 ? 0.05 -36.969 -16.641 1 87.94 195 TYR A CA 1
ATOM 1520 C C . TYR A 1 195 ? -0.724 -36.219 -15.586 1 87.94 195 TYR A C 1
ATOM 1522 O O . TYR A 1 195 ? -1.598 -35.406 -15.914 1 87.94 195 TYR A O 1
ATOM 1530 N N . SER A 1 196 ? -0.404 -36.656 -14.344 1 94.31 196 SER A N 1
ATOM 1531 C CA . SER A 1 196 ? -0.951 -35.875 -13.258 1 94.31 196 SER A CA 1
ATOM 1532 C C . SER A 1 196 ? 0.14 -35.438 -12.273 1 94.31 196 SER A C 1
ATOM 1534 O O . SER A 1 196 ? 0.91 -36.281 -11.797 1 94.31 196 SER A O 1
ATOM 1536 N N . ILE A 1 197 ? 0.22 -34.188 -12.031 1 96.81 197 ILE A N 1
ATOM 1537 C CA . ILE A 1 197 ? 1.146 -33.688 -11.023 1 96.81 197 ILE A CA 1
ATOM 1538 C C . ILE A 1 197 ? 0.446 -32.656 -10.156 1 96.81 197 ILE A C 1
ATOM 1540 O O . ILE A 1 197 ? -0.459 -31.953 -10.625 1 96.81 197 ILE A O 1
ATOM 1544 N N . VAL A 1 198 ? 0.833 -32.562 -8.914 1 98.38 198 VAL A N 1
ATOM 1545 C CA . VAL A 1 198 ? 0.301 -31.562 -8 1 98.38 198 VAL A CA 1
ATOM 1546 C C . VAL A 1 198 ? 1.404 -30.578 -7.613 1 98.38 198 VAL A C 1
ATOM 1548 O O . VAL A 1 198 ? 2.367 -30.953 -6.941 1 98.38 198 VAL A O 1
ATOM 1551 N N . ILE A 1 199 ? 1.229 -29.344 -8.055 1 98.5 199 ILE A N 1
ATOM 1552 C CA . ILE A 1 199 ? 2.236 -28.312 -7.852 1 98.5 199 ILE A CA 1
ATOM 1553 C C . ILE A 1 199 ? 1.861 -27.453 -6.645 1 98.5 199 ILE A C 1
ATOM 1555 O O . ILE A 1 199 ? 0.733 -26.953 -6.551 1 98.5 199 ILE A O 1
ATOM 1559 N N . PRO A 1 200 ? 2.785 -27.266 -5.738 1 98.06 200 PRO A N 1
ATOM 1560 C CA . PRO A 1 200 ? 2.486 -26.438 -4.566 1 98.06 200 PRO A CA 1
ATOM 1561 C C . PRO A 1 200 ? 1.973 -25.047 -4.938 1 98.06 200 PRO A C 1
ATOM 1563 O O . PRO A 1 200 ? 2.479 -24.422 -5.879 1 98.06 200 PRO A O 1
ATOM 1566 N N . GLY A 1 201 ? 0.959 -24.547 -4.172 1 97.81 201 GLY A N 1
ATOM 1567 C CA . GLY A 1 201 ? 0.393 -23.234 -4.414 1 97.81 201 GLY A CA 1
ATOM 1568 C C . GLY A 1 201 ? 1.423 -22.125 -4.363 1 97.81 201 GLY A C 1
ATOM 1569 O O . GLY A 1 201 ? 1.411 -21.219 -5.203 1 97.81 201 GLY A O 1
ATOM 1570 N N . LYS A 1 202 ? 2.293 -22.234 -3.434 1 95.31 202 LYS A N 1
ATOM 1571 C CA . LYS A 1 202 ? 3.34 -21.234 -3.273 1 95.31 202 LYS A CA 1
ATOM 1572 C C . LYS A 1 202 ? 4.172 -21.094 -4.543 1 95.31 202 LYS A C 1
ATOM 1574 O O . LYS A 1 202 ? 4.492 -19.984 -4.965 1 95.31 202 LYS A O 1
ATOM 1579 N N . THR A 1 203 ? 4.516 -22.172 -5.105 1 97.69 203 THR A N 1
ATOM 1580 C CA . THR A 1 203 ? 5.285 -22.188 -6.34 1 97.69 203 THR A CA 1
ATOM 1581 C C . THR A 1 203 ? 4.527 -21.484 -7.461 1 97.69 203 THR A C 1
ATOM 1583 O O . THR A 1 203 ? 5.082 -20.641 -8.156 1 97.69 203 THR A O 1
ATOM 1586 N N . LEU A 1 204 ? 3.318 -21.828 -7.57 1 98.56 204 LEU A N 1
ATOM 1587 C CA . LEU A 1 204 ? 2.502 -21.266 -8.633 1 98.56 204 LEU A CA 1
ATOM 1588 C C . LEU A 1 204 ? 2.318 -19.766 -8.43 1 98.56 204 LEU A C 1
ATOM 1590 O O . LEU A 1 204 ? 2.295 -19 -9.398 1 98.56 204 LEU A O 1
ATOM 1594 N N . GLU A 1 205 ? 2.168 -19.359 -7.215 1 97.81 205 GLU A N 1
ATOM 1595 C CA . GLU A 1 205 ? 2.051 -17.938 -6.918 1 97.81 205 GLU A CA 1
ATOM 1596 C C . GLU A 1 205 ? 3.301 -17.172 -7.355 1 97.81 205 GLU A C 1
ATOM 1598 O O . GLU A 1 205 ? 3.207 -16.078 -7.91 1 97.81 205 GLU A O 1
ATOM 1603 N N . GLU A 1 206 ? 4.473 -17.688 -7.098 1 97.56 206 GLU A N 1
ATOM 1604 C CA . GLU A 1 206 ? 5.715 -17.062 -7.523 1 97.56 206 GLU A CA 1
ATOM 1605 C C . GLU A 1 206 ? 5.828 -17.016 -9.047 1 97.56 206 GLU A C 1
ATOM 1607 O O . GLU A 1 206 ? 6.289 -16.031 -9.617 1 97.56 206 GLU A O 1
ATOM 1612 N N . ILE A 1 207 ? 5.422 -18.141 -9.664 1 98.25 207 ILE A N 1
ATOM 1613 C CA . ILE A 1 207 ? 5.449 -18.203 -11.117 1 98.25 207 ILE A CA 1
ATOM 1614 C C . ILE A 1 207 ? 4.535 -17.125 -11.695 1 98.25 207 ILE A C 1
ATOM 1616 O O . ILE A 1 207 ? 4.895 -16.438 -12.664 1 98.25 207 ILE A O 1
ATOM 1620 N N . TYR A 1 208 ? 3.395 -17 -11.094 1 98.12 208 TYR A N 1
ATOM 1621 C CA . TYR A 1 208 ? 2.434 -16 -11.547 1 98.12 208 TYR A CA 1
ATOM 1622 C C . TYR A 1 208 ? 3.062 -14.609 -11.562 1 98.12 208 TYR A C 1
ATOM 1624 O O . TYR A 1 208 ? 2.838 -13.836 -12.5 1 98.12 208 TYR A O 1
ATOM 1632 N N . LYS A 1 209 ? 3.852 -14.297 -10.602 1 96.69 209 LYS A N 1
ATOM 1633 C CA . LYS A 1 209 ? 4.48 -12.984 -10.461 1 96.69 209 LYS A CA 1
ATOM 1634 C C . LYS A 1 209 ? 5.551 -12.773 -11.523 1 96.69 209 LYS A C 1
ATOM 1636 O O . LYS A 1 209 ? 5.859 -11.641 -11.891 1 96.69 209 LYS A O 1
ATOM 1641 N N . ILE A 1 210 ? 6.117 -13.812 -11.984 1 96.31 210 ILE A N 1
ATOM 1642 C CA . ILE A 1 210 ? 7.203 -13.766 -12.961 1 96.31 210 ILE A CA 1
ATOM 1643 C C . ILE A 1 210 ? 6.633 -13.633 -14.367 1 96.31 210 ILE A C 1
ATOM 1645 O O . ILE A 1 210 ? 7.242 -13 -15.234 1 96.31 210 ILE A O 1
ATOM 1649 N N . LEU A 1 211 ? 5.477 -14.172 -14.555 1 96.62 211 LEU A N 1
ATOM 1650 C CA . LEU A 1 211 ? 4.898 -14.289 -15.891 1 96.62 211 LEU A CA 1
ATOM 1651 C C . LEU A 1 211 ? 4.367 -12.938 -16.359 1 96.62 211 LEU A C 1
ATOM 1653 O O . LEU A 1 211 ? 3.773 -12.188 -15.594 1 96.62 211 LEU A O 1
ATOM 1657 N N . GLU A 1 212 ? 4.723 -12.648 -17.578 1 92.25 212 GLU A N 1
ATOM 1658 C CA . GLU A 1 212 ? 4.07 -11.562 -18.297 1 92.25 212 GLU A CA 1
ATOM 1659 C C . GLU A 1 212 ? 2.902 -12.086 -19.141 1 92.25 212 GLU A C 1
ATOM 1661 O O . GLU A 1 212 ? 2.814 -13.281 -19.406 1 92.25 212 GLU A O 1
ATOM 1666 N N . ASP A 1 213 ? 2.049 -11.203 -19.438 1 91.62 213 ASP A N 1
ATOM 1667 C CA . ASP A 1 213 ? 0.915 -11.594 -20.266 1 91.62 213 ASP A CA 1
ATOM 1668 C C . ASP A 1 213 ? 1.293 -11.602 -21.75 1 91.62 213 ASP A C 1
ATOM 1670 O O . ASP A 1 213 ? 1.102 -10.609 -22.453 1 91.62 213 ASP A O 1
ATOM 1674 N N . GLU A 1 214 ? 1.848 -12.727 -22.172 1 94.06 214 GLU A N 1
ATOM 1675 C CA . GLU A 1 214 ? 2.322 -12.875 -23.547 1 94.06 214 GLU A CA 1
ATOM 1676 C C . GLU A 1 214 ? 2.08 -14.289 -24.062 1 94.06 214 GLU A C 1
ATOM 1678 O O . GLU A 1 214 ? 1.793 -15.203 -23.281 1 94.06 214 GLU A O 1
ATOM 1683 N N . GLU A 1 215 ? 2.205 -14.477 -25.359 1 94.38 215 GLU A N 1
ATOM 1684 C CA . GLU A 1 215 ? 1.915 -15.758 -25.984 1 94.38 215 GLU A CA 1
ATOM 1685 C C . GLU A 1 215 ? 3.186 -16.578 -26.172 1 94.38 215 GLU A C 1
ATOM 1687 O O . GLU A 1 215 ? 3.139 -17.703 -26.703 1 94.38 215 GLU A O 1
ATOM 1692 N N . THR A 1 216 ? 4.215 -16.172 -25.578 1 95.44 216 THR A N 1
ATOM 1693 C CA . THR A 1 216 ? 5.465 -16.922 -25.688 1 95.44 216 THR A CA 1
ATOM 1694 C C . THR A 1 216 ? 5.359 -18.266 -24.969 1 95.44 216 THR A C 1
ATOM 1696 O O . THR A 1 216 ? 4.785 -18.344 -23.875 1 95.44 216 THR A O 1
ATOM 1699 N N . GLU A 1 217 ? 5.945 -19.297 -25.5 1 95.19 217 GLU A N 1
ATOM 1700 C CA . GLU A 1 217 ? 5.832 -20.656 -24.969 1 95.19 217 GLU A CA 1
ATOM 1701 C C . GLU A 1 217 ? 6.758 -20.859 -23.781 1 95.19 217 GLU A C 1
ATOM 1703 O O . GLU A 1 217 ? 7.852 -20.281 -23.734 1 95.19 217 GLU A O 1
ATOM 1708 N N . ILE A 1 218 ? 6.301 -21.672 -22.906 1 96 218 ILE A N 1
ATOM 1709 C CA . ILE A 1 218 ? 7.043 -22.141 -21.75 1 96 218 ILE A CA 1
ATOM 1710 C C . ILE A 1 218 ? 7.137 -23.672 -21.781 1 96 218 ILE A C 1
ATOM 1712 O O . ILE A 1 218 ? 6.152 -24.344 -22.078 1 96 218 ILE A O 1
ATOM 1716 N N . ASP A 1 219 ? 8.336 -24.172 -21.547 1 96.06 219 ASP A N 1
ATOM 1717 C CA . ASP A 1 219 ? 8.516 -25.609 -21.391 1 96.06 219 ASP A CA 1
ATOM 1718 C C . ASP A 1 219 ? 8.352 -26.031 -19.938 1 96.06 219 ASP A C 1
ATOM 1720 O O . ASP A 1 219 ? 8.953 -25.438 -19.047 1 96.06 219 ASP A O 1
ATOM 1724 N N . ILE A 1 220 ? 7.547 -27.016 -19.75 1 96.81 220 ILE A N 1
ATOM 1725 C CA . ILE A 1 220 ? 7.352 -27.578 -18.422 1 96.81 220 ILE A CA 1
ATOM 1726 C C . ILE A 1 220 ? 7.828 -29.031 -18.406 1 96.81 220 ILE A C 1
ATOM 1728 O O . ILE A 1 220 ? 7.293 -29.875 -19.141 1 96.81 220 ILE A O 1
ATOM 1732 N N . TYR A 1 221 ? 8.852 -29.297 -17.625 1 96.75 221 TYR A N 1
ATOM 1733 C CA . TYR A 1 221 ? 9.391 -30.641 -17.438 1 96.75 221 TYR A CA 1
ATOM 1734 C C . TYR A 1 221 ? 9.023 -31.188 -16.062 1 96.75 221 TYR A C 1
ATOM 1736 O O . TYR A 1 221 ? 8.891 -30.422 -15.102 1 96.75 221 TYR A O 1
ATOM 1744 N N . HIS A 1 222 ? 8.812 -32.5 -16.016 1 95.06 222 HIS A N 1
ATOM 1745 C CA . HIS A 1 222 ? 8.492 -33 -14.688 1 95.06 222 HIS A CA 1
ATOM 1746 C C . HIS A 1 222 ? 8.984 -34.438 -14.523 1 95.06 222 HIS A C 1
ATOM 1748 O O . HIS A 1 222 ? 9.125 -35.156 -15.5 1 95.06 222 HIS A O 1
ATOM 1754 N N . THR A 1 223 ? 9.328 -34.75 -13.312 1 94.81 223 THR A N 1
ATOM 1755 C CA . THR A 1 223 ? 9.555 -36.094 -12.812 1 94.81 223 THR A CA 1
ATOM 1756 C C . THR A 1 223 ? 8.477 -36.5 -11.805 1 94.81 223 THR A C 1
ATOM 1758 O O . THR A 1 223 ? 7.418 -35.875 -11.742 1 94.81 223 THR A O 1
ATOM 1761 N N . ALA A 1 224 ? 8.734 -37.594 -11.086 1 92.19 224 ALA A N 1
ATOM 1762 C CA . ALA A 1 224 ? 7.758 -38.031 -10.094 1 92.19 224 ALA A CA 1
ATOM 1763 C C . ALA A 1 224 ? 7.68 -37.062 -8.93 1 92.19 224 ALA A C 1
ATOM 1765 O O . ALA A 1 224 ? 6.629 -36.906 -8.297 1 92.19 224 ALA A O 1
ATOM 1766 N N . ASN A 1 225 ? 8.773 -36.375 -8.789 1 95.5 225 ASN A N 1
ATOM 1767 C CA . ASN A 1 225 ? 8.789 -35.625 -7.535 1 95.5 225 ASN A CA 1
ATOM 1768 C C . ASN A 1 225 ? 9.117 -34.156 -7.754 1 95.5 225 ASN A C 1
ATOM 1770 O O . ASN A 1 225 ? 9.109 -33.375 -6.805 1 95.5 225 ASN A O 1
ATOM 1774 N N . GLN A 1 226 ? 9.422 -33.781 -8.984 1 97.56 226 GLN A N 1
ATOM 1775 C CA . GLN A 1 226 ? 9.805 -32.375 -9.242 1 97.56 226 GLN A CA 1
ATOM 1776 C C . GLN A 1 226 ? 9.227 -31.891 -10.562 1 97.56 226 GLN A C 1
ATOM 1778 O O . GLN A 1 226 ? 8.914 -32.688 -11.445 1 97.56 226 GLN A O 1
ATOM 1783 N N . VAL A 1 227 ? 9.117 -30.625 -10.648 1 98 227 VAL A N 1
ATOM 1784 C CA . VAL A 1 227 ? 8.688 -29.969 -11.875 1 98 227 VAL A CA 1
ATOM 1785 C C . VAL A 1 227 ? 9.609 -28.797 -12.188 1 98 227 VAL A C 1
ATOM 1787 O O . VAL A 1 227 ? 10.102 -28.125 -11.273 1 98 227 VAL A O 1
ATOM 1790 N N . LEU A 1 228 ? 9.914 -28.578 -13.406 1 98.62 228 LEU A N 1
ATOM 1791 C CA . LEU A 1 228 ? 10.727 -27.484 -13.898 1 98.62 228 LEU A CA 1
ATOM 1792 C C . LEU A 1 228 ? 9.961 -26.656 -14.93 1 98.62 228 LEU A C 1
ATOM 1794 O O . LEU A 1 228 ? 9.508 -27.188 -15.938 1 98.62 228 LEU A O 1
ATOM 1798 N N . PHE A 1 229 ? 9.734 -25.375 -14.664 1 98.38 229 PHE A N 1
ATOM 1799 C CA . PHE A 1 229 ? 9.242 -24.406 -15.633 1 98.38 229 PHE A CA 1
ATOM 1800 C C . PHE A 1 229 ? 10.391 -23.656 -16.281 1 98.38 229 PHE A C 1
ATOM 1802 O O . PHE A 1 229 ? 11.141 -22.953 -15.602 1 98.38 229 PHE A O 1
ATOM 1809 N N . GLN A 1 230 ? 10.555 -23.797 -17.547 1 97.94 230 GLN A N 1
ATOM 1810 C CA . GLN A 1 230 ? 11.539 -23.031 -18.297 1 97.94 230 GLN A CA 1
ATOM 1811 C C . GLN A 1 230 ? 10.898 -21.812 -18.953 1 97.94 230 GLN A C 1
ATOM 1813 O O . GLN A 1 230 ? 10.234 -21.938 -19.984 1 97.94 230 GLN A O 1
ATOM 1818 N N . ILE A 1 231 ? 11.102 -20.672 -18.438 1 96.94 231 ILE A N 1
ATOM 1819 C CA . ILE A 1 231 ? 10.531 -19.406 -18.906 1 96.94 231 ILE A CA 1
ATOM 1820 C C . ILE A 1 231 ? 11.648 -18.516 -19.438 1 96.94 231 ILE A C 1
ATOM 1822 O O . ILE A 1 231 ? 12.258 -17.75 -18.688 1 96.94 231 ILE A O 1
ATOM 1826 N N . GLU A 1 232 ? 11.875 -18.562 -20.781 1 95.75 232 GLU A N 1
ATOM 1827 C CA . GLU A 1 232 ? 12.945 -17.797 -21.406 1 95.75 232 GLU A CA 1
ATOM 1828 C C . GLU A 1 232 ? 14.273 -17.984 -20.672 1 95.75 232 GLU A C 1
ATOM 1830 O O . GLU A 1 232 ? 14.797 -19.109 -20.609 1 95.75 232 GLU A O 1
ATOM 1835 N N . ASN A 1 233 ? 14.727 -17 -19.969 1 97.12 233 ASN A N 1
ATOM 1836 C CA . ASN A 1 233 ? 16.016 -17.078 -19.281 1 97.12 233 ASN A CA 1
ATOM 1837 C C . ASN A 1 233 ? 15.836 -17.422 -17.797 1 97.12 233 ASN A C 1
ATOM 1839 O O . ASN A 1 233 ? 16.766 -17.266 -17 1 97.12 233 ASN A O 1
ATOM 1843 N N . THR A 1 234 ? 14.672 -17.859 -17.359 1 98.06 234 THR A N 1
ATOM 1844 C CA . THR A 1 234 ? 14.344 -18.156 -15.977 1 98.06 234 THR A CA 1
ATOM 1845 C C . THR A 1 234 ? 13.93 -19.625 -15.828 1 98.06 234 THR A C 1
ATOM 1847 O O . THR A 1 234 ? 13.18 -20.156 -16.656 1 98.06 234 THR A O 1
ATOM 1850 N N . LYS A 1 235 ? 14.453 -20.281 -14.812 1 98.25 235 LYS A N 1
ATOM 1851 C CA . LYS A 1 235 ? 14.039 -21.625 -14.406 1 98.25 235 LYS A CA 1
ATOM 1852 C C . LYS A 1 235 ? 13.398 -21.609 -13.023 1 98.25 235 LYS A C 1
ATOM 1854 O O . LYS A 1 235 ? 13.945 -21.031 -12.086 1 98.25 235 LYS A O 1
ATOM 1859 N N . VAL A 1 236 ? 12.273 -22.172 -12.93 1 98.56 236 VAL A N 1
ATOM 1860 C CA . VAL A 1 236 ? 11.633 -22.391 -11.641 1 98.56 236 VAL A CA 1
ATOM 1861 C C . VAL A 1 236 ? 11.5 -23.891 -11.383 1 98.56 236 VAL A C 1
ATOM 1863 O O . VAL A 1 236 ? 10.859 -24.609 -12.148 1 98.56 236 VAL A O 1
ATOM 1866 N N . ILE A 1 237 ? 12.141 -24.359 -10.32 1 98.5 237 ILE A N 1
ATOM 1867 C CA . ILE A 1 237 ? 12.109 -25.766 -9.945 1 98.5 237 ILE A CA 1
ATOM 1868 C C . ILE A 1 237 ? 11.383 -25.938 -8.617 1 98.5 237 ILE A C 1
ATOM 1870 O O . ILE A 1 237 ? 11.633 -25.188 -7.664 1 98.5 237 ILE A O 1
ATOM 1874 N N . SER A 1 238 ? 10.531 -26.844 -8.562 1 98.06 238 SER A N 1
ATOM 1875 C CA . SER A 1 238 ? 9.742 -27.031 -7.344 1 98.06 238 SER A CA 1
ATOM 1876 C C . SER A 1 238 ? 9.516 -28.516 -7.055 1 98.06 238 SER A C 1
ATOM 1878 O O . SER A 1 238 ? 9.398 -29.328 -7.977 1 98.06 238 SER A O 1
ATOM 1880 N N . ARG A 1 239 ? 9.5 -28.797 -5.801 1 97.19 239 ARG A N 1
ATOM 1881 C CA . ARG A 1 239 ? 9.008 -30.109 -5.391 1 97.19 239 ARG A CA 1
ATOM 1882 C C . ARG A 1 239 ? 7.52 -30.266 -5.684 1 97.19 239 ARG A C 1
ATOM 1884 O O . ARG A 1 239 ? 6.762 -29.297 -5.586 1 97.19 239 ARG A O 1
ATOM 1891 N N . LEU A 1 240 ? 7.172 -31.5 -6.066 1 97.88 240 LEU A N 1
ATOM 1892 C CA . LEU A 1 240 ? 5.762 -31.812 -6.246 1 97.88 240 LEU A CA 1
ATOM 1893 C C . LEU A 1 240 ? 5.168 -32.375 -4.961 1 97.88 240 LEU A C 1
ATOM 1895 O O . LEU A 1 240 ? 5.891 -32.938 -4.133 1 97.88 240 LEU A O 1
ATOM 1899 N N . LEU A 1 241 ? 3.9 -32.125 -4.754 1 97.06 241 LEU A N 1
ATOM 1900 C CA . LEU A 1 241 ? 3.219 -32.75 -3.621 1 97.06 241 LEU A CA 1
ATOM 1901 C C . LEU A 1 241 ? 2.898 -34.219 -3.91 1 97.06 241 LEU A C 1
ATOM 1903 O O . LEU A 1 241 ? 2.52 -34.562 -5.031 1 97.06 241 LEU A O 1
ATOM 1907 N N . GLU A 1 242 ? 3.121 -34.938 -2.895 1 94.38 242 GLU A N 1
ATOM 1908 C CA . GLU A 1 242 ? 2.869 -36.375 -3.02 1 94.38 242 GLU A CA 1
ATOM 1909 C C . GLU A 1 242 ? 1.525 -36.75 -2.406 1 94.38 242 GLU A C 1
ATOM 1911 O O . GLU A 1 242 ? 1.042 -36.094 -1.493 1 94.38 242 GLU A O 1
ATOM 1916 N N . GLY A 1 243 ? 0.923 -37.875 -3.008 1 91.75 243 GLY A N 1
ATOM 1917 C CA . GLY A 1 243 ? -0.333 -38.406 -2.484 1 91.75 243 GLY A CA 1
ATOM 1918 C C . GLY A 1 243 ? -1.425 -38.469 -3.535 1 91.75 243 GLY A C 1
ATOM 1919 O O . GLY A 1 243 ? -1.194 -38.156 -4.703 1 91.75 243 GLY A O 1
ATOM 1920 N N . SER A 1 244 ? -2.486 -39 -3.068 1 92.62 244 SER A N 1
ATOM 1921 C CA . SER A 1 244 ? -3.635 -39.156 -3.959 1 92.62 244 SER A CA 1
ATOM 1922 C C . SER A 1 244 ? -4.551 -37.938 -3.877 1 92.62 244 SER A C 1
ATOM 1924 O O . SER A 1 244 ? -5.004 -37.562 -2.793 1 92.62 244 SER A O 1
ATOM 1926 N N . PHE A 1 245 ? -4.668 -37.375 -5.016 1 94.81 245 PHE A N 1
ATOM 1927 C CA . PHE A 1 245 ? -5.617 -36.281 -5.098 1 94.81 245 PHE A CA 1
ATOM 1928 C C . PHE A 1 245 ? -7.051 -36.781 -5.105 1 94.81 245 PHE A C 1
ATOM 1930 O O . PHE A 1 245 ? -7.328 -37.844 -5.672 1 94.81 245 PHE A O 1
ATOM 1937 N N . ILE A 1 246 ? -7.91 -36.188 -4.453 1 92.31 246 ILE A N 1
ATOM 1938 C CA . ILE A 1 246 ? -9.297 -36.625 -4.336 1 92.31 246 ILE A CA 1
ATOM 1939 C C . ILE A 1 246 ? -9.93 -36.719 -5.727 1 92.31 246 ILE A C 1
ATOM 1941 O O . ILE A 1 246 ? -9.57 -35.938 -6.621 1 92.31 246 ILE A O 1
ATOM 1945 N N . ASN A 1 247 ? -10.844 -37.625 -5.902 1 94.5 247 ASN A N 1
ATOM 1946 C CA . ASN A 1 247 ? -11.617 -37.688 -7.137 1 94.5 247 ASN A CA 1
ATOM 1947 C C . ASN A 1 247 ? -12.609 -36.531 -7.242 1 94.5 247 ASN A C 1
ATOM 1949 O O . ASN A 1 247 ? -13.789 -36.688 -6.914 1 94.5 247 ASN A O 1
ATOM 1953 N N . TYR A 1 248 ? -12.156 -35.469 -7.828 1 95.25 248 TYR A N 1
ATOM 1954 C CA . TYR A 1 248 ? -12.93 -34.25 -7.82 1 95.25 248 TYR A CA 1
ATOM 1955 C C . TYR A 1 248 ? -14.125 -34.344 -8.766 1 95.25 248 TYR A C 1
ATOM 1957 O O . TYR A 1 248 ? -15.117 -33.625 -8.594 1 95.25 248 TYR A O 1
ATOM 1965 N N . ASN A 1 249 ? -14.07 -35.156 -9.75 1 93.75 249 ASN A N 1
ATOM 1966 C CA . ASN A 1 249 ? -15.188 -35.312 -10.672 1 93.75 249 ASN A CA 1
ATOM 1967 C C . ASN A 1 249 ? -16.422 -35.875 -9.953 1 93.75 249 ASN A C 1
ATOM 1969 O O . ASN A 1 249 ? -17.547 -35.562 -10.32 1 93.75 249 ASN A O 1
ATOM 1973 N N . ALA A 1 250 ? -16.141 -36.656 -8.992 1 93.44 250 ALA A N 1
ATOM 1974 C CA . ALA A 1 250 ? -17.219 -37.312 -8.266 1 93.44 250 ALA A CA 1
ATOM 1975 C C . ALA A 1 250 ? -18.016 -36.312 -7.441 1 93.44 250 ALA A C 1
ATOM 1977 O O . ALA A 1 250 ? -19.156 -36.562 -7.07 1 93.44 250 ALA A O 1
ATOM 1978 N N . VAL A 1 251 ? -17.469 -35.219 -7.141 1 91.44 251 VAL A N 1
ATOM 1979 C CA . VAL A 1 251 ? -18.141 -34.281 -6.246 1 91.44 251 VAL A CA 1
ATOM 1980 C C . VAL A 1 251 ? -18.906 -33.25 -7.066 1 91.44 251 VAL A C 1
ATOM 1982 O O . VAL A 1 251 ? -19.703 -32.469 -6.52 1 91.44 251 VAL A O 1
ATOM 1985 N N . LEU A 1 252 ? -18.703 -33.219 -8.312 1 93.88 252 LEU A N 1
ATOM 1986 C CA . LEU A 1 252 ? -19.375 -32.25 -9.172 1 93.88 252 LEU A CA 1
ATOM 1987 C C . LEU A 1 252 ? -20.844 -32.656 -9.367 1 93.88 252 LEU A C 1
ATOM 1989 O O . LEU A 1 252 ? -21.141 -33.781 -9.789 1 93.88 252 LEU A O 1
ATOM 1993 N N . PRO A 1 253 ? -21.719 -31.688 -9.109 1 91.5 253 PRO A N 1
ATOM 1994 C CA . PRO A 1 253 ? -23.141 -31.984 -9.359 1 91.5 253 PRO A CA 1
ATOM 1995 C C . PRO A 1 253 ? -23.438 -32.219 -10.844 1 91.5 253 PRO A C 1
ATOM 1997 O O . PRO A 1 253 ? -22.844 -31.547 -11.703 1 91.5 253 PRO A O 1
ATOM 2000 N N . LYS A 1 254 ? -24.281 -33.156 -11.133 1 87.44 254 LYS A N 1
ATOM 2001 C CA . LYS A 1 254 ? -24.578 -33.5 -12.516 1 87.44 254 LYS A CA 1
ATOM 2002 C C . LYS A 1 254 ? -25.828 -32.812 -13.008 1 87.44 254 LYS A C 1
ATOM 2004 O O . LYS A 1 254 ? -26.062 -32.719 -14.219 1 87.44 254 LYS A O 1
ATOM 2009 N N . ASP A 1 255 ? -26.609 -32.375 -12.125 1 91.62 255 ASP A N 1
ATOM 2010 C CA . ASP A 1 255 ? -27.844 -31.719 -12.508 1 91.62 255 ASP A CA 1
ATOM 2011 C C . ASP A 1 255 ? -28.109 -30.5 -11.633 1 91.62 255 ASP A C 1
ATOM 2013 O O . ASP A 1 255 ? -27.375 -30.234 -10.68 1 91.62 255 ASP A O 1
ATOM 2017 N N . TYR A 1 256 ? -28.969 -29.688 -12.094 1 95.56 256 TYR A N 1
ATOM 2018 C CA . TYR A 1 256 ? -29.391 -28.516 -11.336 1 95.56 256 TYR A CA 1
ATOM 2019 C C . TYR A 1 256 ? -30.891 -28.281 -11.445 1 95.56 256 TYR A C 1
ATOM 2021 O O . TYR A 1 256 ? -31.531 -28.797 -12.367 1 95.56 256 TYR A O 1
ATOM 2029 N N . LYS A 1 257 ? -31.406 -27.547 -10.547 1 97.19 257 LYS A N 1
ATOM 2030 C CA . LYS A 1 257 ? -32.844 -27.25 -10.523 1 97.19 257 LYS A CA 1
ATOM 2031 C C . LYS A 1 257 ? -33.094 -25.766 -10.758 1 97.19 257 LYS A C 1
ATOM 2033 O O . LYS A 1 257 ? -34.188 -25.375 -11.195 1 97.19 257 LYS A O 1
ATOM 2038 N N . THR A 1 258 ? -32.188 -24.922 -10.422 1 97.75 258 THR A N 1
ATOM 2039 C CA . THR A 1 258 ? -32.281 -23.484 -10.602 1 97.75 258 THR A CA 1
ATOM 2040 C C . THR A 1 258 ? -31.062 -22.922 -11.312 1 97.75 258 THR A C 1
ATOM 2042 O O . THR A 1 258 ? -29.938 -23.297 -10.992 1 97.75 258 THR A O 1
ATOM 2045 N N . GLU A 1 259 ? -31.281 -22.172 -12.328 1 97.69 259 GLU A N 1
ATOM 2046 C CA . GLU A 1 259 ? -30.25 -21.484 -13.102 1 97.69 259 GLU A CA 1
ATOM 2047 C C . GLU A 1 259 ? -30.438 -19.984 -13.094 1 97.69 259 GLU A C 1
ATOM 2049 O O . GLU A 1 259 ? -31.531 -19.484 -13.383 1 97.69 259 GLU A O 1
ATOM 2054 N N . VAL A 1 260 ? -29.422 -19.234 -12.75 1 98.44 260 VAL A N 1
ATOM 2055 C CA . VAL A 1 260 ? -29.516 -17.781 -12.688 1 98.44 260 VAL A CA 1
ATOM 2056 C C . VAL A 1 260 ? -28.422 -17.156 -13.539 1 98.44 260 VAL A C 1
ATOM 2058 O O . VAL A 1 260 ? -27.234 -17.453 -13.367 1 98.44 260 VAL A O 1
ATOM 2061 N N . VAL A 1 261 ? -28.734 -16.328 -14.484 1 98.56 261 VAL A N 1
ATOM 2062 C CA . VAL A 1 261 ? -27.781 -15.539 -15.258 1 98.56 261 VAL A CA 1
ATOM 2063 C C . VAL A 1 261 ? -27.688 -14.125 -14.688 1 98.56 261 VAL A C 1
ATOM 2065 O O . VAL A 1 261 ? -28.703 -13.461 -14.508 1 98.56 261 VAL A O 1
ATOM 2068 N N . VAL A 1 262 ? -26.5 -13.648 -14.406 1 98.44 262 VAL A N 1
ATOM 2069 C CA . VAL A 1 262 ? -26.328 -12.352 -13.766 1 98.44 262 VAL A CA 1
ATOM 2070 C C . VAL A 1 262 ? -25.047 -11.688 -14.25 1 98.44 262 VAL A C 1
ATOM 2072 O O . VAL A 1 262 ? -24.109 -12.375 -14.656 1 98.44 262 VAL A O 1
ATOM 2075 N N . LYS A 1 263 ? -25.016 -10.375 -14.281 1 98.38 263 LYS A N 1
ATOM 2076 C CA . LYS A 1 263 ? -23.781 -9.648 -14.531 1 98.38 263 LYS A CA 1
ATOM 2077 C C . LYS A 1 263 ? -22.797 -9.82 -13.383 1 98.38 263 LYS A C 1
ATOM 2079 O O . LYS A 1 263 ? -23.141 -9.586 -12.227 1 98.38 263 LYS A O 1
ATOM 2084 N N . ARG A 1 264 ? -21.562 -10.195 -13.672 1 98.12 264 ARG A N 1
ATOM 2085 C CA . ARG A 1 264 ? -20.547 -10.523 -12.68 1 98.12 264 ARG A CA 1
ATOM 2086 C C . ARG A 1 264 ? -20.266 -9.336 -11.758 1 98.12 264 ARG A C 1
ATOM 2088 O O . ARG A 1 264 ? -20.234 -9.484 -10.539 1 98.12 264 ARG A O 1
ATOM 2095 N N . GLU A 1 265 ? -20.109 -8.188 -12.328 1 98.12 265 GLU A N 1
ATOM 2096 C CA . GLU A 1 265 ? -19.75 -6.992 -11.562 1 98.12 265 GLU A CA 1
ATOM 2097 C C . GLU A 1 265 ? -20.875 -6.602 -10.602 1 98.12 265 GLU A C 1
ATOM 2099 O O . GLU A 1 265 ? -20.609 -6.211 -9.461 1 98.12 265 GLU A O 1
ATOM 2104 N N . VAL A 1 266 ? -22.125 -6.711 -11.047 1 97.88 266 VAL A N 1
ATOM 2105 C CA . VAL A 1 266 ? -23.281 -6.367 -10.227 1 97.88 266 VAL A CA 1
ATOM 2106 C C . VAL A 1 266 ? -23.328 -7.281 -9.008 1 97.88 266 VAL A C 1
ATOM 2108 O O . VAL A 1 266 ? -23.5 -6.816 -7.879 1 97.88 266 VAL A O 1
ATOM 2111 N N . LEU A 1 267 ? -23.156 -8.539 -9.281 1 98.62 267 LEU A N 1
ATOM 2112 C CA . LEU A 1 267 ? -23.172 -9.5 -8.188 1 98.62 267 LEU A CA 1
ATOM 2113 C C . LEU A 1 267 ? -21.984 -9.281 -7.254 1 98.62 267 LEU A C 1
ATOM 2115 O O . LEU A 1 267 ? -22.141 -9.328 -6.031 1 98.62 267 LEU A O 1
ATOM 2119 N N . THR A 1 268 ? -20.812 -9.07 -7.797 1 98.62 268 THR A N 1
ATOM 2120 C CA . THR A 1 268 ? -19.594 -8.836 -7.012 1 98.62 268 THR A CA 1
ATOM 2121 C C . THR A 1 268 ? -19.797 -7.656 -6.062 1 98.62 268 THR A C 1
ATOM 2123 O O . THR A 1 268 ? -19.531 -7.766 -4.863 1 98.62 268 THR A O 1
ATOM 2126 N N . GLU A 1 269 ? -20.281 -6.574 -6.574 1 97.88 269 GLU A N 1
ATOM 2127 C CA . GLU A 1 269 ? -20.484 -5.371 -5.77 1 97.88 269 GLU A CA 1
ATOM 2128 C C . GLU A 1 269 ? -21.5 -5.617 -4.656 1 97.88 269 GLU A C 1
ATOM 2130 O O . GLU A 1 269 ? -21.312 -5.141 -3.533 1 97.88 269 GLU A O 1
ATOM 2135 N N . SER A 1 270 ? -22.547 -6.293 -5.004 1 98.19 270 SER A N 1
ATOM 2136 C CA . SER A 1 270 ? -23.562 -6.598 -4.008 1 98.19 270 SER A CA 1
ATOM 2137 C C . SER A 1 270 ? -23 -7.441 -2.873 1 98.19 270 SER A C 1
ATOM 2139 O O . SER A 1 270 ? -23.25 -7.164 -1.698 1 98.19 270 SER A O 1
ATOM 2141 N N . ILE A 1 271 ? -22.234 -8.438 -3.271 1 98.5 271 ILE A N 1
ATOM 2142 C CA . ILE A 1 271 ? -21.625 -9.312 -2.271 1 98.5 271 ILE A CA 1
ATOM 2143 C C . ILE A 1 271 ? -20.625 -8.523 -1.438 1 98.5 271 ILE A C 1
ATOM 2145 O O . ILE A 1 271 ? -20.516 -8.727 -0.227 1 98.5 271 ILE A O 1
ATOM 2149 N N . GLU A 1 272 ? -19.875 -7.648 -2.023 1 98 272 GLU A N 1
ATOM 2150 C CA . GLU A 1 272 ? -18.938 -6.785 -1.291 1 98 272 GLU A CA 1
ATOM 2151 C C . GLU A 1 272 ? -19.672 -5.953 -0.242 1 98 272 GLU A C 1
ATOM 2153 O O . GLU A 1 272 ? -19.219 -5.828 0.893 1 98 272 GLU A O 1
ATOM 2158 N N . ARG A 1 273 ? -20.812 -5.344 -0.641 1 97.06 273 ARG A N 1
ATOM 2159 C CA . ARG A 1 273 ? -21.609 -4.57 0.299 1 97.06 273 ARG A CA 1
ATOM 2160 C C . ARG A 1 273 ? -22.109 -5.449 1.442 1 97.06 273 ARG A C 1
ATOM 2162 O O . ARG A 1 273 ? -22 -5.074 2.611 1 97.06 273 ARG A O 1
ATOM 2169 N N . ALA A 1 274 ? -22.609 -6.609 1.104 1 97.69 274 ALA A N 1
ATOM 2170 C CA . ALA A 1 274 ? -23.109 -7.531 2.117 1 97.69 274 ALA A CA 1
ATOM 2171 C C . ALA A 1 274 ? -21.984 -7.98 3.057 1 97.69 274 ALA A C 1
ATOM 2173 O O . ALA A 1 274 ? -22.219 -8.203 4.246 1 97.69 274 ALA A O 1
ATOM 2174 N N . SER A 1 275 ? -20.828 -8.109 2.506 1 97.31 275 SER A N 1
ATOM 2175 C CA . SER A 1 275 ? -19.672 -8.602 3.268 1 97.31 275 SER A CA 1
ATOM 2176 C C . SER A 1 275 ? -19.312 -7.641 4.391 1 97.31 275 SER A C 1
ATOM 2178 O O . SER A 1 275 ? -18.734 -8.047 5.402 1 97.31 275 SER A O 1
ATOM 2180 N N . LEU A 1 276 ? -19.609 -6.309 4.254 1 95.5 276 LEU A N 1
ATOM 2181 C CA . LEU A 1 276 ? -19.297 -5.301 5.266 1 95.5 276 LEU A CA 1
ATOM 2182 C C . LEU A 1 276 ? -19.938 -5.66 6.602 1 95.5 276 LEU A C 1
ATOM 2184 O O . LEU A 1 276 ? -19.328 -5.484 7.656 1 95.5 276 LEU A O 1
ATOM 2188 N N . ILE A 1 277 ? -21.172 -6.18 6.527 1 94.56 277 ILE A N 1
ATOM 2189 C CA . ILE A 1 277 ? -21.953 -6.543 7.707 1 94.56 277 ILE A CA 1
ATOM 2190 C C . ILE A 1 277 ? -21.594 -7.969 8.133 1 94.56 277 ILE A C 1
ATOM 2192 O O . ILE A 1 277 ? -21.562 -8.273 9.328 1 94.56 277 ILE A O 1
ATOM 2196 N N . ALA A 1 278 ? -21.25 -8.781 7.168 1 93.81 278 ALA A N 1
ATOM 2197 C CA . ALA A 1 278 ? -21.094 -10.219 7.379 1 93.81 278 ALA A CA 1
ATOM 2198 C C . ALA A 1 278 ? -19.766 -10.523 8.086 1 93.81 278 ALA A C 1
ATOM 2200 O O . ALA A 1 278 ? -19.594 -11.609 8.633 1 93.81 278 ALA A O 1
ATOM 2201 N N . GLU A 1 279 ? -18.812 -9.602 8.055 1 89.25 279 GLU A N 1
ATOM 2202 C CA . GLU A 1 279 ? -17.484 -9.836 8.586 1 89.25 279 GLU A CA 1
ATOM 2203 C C . GLU A 1 279 ? -17.547 -10.273 10.047 1 89.25 279 GLU A C 1
ATOM 2205 O O . GLU A 1 279 ? -16.75 -11.117 10.484 1 89.25 279 GLU A O 1
ATOM 2210 N N . SER A 1 280 ? -18.484 -9.82 10.766 1 85.88 280 SER A N 1
ATOM 2211 C CA . SER A 1 280 ? -18.625 -10.141 12.188 1 85.88 280 SER A CA 1
ATOM 2212 C C . SER A 1 280 ? -19.344 -11.477 12.383 1 85.88 280 SER A C 1
ATOM 2214 O O . SER A 1 280 ? -19.406 -11.984 13.5 1 85.88 280 SER A O 1
ATOM 2216 N N . LYS A 1 281 ? -19.875 -12.094 11.391 1 89.94 281 LYS A N 1
ATOM 2217 C CA . LYS A 1 281 ? -20.594 -13.359 11.445 1 89.94 281 LYS A CA 1
ATOM 2218 C C . LYS A 1 281 ? -20.016 -14.367 10.461 1 89.94 281 LYS A C 1
ATOM 2220 O O . LYS A 1 281 ? -20.734 -14.953 9.656 1 89.94 281 LYS A O 1
ATOM 2225 N N . ASN A 1 282 ? -18.672 -14.539 10.523 1 92.31 282 ASN A N 1
ATOM 2226 C CA . ASN A 1 282 ? -17.922 -15.516 9.734 1 92.31 282 ASN A CA 1
ATOM 2227 C C . ASN A 1 282 ? -18.172 -15.336 8.242 1 92.31 282 ASN A C 1
ATOM 2229 O O . ASN A 1 282 ? -18.297 -16.312 7.504 1 92.31 282 ASN A O 1
ATOM 2233 N N . ASN A 1 283 ? -18.5 -14.125 7.828 1 96.31 283 ASN A N 1
ATOM 2234 C CA . ASN A 1 283 ? -18.641 -13.727 6.43 1 96.31 283 ASN A CA 1
ATOM 2235 C C . ASN A 1 283 ? -19.859 -14.367 5.793 1 96.31 283 ASN A C 1
ATOM 2237 O O . ASN A 1 283 ? -19.875 -14.633 4.586 1 96.31 283 ASN A O 1
ATOM 2241 N N . LEU A 1 284 ? -20.891 -14.672 6.59 1 97.31 284 LEU A N 1
ATOM 2242 C CA . LEU A 1 284 ? -22.094 -15.352 6.113 1 97.31 284 LEU A CA 1
ATOM 2243 C C . LEU A 1 284 ? -23 -14.398 5.336 1 97.31 284 LEU A C 1
ATOM 2245 O O . LEU A 1 284 ? -23.359 -13.336 5.844 1 97.31 284 LEU A O 1
ATOM 2249 N N . ILE A 1 285 ? -23.328 -14.766 4.125 1 98.12 285 ILE A N 1
ATOM 2250 C CA . ILE A 1 285 ? -24.312 -14.023 3.35 1 98.12 285 ILE A CA 1
ATOM 2251 C C . ILE A 1 285 ? -25.406 -14.984 2.867 1 98.12 285 ILE A C 1
ATOM 2253 O O . ILE A 1 285 ? -25.172 -16.172 2.707 1 98.12 285 ILE A O 1
ATOM 2257 N N . LYS A 1 286 ? -26.609 -14.461 2.607 1 98 286 LYS A N 1
ATOM 2258 C CA . LYS A 1 286 ? -27.75 -15.25 2.184 1 98 286 LYS A CA 1
ATOM 2259 C C . LYS A 1 286 ? -28.25 -14.805 0.813 1 98 286 LYS A C 1
ATOM 2261 O O . LYS A 1 286 ? -28.328 -13.609 0.533 1 98 286 LYS A O 1
ATOM 2266 N N . PHE A 1 287 ? -28.516 -15.797 0.026 1 98.38 287 PHE A N 1
ATOM 2267 C CA . PHE A 1 287 ? -29.203 -15.578 -1.247 1 98.38 287 PHE A CA 1
ATOM 2268 C C . PHE A 1 287 ? -30.641 -16.047 -1.182 1 98.38 287 PHE A C 1
ATOM 2270 O O . PHE A 1 287 ? -30.922 -17.172 -0.734 1 98.38 287 PHE A O 1
ATOM 2277 N N . GLU A 1 288 ? -31.516 -15.211 -1.55 1 98.44 288 GLU A N 1
ATOM 2278 C CA . GLU A 1 288 ? -32.875 -15.602 -1.854 1 98.44 288 GLU A CA 1
ATOM 2279 C C . GLU A 1 288 ? -33.188 -15.438 -3.34 1 98.44 288 GLU A C 1
ATOM 2281 O O . GLU A 1 288 ? -33.25 -14.312 -3.844 1 98.44 288 GLU A O 1
ATOM 2286 N N . ILE A 1 289 ? -33.375 -16.578 -3.984 1 98.06 289 ILE A N 1
ATOM 2287 C CA . ILE A 1 289 ? -33.625 -16.578 -5.422 1 98.06 289 ILE A CA 1
ATOM 2288 C C . ILE A 1 289 ? -35.125 -16.609 -5.695 1 98.06 289 ILE A C 1
ATOM 2290 O O . ILE A 1 289 ? -35.812 -17.531 -5.266 1 98.06 289 ILE A O 1
ATOM 2294 N N . GLY A 1 290 ? -35.562 -15.539 -6.359 1 96.12 290 GLY A N 1
ATOM 2295 C CA . GLY A 1 290 ? -36.938 -15.461 -6.801 1 96.12 290 GLY A CA 1
ATOM 2296 C C . GLY A 1 290 ? -37.094 -15.656 -8.297 1 96.12 290 GLY A C 1
ATOM 2297 O O . GLY A 1 290 ? -36.312 -16.359 -8.93 1 96.12 290 GLY A O 1
ATOM 2298 N N . ASP A 1 291 ? -38.219 -15.109 -8.867 1 94 291 ASP A N 1
ATOM 2299 C CA . ASP A 1 291 ? -38.531 -15.312 -10.281 1 94 291 ASP A CA 1
ATOM 2300 C C . ASP A 1 291 ? -37.625 -14.461 -11.18 1 94 291 ASP A C 1
ATOM 2302 O O . ASP A 1 291 ? -37.156 -14.938 -12.211 1 94 291 ASP A O 1
ATOM 2306 N N . LYS A 1 292 ? -37.375 -13.273 -10.695 1 96.12 292 LYS A N 1
ATOM 2307 C CA . LYS A 1 292 ? -36.625 -12.367 -11.562 1 96.12 292 LYS A CA 1
ATOM 2308 C C . LYS A 1 292 ? -35.562 -11.594 -10.781 1 96.12 292 LYS A C 1
ATOM 2310 O O . LYS A 1 292 ? -35.094 -10.562 -11.242 1 96.12 292 LYS A O 1
ATOM 2315 N N . PHE A 1 293 ? -35.312 -12.125 -9.531 1 96.88 293 PHE A N 1
ATOM 2316 C CA . PHE A 1 293 ? -34.375 -11.398 -8.688 1 96.88 293 PHE A CA 1
ATOM 2317 C C . PHE A 1 293 ? -33.594 -12.359 -7.801 1 96.88 293 PHE A C 1
ATOM 2319 O O . PHE A 1 293 ? -34.031 -13.477 -7.543 1 96.88 293 PHE A O 1
ATOM 2326 N N . ILE A 1 294 ? -32.469 -11.922 -7.445 1 97.75 294 ILE A N 1
ATOM 2327 C CA . ILE A 1 294 ? -31.734 -12.469 -6.309 1 97.75 294 ILE A CA 1
ATOM 2328 C C . ILE A 1 294 ? -31.625 -11.414 -5.211 1 97.75 294 ILE A C 1
ATOM 2330 O O . ILE A 1 294 ? -31.25 -10.273 -5.473 1 97.75 294 ILE A O 1
ATOM 2334 N N . THR A 1 295 ? -32.094 -11.781 -4.051 1 98.5 295 THR A N 1
ATOM 2335 C CA . THR A 1 295 ? -31.859 -10.922 -2.893 1 98.5 295 THR A CA 1
ATOM 2336 C C . THR A 1 295 ? -30.625 -11.367 -2.113 1 98.5 295 THR A C 1
ATOM 2338 O O . THR A 1 295 ? -30.562 -12.5 -1.645 1 98.5 295 THR A O 1
ATOM 2341 N N . VAL A 1 296 ? -29.672 -10.508 -2.049 1 98.62 296 VAL A N 1
ATOM 2342 C CA . VAL A 1 296 ? -28.453 -10.734 -1.266 1 98.62 296 VAL A CA 1
ATOM 2343 C C . VAL A 1 296 ? -28.578 -10.039 0.088 1 98.62 296 VAL A C 1
ATOM 2345 O O . VAL A 1 296 ? -28.891 -8.852 0.156 1 98.62 296 VAL A O 1
ATOM 2348 N N . SER A 1 297 ? -28.328 -10.781 1.138 1 98.25 297 SER A N 1
ATOM 2349 C CA . SER A 1 297 ? -28.5 -10.164 2.449 1 98.25 297 SER A CA 1
ATOM 2350 C C . SER A 1 297 ? -27.453 -10.68 3.439 1 98.25 297 SER A C 1
ATOM 2352 O O . SER A 1 297 ? -26.844 -11.734 3.221 1 98.25 297 SER A O 1
ATOM 2354 N N . SER A 1 298 ? -27.172 -9.938 4.414 1 97.5 298 SER A N 1
ATOM 2355 C CA . SER A 1 298 ? -26.344 -10.297 5.559 1 97.5 298 SER A CA 1
ATOM 2356 C C . SER A 1 298 ? -26.828 -9.609 6.828 1 97.5 298 SER A C 1
ATOM 2358 O O . SER A 1 298 ? -27.516 -8.594 6.766 1 97.5 298 SER A O 1
ATOM 2360 N N . ASN A 1 299 ? -26.594 -10.242 7.941 1 95.62 299 ASN A N 1
ATOM 2361 C CA . ASN A 1 299 ? -26.969 -9.68 9.234 1 95.62 299 ASN A CA 1
ATOM 2362 C C . ASN A 1 299 ? -25.953 -10 10.312 1 95.62 299 ASN A C 1
ATOM 2364 O O . ASN A 1 299 ? -25.328 -11.062 10.281 1 95.62 299 ASN A O 1
ATOM 2368 N N . SER A 1 300 ? -25.703 -9.125 11.172 1 93.81 300 SER A N 1
ATOM 2369 C CA . SER A 1 300 ? -24.844 -9.273 12.352 1 93.81 300 SER A CA 1
ATOM 2370 C C . SER A 1 300 ? -25.266 -8.328 13.461 1 93.81 300 SER A C 1
ATOM 2372 O O . SER A 1 300 ? -26.312 -7.676 13.367 1 93.81 300 SER A O 1
ATOM 2374 N N . GLU A 1 301 ? -24.531 -8.273 14.539 1 91.56 301 GLU A N 1
ATOM 2375 C CA . GLU A 1 301 ? -24.797 -7.352 15.633 1 91.56 301 GLU A CA 1
ATOM 2376 C C . GLU A 1 301 ? -24.609 -5.902 15.195 1 91.56 301 GLU A C 1
ATOM 2378 O O . GLU A 1 301 ? -25.234 -4.996 15.758 1 91.56 301 GLU A O 1
ATOM 2383 N N . LYS A 1 302 ? -23.906 -5.73 14.109 1 90.19 302 LYS A N 1
ATOM 2384 C CA . LYS A 1 302 ? -23.594 -4.387 13.641 1 90.19 302 LYS A CA 1
ATOM 2385 C C . LYS A 1 302 ? -24.719 -3.836 12.758 1 90.19 302 LYS A C 1
ATOM 2387 O O . LYS A 1 302 ? -24.812 -2.625 12.555 1 90.19 302 LYS A O 1
ATOM 2392 N N . GLY A 1 303 ? -25.453 -4.801 12.18 1 94.19 303 GLY A N 1
ATOM 2393 C CA . GLY A 1 303 ? -26.484 -4.332 11.273 1 94.19 303 GLY A CA 1
ATOM 2394 C C . GLY A 1 303 ? -26.953 -5.391 10.297 1 94.19 303 GLY A C 1
ATOM 2395 O O . GLY A 1 303 ? -26.828 -6.586 10.562 1 94.19 303 GLY A O 1
ATOM 2396 N N . LYS A 1 304 ? -27.609 -4.848 9.281 1 97.12 304 LYS A N 1
ATOM 2397 C CA . LYS A 1 304 ? -28.172 -5.699 8.242 1 97.12 304 LYS A CA 1
ATOM 2398 C C . LYS A 1 304 ? -28.016 -5.062 6.863 1 97.12 304 LYS A C 1
ATOM 2400 O O . LYS A 1 304 ? -27.984 -3.834 6.742 1 97.12 304 LYS A O 1
ATOM 2405 N N . MET A 1 305 ? -27.844 -5.852 5.891 1 97.31 305 MET A N 1
ATOM 2406 C CA . MET A 1 305 ? -27.812 -5.402 4.5 1 97.31 305 MET A CA 1
ATOM 2407 C C . MET A 1 305 ? -28.703 -6.27 3.621 1 97.31 305 MET A C 1
ATOM 2409 O O . MET A 1 305 ? -28.719 -7.492 3.756 1 97.31 305 MET A O 1
ATOM 2413 N N . VAL A 1 306 ? -29.5 -5.66 2.775 1 98.38 306 VAL A N 1
ATOM 2414 C CA . VAL A 1 306 ? -30.344 -6.355 1.809 1 98.38 306 VAL A CA 1
ATOM 2415 C C . VAL A 1 306 ? -30.297 -5.629 0.466 1 98.38 306 VAL A C 1
ATOM 2417 O O . VAL A 1 306 ? -30.422 -4.406 0.411 1 98.38 306 VAL A O 1
ATOM 2420 N N . GLU A 1 307 ? -30.109 -6.344 -0.559 1 98.25 307 GLU A N 1
ATOM 2421 C CA . GLU A 1 307 ? -30.125 -5.789 -1.909 1 98.25 307 GLU A CA 1
ATOM 2422 C C . GLU A 1 307 ? -30.797 -6.75 -2.893 1 98.25 307 GLU A C 1
ATOM 2424 O O . GLU A 1 307 ? -30.484 -7.945 -2.904 1 98.25 307 GLU A O 1
ATOM 2429 N N . LYS A 1 308 ? -31.656 -6.254 -3.68 1 97.06 308 LYS A N 1
ATOM 2430 C CA . LYS A 1 308 ? -32.312 -7.027 -4.727 1 97.06 308 LYS A CA 1
ATOM 2431 C C . LYS A 1 308 ? -31.703 -6.742 -6.094 1 97.06 308 LYS A C 1
ATOM 2433 O O . LYS A 1 308 ? -31.625 -5.586 -6.512 1 97.06 308 LYS A O 1
ATOM 2438 N N . ILE A 1 309 ? -31.266 -7.766 -6.688 1 97.69 309 ILE A N 1
ATOM 2439 C CA . ILE A 1 309 ? -30.641 -7.66 -8.008 1 97.69 309 ILE A CA 1
ATOM 2440 C C . ILE A 1 309 ? -31.547 -8.312 -9.055 1 97.69 309 ILE A C 1
ATOM 2442 O O . ILE A 1 309 ? -31.984 -9.445 -8.883 1 97.69 309 ILE A O 1
ATOM 2446 N N . GLU A 1 310 ? -31.812 -7.555 -10.109 1 97.5 310 GLU A N 1
ATOM 2447 C CA . GLU A 1 310 ? -32.562 -8.133 -11.211 1 97.5 310 GLU A CA 1
ATOM 2448 C C . GLU A 1 310 ? -31.703 -9.117 -12.008 1 97.5 310 GLU A C 1
ATOM 2450 O O . GLU A 1 310 ? -30.594 -8.789 -12.414 1 97.5 310 GLU A O 1
ATOM 2455 N N . VAL A 1 311 ? -32.25 -10.281 -12.164 1 98 311 VAL A N 1
ATOM 2456 C CA . VAL A 1 311 ? -31.5 -11.328 -12.867 1 98 311 VAL A CA 1
ATOM 2457 C C . VAL A 1 311 ? -32.469 -12.164 -13.719 1 98 311 VAL A C 1
ATOM 2459 O O . VAL A 1 311 ? -33.688 -11.992 -13.641 1 98 311 VAL A O 1
ATOM 2462 N N . ASN A 1 312 ? -31.891 -13 -14.57 1 97.62 312 ASN A N 1
ATOM 2463 C CA . ASN A 1 312 ? -32.656 -14.016 -15.281 1 97.62 312 ASN A CA 1
ATOM 2464 C C . ASN A 1 312 ? -32.625 -15.359 -14.555 1 97.62 312 ASN A C 1
ATOM 2466 O O . ASN A 1 312 ? -31.547 -15.938 -14.367 1 97.62 312 ASN A O 1
ATOM 2470 N N . VAL A 1 313 ? -33.812 -15.789 -14.148 1 97.81 313 VAL A N 1
ATOM 2471 C CA . VAL A 1 313 ? -33.875 -17.016 -13.352 1 97.81 313 VAL A CA 1
ATOM 2472 C C . VAL A 1 313 ? -34.688 -18.062 -14.102 1 97.81 313 VAL A C 1
ATOM 2474 O O . VAL A 1 313 ? -35.75 -17.766 -14.664 1 97.81 313 VAL A O 1
ATOM 2477 N N . LYS A 1 314 ? -34.188 -19.219 -14.211 1 97.25 314 LYS A N 1
ATOM 2478 C CA . LYS A 1 314 ? -34.906 -20.422 -14.625 1 97.25 314 LYS A CA 1
ATOM 2479 C C . LYS A 1 314 ? -34.906 -21.469 -13.523 1 97.25 314 LYS A C 1
ATOM 2481 O O . LYS A 1 314 ? -33.844 -21.953 -13.125 1 97.25 314 LYS A O 1
ATOM 2486 N N . GLY A 1 315 ? -36.125 -21.844 -13.039 1 95.62 315 GLY A N 1
ATOM 2487 C CA . GLY A 1 315 ? -36.219 -22.891 -12.039 1 95.62 315 GLY A CA 1
ATOM 2488 C C . GLY A 1 315 ? -36.938 -22.469 -10.781 1 95.62 315 GLY A C 1
ATOM 2489 O O . GLY A 1 315 ? -37.875 -21.672 -10.852 1 95.62 315 GLY A O 1
ATOM 2490 N N . MET A 1 316 ? -36.594 -23.031 -9.617 1 92.62 316 MET A N 1
ATOM 2491 C CA . MET A 1 316 ? -37.344 -22.938 -8.383 1 92.62 316 MET A CA 1
ATOM 2492 C C . MET A 1 316 ? -36.781 -21.859 -7.469 1 92.62 316 MET A C 1
ATOM 2494 O O . MET A 1 316 ? -35.594 -21.516 -7.559 1 92.62 316 MET A O 1
ATOM 2498 N N . PHE A 1 317 ? -37.688 -21.438 -6.598 1 94.44 317 PHE A N 1
ATOM 2499 C CA . PHE A 1 317 ? -37.25 -20.562 -5.512 1 94.44 317 PHE A CA 1
ATOM 2500 C C . PHE A 1 317 ? -36.281 -21.281 -4.582 1 94.44 317 PHE A C 1
ATOM 2502 O O . PHE A 1 317 ? -36.406 -22.484 -4.348 1 94.44 317 PHE A O 1
ATOM 2509 N N . LEU A 1 318 ? -35.312 -20.453 -4.082 1 96 318 LEU A N 1
ATOM 2510 C CA . LEU A 1 318 ? -34.281 -21.062 -3.232 1 96 318 LEU A CA 1
ATOM 2511 C C . LEU A 1 318 ? -33.719 -20.047 -2.254 1 96 318 LEU A C 1
ATOM 2513 O O . LEU A 1 318 ? -33.5 -18.891 -2.617 1 96 318 LEU A O 1
ATOM 2517 N N . GLU A 1 319 ? -33.562 -20.484 -1.036 1 97.44 319 GLU A N 1
ATOM 2518 C CA . GLU A 1 319 ? -32.781 -19.75 -0.045 1 97.44 319 GLU A CA 1
ATOM 2519 C C . GLU A 1 319 ? -31.516 -20.516 0.32 1 97.44 319 GLU A C 1
ATOM 2521 O O . GLU A 1 319 ? -31.578 -21.703 0.688 1 97.44 319 GLU A O 1
ATOM 2526 N N . ILE A 1 320 ? -30.438 -19.891 0.216 1 97.81 320 ILE A N 1
ATOM 2527 C CA . ILE A 1 320 ? -29.156 -20.578 0.419 1 97.81 320 ILE A CA 1
ATOM 2528 C C . ILE A 1 320 ? -28.125 -19.594 0.943 1 97.81 320 ILE A C 1
ATOM 2530 O O . ILE A 1 320 ? -28.203 -18.391 0.677 1 97.81 320 ILE A O 1
ATOM 2534 N N . ALA A 1 321 ? -27.109 -20.031 1.721 1 97.94 321 ALA A N 1
ATOM 2535 C CA . ALA A 1 321 ? -26.125 -19.156 2.336 1 97.94 321 ALA A CA 1
ATOM 2536 C C . ALA A 1 321 ? -24.703 -19.609 2 1 97.94 321 ALA A C 1
ATOM 2538 O O . ALA A 1 321 ? -24.453 -20.797 1.807 1 97.94 321 ALA A O 1
ATOM 2539 N N . PHE A 1 322 ? -23.812 -18.594 1.97 1 98 322 PHE A N 1
ATOM 2540 C CA . PHE A 1 322 ? -22.422 -18.859 1.617 1 98 322 PHE A CA 1
ATOM 2541 C C . PHE A 1 322 ? -21.484 -17.969 2.412 1 98 322 PHE A C 1
ATOM 2543 O O . PHE A 1 322 ? -21.922 -17 3.037 1 98 322 PHE A O 1
ATOM 2550 N N . ASN A 1 323 ? -20.219 -18.375 2.449 1 97.44 323 ASN A N 1
ATOM 2551 C CA . ASN A 1 323 ? -19.125 -17.5 2.846 1 97.44 323 ASN A CA 1
ATOM 2552 C C . ASN A 1 323 ? -18.797 -16.484 1.752 1 97.44 323 ASN A C 1
ATOM 2554 O O . ASN A 1 323 ? -18.391 -16.859 0.651 1 97.44 323 ASN A O 1
ATOM 2558 N N . SER A 1 324 ? -18.938 -15.211 2.076 1 98.12 324 SER A N 1
ATOM 2559 C CA . SER A 1 324 ? -18.797 -14.156 1.073 1 98.12 324 SER A CA 1
ATOM 2560 C C . SER A 1 324 ? -17.391 -14.117 0.499 1 98.12 324 SER A C 1
ATOM 2562 O O . SER A 1 324 ? -17.203 -13.844 -0.689 1 98.12 324 SER A O 1
ATOM 2564 N N . ARG A 1 325 ? -16.375 -14.383 1.231 1 97.62 325 ARG A N 1
ATOM 2565 C CA . ARG A 1 325 ? -14.992 -14.344 0.78 1 97.62 325 ARG A CA 1
ATOM 2566 C C . ARG A 1 325 ? -14.75 -15.352 -0.34 1 97.62 325 ARG A C 1
ATOM 2568 O O . ARG A 1 325 ? -14.086 -15.039 -1.332 1 97.62 325 ARG A O 1
ATOM 2575 N N . TYR A 1 326 ? -15.336 -16.516 -0.135 1 97.88 326 TYR A N 1
ATOM 2576 C CA . TYR A 1 326 ? -15.156 -17.562 -1.13 1 97.88 326 TYR A CA 1
ATOM 2577 C C . TYR A 1 326 ? -15.828 -17.188 -2.445 1 97.88 326 TYR A C 1
ATOM 2579 O O . TYR A 1 326 ? -15.305 -17.484 -3.523 1 97.88 326 TYR A O 1
ATOM 2587 N N . LEU A 1 327 ? -16.922 -16.562 -2.346 1 98.31 327 LEU A N 1
ATOM 2588 C CA . LEU A 1 327 ? -17.625 -16.141 -3.555 1 98.31 327 LEU A CA 1
ATOM 2589 C C . LEU A 1 327 ? -16.828 -15.047 -4.273 1 98.31 327 LEU A C 1
ATOM 2591 O O . LEU A 1 327 ? -16.656 -15.109 -5.492 1 98.31 327 LEU A O 1
ATOM 2595 N N . LEU A 1 328 ? -16.375 -14.125 -3.504 1 98.56 328 LEU A N 1
ATOM 2596 C CA . LEU A 1 328 ? -15.672 -12.992 -4.086 1 98.56 328 LEU A CA 1
ATOM 2597 C C . LEU A 1 328 ? -14.383 -13.438 -4.77 1 98.56 328 LEU A C 1
ATOM 2599 O O . LEU A 1 328 ? -14.016 -12.906 -5.816 1 98.56 328 LEU A O 1
ATOM 2603 N N . ASP A 1 329 ? -13.688 -14.352 -4.188 1 97.81 329 ASP A N 1
ATOM 2604 C CA . ASP A 1 329 ? -12.461 -14.867 -4.785 1 97.81 329 ASP A CA 1
ATOM 2605 C C . ASP A 1 329 ? -12.711 -15.359 -6.207 1 97.81 329 ASP A C 1
ATOM 2607 O O . ASP A 1 329 ? -11.945 -15.047 -7.121 1 97.81 329 ASP A O 1
ATOM 2611 N N . SER A 1 330 ? -13.75 -16.141 -6.359 1 97.12 330 SER A N 1
ATOM 2612 C CA . SER A 1 330 ? -14.062 -16.703 -7.672 1 97.12 330 SER A CA 1
ATOM 2613 C C . SER A 1 330 ? -14.453 -15.602 -8.656 1 97.12 330 SER A C 1
ATOM 2615 O O . SER A 1 330 ? -14.016 -15.609 -9.805 1 97.12 330 SER A O 1
ATOM 2617 N N . LEU A 1 331 ? -15.273 -14.719 -8.172 1 98.25 331 LEU A N 1
ATOM 2618 C CA . LEU A 1 331 ? -15.781 -13.672 -9.047 1 98.25 331 LEU A CA 1
ATOM 2619 C C . LEU A 1 331 ? -14.656 -12.766 -9.531 1 98.25 331 LEU A C 1
ATOM 2621 O O . LEU A 1 331 ? -14.68 -12.289 -10.672 1 98.25 331 LEU A O 1
ATOM 2625 N N . ARG A 1 332 ? -13.688 -12.586 -8.719 1 97.38 332 ARG A N 1
ATOM 2626 C CA . ARG A 1 332 ? -12.547 -11.75 -9.086 1 97.38 332 ARG A CA 1
ATOM 2627 C C . ARG A 1 332 ? -11.664 -12.461 -10.109 1 97.38 332 ARG A C 1
ATOM 2629 O O . ARG A 1 332 ? -10.945 -11.805 -10.867 1 97.38 332 ARG A O 1
ATOM 2636 N N . ALA A 1 333 ? -11.688 -13.758 -10.156 1 96.5 333 ALA A N 1
ATOM 2637 C CA . ALA A 1 333 ? -10.844 -14.539 -11.055 1 96.5 333 ALA A CA 1
ATOM 2638 C C . ALA A 1 333 ? -11.469 -14.656 -12.438 1 96.5 333 ALA A C 1
ATOM 2640 O O . ALA A 1 333 ? -10.797 -15.031 -13.398 1 96.5 333 ALA A O 1
ATOM 2641 N N . ILE A 1 334 ? -12.773 -14.336 -12.539 1 97.19 334 ILE A N 1
ATOM 2642 C CA . ILE A 1 334 ? -13.508 -14.477 -13.789 1 97.19 334 ILE A CA 1
ATOM 2643 C C . ILE A 1 334 ? -13.406 -13.188 -14.602 1 97.19 334 ILE A C 1
ATOM 2645 O O . ILE A 1 334 ? -13.602 -12.094 -14.062 1 97.19 334 ILE A O 1
ATOM 2649 N N . ASP A 1 335 ? -13.156 -13.289 -15.883 1 94.81 335 ASP A N 1
ATOM 2650 C CA . ASP A 1 335 ? -12.953 -12.125 -16.734 1 94.81 335 ASP A CA 1
ATOM 2651 C C . ASP A 1 335 ? -14.234 -11.766 -17.484 1 94.81 335 ASP A C 1
ATOM 2653 O O . ASP A 1 335 ? -14.398 -10.625 -17.922 1 94.81 335 ASP A O 1
ATOM 2657 N N . GLU A 1 336 ? -15.102 -12.742 -17.656 1 96.5 336 GLU A N 1
ATOM 2658 C CA . GLU A 1 336 ? -16.297 -12.547 -18.469 1 96.5 336 GLU A CA 1
ATOM 2659 C C . GLU A 1 336 ? -17.297 -11.617 -17.781 1 96.5 336 GLU A C 1
ATOM 2661 O O . GLU A 1 336 ? -17.328 -11.547 -16.547 1 96.5 336 GLU A O 1
ATOM 2666 N N . GLU A 1 337 ? -18.078 -11.047 -18.516 1 97.56 337 GLU A N 1
ATOM 2667 C CA . GLU A 1 337 ? -19.031 -10.055 -18.031 1 97.56 337 GLU A CA 1
ATOM 2668 C C . GLU A 1 337 ? -20.219 -10.719 -17.328 1 97.56 337 GLU A C 1
ATOM 2670 O O . GLU A 1 337 ? -20.75 -10.188 -16.344 1 97.56 337 GLU A O 1
ATOM 2675 N N . GLU A 1 338 ? -20.609 -11.852 -17.844 1 98.25 338 GLU A N 1
ATOM 2676 C CA . GLU A 1 338 ? -21.781 -12.555 -17.312 1 98.25 338 GLU A CA 1
ATOM 2677 C C . GLU A 1 338 ? -21.406 -13.961 -16.844 1 98.25 338 GLU A C 1
ATOM 2679 O O . GLU A 1 338 ? -20.5 -14.586 -17.406 1 98.25 338 GLU A O 1
ATOM 2684 N N . ILE A 1 339 ? -22.125 -14.375 -15.859 1 98.44 339 ILE A N 1
ATOM 2685 C CA . ILE A 1 339 ? -21.906 -15.711 -15.328 1 98.44 339 ILE A CA 1
ATOM 2686 C C . ILE A 1 339 ? -23.25 -16.406 -15.109 1 98.44 339 ILE A C 1
ATOM 2688 O O . ILE A 1 339 ? -24.281 -15.75 -15.055 1 98.44 339 ILE A O 1
ATOM 2692 N N . THR A 1 340 ? -23.234 -17.688 -15.047 1 98.19 340 THR A N 1
ATOM 2693 C CA . THR A 1 340 ? -24.391 -18.5 -14.688 1 98.19 340 THR A CA 1
ATOM 2694 C C . THR A 1 340 ? -24.172 -19.203 -13.352 1 98.19 340 THR A C 1
ATOM 2696 O O . THR A 1 340 ? -23.125 -19.797 -13.117 1 98.19 340 THR A O 1
ATOM 2699 N N . LEU A 1 341 ? -25.141 -19.047 -12.469 1 98.5 341 LEU A N 1
ATOM 2700 C CA . LEU A 1 341 ? -25.188 -19.75 -11.195 1 98.5 341 LEU A CA 1
ATOM 2701 C C . LEU A 1 341 ? -26.125 -20.953 -11.281 1 98.5 341 LEU A C 1
ATOM 2703 O O . LEU A 1 341 ? -27.281 -20.828 -11.695 1 98.5 341 LEU A O 1
ATOM 2707 N N . TYR A 1 342 ? -25.609 -22.125 -10.914 1 98.06 342 TYR A N 1
ATOM 2708 C CA . TYR A 1 342 ? -26.422 -23.344 -10.922 1 98.06 342 TYR A CA 1
ATOM 2709 C C . TYR A 1 342 ? -26.641 -23.859 -9.5 1 98.06 342 TYR A C 1
ATOM 2711 O O . TYR A 1 342 ? -25.672 -24.062 -8.75 1 98.06 342 TYR A O 1
ATOM 2719 N N . PHE A 1 343 ? -27.922 -24.062 -9.188 1 97.88 343 PHE A N 1
ATOM 2720 C CA . PHE A 1 343 ? -28.297 -24.531 -7.863 1 97.88 343 PHE A CA 1
ATOM 2721 C C . PHE A 1 343 ? -29.109 -25.828 -7.965 1 97.88 343 PHE A C 1
ATOM 2723 O O . PHE A 1 343 ? -29.844 -26.031 -8.938 1 97.88 343 PHE A O 1
ATOM 2730 N N . ILE A 1 344 ? -28.938 -26.672 -6.98 1 96.56 344 ILE A N 1
ATOM 2731 C CA . ILE A 1 344 ? -29.812 -27.812 -6.836 1 96.56 344 ILE A CA 1
ATOM 2732 C C . ILE A 1 344 ? -30.797 -27.578 -5.699 1 96.56 344 ILE A C 1
ATOM 2734 O O . ILE A 1 344 ? -32.031 -27.609 -5.91 1 96.56 344 ILE A O 1
ATOM 2738 N N . ASN A 1 345 ? -30.359 -27.375 -4.496 1 94.88 345 ASN A N 1
ATOM 2739 C CA . ASN A 1 345 ? -31.109 -27.031 -3.291 1 94.88 345 ASN A CA 1
ATOM 2740 C C . ASN A 1 345 ? -30.234 -26.266 -2.293 1 94.88 345 ASN A C 1
ATOM 2742 O O . ASN A 1 345 ? -29.188 -25.734 -2.662 1 94.88 345 ASN A O 1
ATOM 2746 N N . SER A 1 346 ? -30.688 -26.203 -1.014 1 95.44 346 SER A N 1
ATOM 2747 C CA . SER A 1 346 ? -30.031 -25.344 -0.039 1 95.44 346 SER A CA 1
ATOM 2748 C C . SER A 1 346 ? -28.828 -26.047 0.594 1 95.44 346 SER A C 1
ATOM 2750 O O . SER A 1 346 ? -28.094 -25.438 1.371 1 95.44 346 SER A O 1
ATOM 2752 N N . ILE A 1 347 ? -28.516 -27.25 0.219 1 94.62 347 ILE A N 1
ATOM 2753 C CA . ILE A 1 347 ? -27.453 -27.984 0.898 1 94.62 347 ILE A CA 1
ATOM 2754 C C . ILE A 1 347 ? -26.375 -28.391 -0.11 1 94.62 347 ILE A C 1
ATOM 2756 O O . ILE A 1 347 ? -25.234 -28.656 0.266 1 94.62 347 ILE A O 1
ATOM 2760 N N . ASN A 1 348 ? -26.781 -28.531 -1.343 1 95.88 348 ASN A N 1
ATOM 2761 C CA . ASN A 1 348 ? -25.828 -28.906 -2.385 1 95.88 348 ASN A CA 1
ATOM 2762 C C . ASN A 1 348 ? -24.984 -27.719 -2.822 1 95.88 348 ASN A C 1
ATOM 2764 O O . ASN A 1 348 ? -25.359 -26.562 -2.611 1 95.88 348 ASN A O 1
ATOM 2768 N N . PRO A 1 349 ? -23.859 -27.938 -3.43 1 97.25 349 PRO A N 1
ATOM 2769 C CA . PRO A 1 349 ? -22.938 -26.859 -3.824 1 97.25 349 PRO A CA 1
ATOM 2770 C C . PRO A 1 349 ? -23.516 -25.969 -4.926 1 97.25 349 PRO A C 1
ATOM 2772 O O . PRO A 1 349 ? -24.312 -26.438 -5.746 1 97.25 349 PRO A O 1
ATOM 2775 N N . LEU A 1 350 ? -23.125 -24.734 -4.938 1 98.06 350 LEU A N 1
ATOM 2776 C CA . LEU A 1 350 ? -23.328 -23.812 -6.043 1 98.06 350 LEU A CA 1
ATOM 2777 C C . LEU A 1 350 ? -22.234 -23.984 -7.098 1 98.06 350 LEU A C 1
ATOM 2779 O O . LEU A 1 350 ? -21.062 -24.094 -6.762 1 98.06 350 LEU A O 1
ATOM 2783 N N . ILE A 1 351 ? -22.625 -24.047 -8.352 1 98.06 351 ILE A N 1
ATOM 2784 C CA . ILE A 1 351 ? -21.672 -24.031 -9.461 1 98.06 351 ILE A CA 1
ATOM 2785 C C . ILE A 1 351 ? -21.75 -22.688 -10.188 1 98.06 351 ILE A C 1
ATOM 2787 O O . ILE A 1 351 ? -22.844 -22.219 -10.5 1 98.06 351 ILE A O 1
ATOM 2791 N N . ILE A 1 352 ? -20.641 -22.078 -10.391 1 98.31 352 ILE A N 1
ATOM 2792 C CA . ILE A 1 352 ? -20.547 -20.828 -11.141 1 98.31 352 ILE A CA 1
ATOM 2793 C C . ILE A 1 352 ? -19.781 -21.062 -12.438 1 98.31 352 ILE A C 1
ATOM 2795 O O . ILE A 1 352 ? -18.656 -21.594 -12.422 1 98.31 352 ILE A O 1
ATOM 2799 N N . LYS A 1 353 ? -20.328 -20.672 -13.578 1 97.44 353 LYS A N 1
ATOM 2800 C CA . LYS A 1 353 ? -19.688 -20.766 -14.883 1 97.44 353 LYS A CA 1
ATOM 2801 C C . LYS A 1 353 ? -19.797 -19.438 -15.641 1 97.44 353 LYS A C 1
ATOM 2803 O O . LYS A 1 353 ? -20.875 -18.891 -15.789 1 97.44 353 LYS A O 1
ATOM 2808 N N . PRO A 1 354 ? -18.641 -18.938 -16.125 1 97.69 354 PRO A N 1
ATOM 2809 C CA . PRO A 1 354 ? -18.734 -17.766 -17 1 97.69 354 PRO A CA 1
ATOM 2810 C C . PRO A 1 354 ? -19.422 -18.047 -18.328 1 97.69 354 PRO A C 1
ATOM 2812 O O . PRO A 1 354 ? -19.266 -19.141 -18.891 1 97.69 354 PRO A O 1
ATOM 2815 N N . ILE A 1 355 ? -20.219 -17.109 -18.75 1 96.62 355 ILE A N 1
ATOM 2816 C CA . ILE A 1 355 ? -20.859 -17.266 -20.047 1 96.62 355 ILE A CA 1
ATOM 2817 C C . ILE A 1 355 ? -19.859 -16.922 -21.156 1 96.62 355 ILE A C 1
ATOM 2819 O O . ILE A 1 355 ? -19.203 -15.891 -21.109 1 96.62 355 ILE A O 1
ATOM 2823 N N . GLY A 1 356 ? -19.812 -17.688 -22.109 1 88.94 356 GLY A N 1
ATOM 2824 C CA . GLY A 1 356 ? -18.875 -17.484 -23.203 1 88.94 356 GLY A CA 1
ATOM 2825 C C . GLY A 1 356 ? -17.594 -18.266 -23.031 1 88.94 356 GLY A C 1
ATOM 2826 O O . GLY A 1 356 ? -16.766 -18.328 -23.953 1 88.94 356 GLY A O 1
ATOM 2827 N N . SER A 1 357 ? -17.375 -18.75 -21.781 1 79.69 357 SER A N 1
ATOM 2828 C CA . SER A 1 357 ? -16.203 -19.594 -21.516 1 79.69 357 SER A CA 1
ATOM 2829 C C . SER A 1 357 ? -16.625 -20.984 -21.031 1 79.69 357 SER A C 1
ATOM 2831 O O . SER A 1 357 ? -17.375 -21.109 -20.062 1 79.69 357 SER A O 1
ATOM 2833 N N . LYS A 1 358 ? -16.375 -22.016 -21.781 1 75.44 358 LYS A N 1
ATOM 2834 C CA . LYS A 1 358 ? -16.719 -23.375 -21.328 1 75.44 358 LYS A CA 1
ATOM 2835 C C . LYS A 1 358 ? -15.586 -23.984 -20.531 1 75.44 358 LYS A C 1
ATOM 2837 O O . LYS A 1 358 ? -15.727 -25.078 -19.984 1 75.44 358 LYS A O 1
ATOM 2842 N N . ASP A 1 359 ? -14.602 -23.219 -20.219 1 91.69 359 ASP A N 1
ATOM 2843 C CA . ASP A 1 359 ? -13.352 -23.812 -19.75 1 91.69 359 ASP A CA 1
ATOM 2844 C C . ASP A 1 359 ? -13.148 -23.562 -18.25 1 91.69 359 ASP A C 1
ATOM 2846 O O . ASP A 1 359 ? -12.133 -23.969 -17.688 1 91.69 359 ASP A O 1
ATOM 2850 N N . TYR A 1 360 ? -14.117 -22.953 -17.609 1 96.69 360 TYR A N 1
ATOM 2851 C CA . TYR A 1 360 ? -13.914 -22.641 -16.203 1 96.69 360 TYR A CA 1
ATOM 2852 C C . TYR A 1 360 ? -15.148 -22.969 -15.375 1 96.69 360 TYR A C 1
ATOM 2854 O O . TYR A 1 360 ? -16.281 -22.719 -15.812 1 96.69 360 TYR A O 1
ATOM 2862 N N . LEU A 1 361 ? -14.914 -23.594 -14.219 1 97.12 361 LEU A N 1
ATOM 2863 C CA . LEU A 1 361 ? -15.961 -23.938 -13.266 1 97.12 361 LEU A CA 1
ATOM 2864 C C . LEU A 1 361 ? -15.508 -23.688 -11.836 1 97.12 361 LEU A C 1
ATOM 2866 O O . LEU A 1 361 ? -14.406 -24.094 -11.445 1 97.12 361 LEU A O 1
ATOM 2870 N N . TYR A 1 362 ? -16.297 -23 -11.086 1 98.25 362 TYR A N 1
ATOM 2871 C CA . TYR A 1 362 ? -16.078 -22.812 -9.656 1 98.25 362 TYR A CA 1
ATOM 2872 C C . TYR A 1 362 ? -17.234 -23.391 -8.844 1 98.25 362 TYR A C 1
ATOM 2874 O O . TYR A 1 362 ? -18.406 -23.25 -9.211 1 98.25 362 TYR A O 1
ATOM 2882 N N . MET A 1 363 ? -16.891 -24.109 -7.812 1 98.31 363 MET A N 1
ATOM 2883 C CA . MET A 1 363 ? -17.859 -24.75 -6.934 1 98.31 363 MET A CA 1
ATOM 2884 C C . MET A 1 363 ? -17.656 -24.297 -5.488 1 98.31 363 MET A C 1
ATOM 2886 O O . MET A 1 363 ? -16.531 -24.219 -5.012 1 98.31 363 MET A O 1
ATOM 2890 N N . ILE A 1 364 ? -18.75 -24.031 -4.766 1 98.25 364 ILE A N 1
ATOM 2891 C CA . ILE A 1 364 ? -18.656 -23.641 -3.363 1 98.25 364 ILE A CA 1
ATOM 2892 C C . ILE A 1 364 ? -19.766 -24.328 -2.564 1 98.25 364 ILE A C 1
ATOM 2894 O O . ILE A 1 364 ? -20.922 -24.375 -3.006 1 98.25 364 ILE A O 1
ATOM 2898 N N . LEU A 1 365 ? -19.422 -24.844 -1.446 1 97.38 365 LEU A N 1
ATOM 2899 C CA . LEU A 1 365 ? -20.391 -25.453 -0.546 1 97.38 365 LEU A CA 1
ATOM 2900 C C . LEU A 1 365 ? -21.141 -24.391 0.238 1 97.38 365 LEU A C 1
ATOM 2902 O O . LEU A 1 365 ? -20.547 -23.406 0.695 1 97.38 365 LEU A O 1
ATOM 2906 N N . PRO A 1 366 ? -22.469 -24.562 0.364 1 97.38 366 PRO A N 1
ATOM 2907 C CA . PRO A 1 366 ? -23.203 -23.625 1.209 1 97.38 366 PRO A CA 1
ATOM 2908 C C . PRO A 1 366 ? -22.938 -23.828 2.697 1 97.38 366 PRO A C 1
ATOM 2910 O O . PRO A 1 366 ? -22.344 -24.844 3.088 1 97.38 366 PRO A O 1
ATOM 2913 N N . VAL A 1 367 ? -23.234 -22.781 3.43 1 95.5 367 VAL A N 1
ATOM 2914 C CA . VAL A 1 367 ? -23.203 -22.859 4.887 1 95.5 367 VAL A CA 1
ATOM 2915 C C . VAL A 1 367 ? -24.594 -23.203 5.414 1 95.5 367 VAL A C 1
ATOM 2917 O O . VAL A 1 367 ? -25.594 -22.703 4.902 1 95.5 367 VAL A O 1
ATOM 2920 N N . LYS A 1 368 ? -24.609 -24.125 6.402 1 87.06 368 LYS A N 1
ATOM 2921 C CA . LYS A 1 368 ? -25.891 -24.516 6.961 1 87.06 368 LYS A CA 1
ATOM 2922 C C . LYS A 1 368 ? -26.562 -23.359 7.699 1 87.06 368 LYS A C 1
ATOM 2924 O O . LYS A 1 368 ? -25.922 -22.703 8.523 1 87.06 368 LYS A O 1
ATOM 2929 N N . LEU A 1 369 ? -27.719 -23.016 7.219 1 77 369 LEU A N 1
ATOM 2930 C CA . LEU A 1 369 ? -28.516 -21.969 7.848 1 77 369 LEU A CA 1
ATOM 2931 C C . LEU A 1 369 ? -29.188 -22.469 9.117 1 77 369 LEU A C 1
ATOM 2933 O O . LEU A 1 369 ? -29.688 -23.609 9.148 1 77 369 LEU A O 1
ATOM 2937 N N . ASN A 1 370 ? -28.812 -22.266 10.422 1 59.88 370 ASN A N 1
ATOM 2938 C CA . ASN A 1 370 ? -29.594 -22.656 11.594 1 59.88 370 ASN A CA 1
ATOM 2939 C C . ASN A 1 370 ? -30.969 -21.984 11.602 1 59.88 370 ASN A C 1
ATOM 2941 O O . ASN A 1 370 ? -31.141 -20.891 11.07 1 59.88 370 ASN A O 1
ATOM 2945 N N . MET B 1 1 ? -34.688 11.461 12.766 1 97.38 1 MET B N 1
ATOM 2946 C CA . MET B 1 1 ? -33.875 12.102 11.727 1 97.38 1 MET B CA 1
ATOM 2947 C C . MET B 1 1 ? -34.094 11.422 10.383 1 97.38 1 MET B C 1
ATOM 2949 O O . MET B 1 1 ? -34.062 10.188 10.289 1 97.38 1 MET B O 1
ATOM 2953 N N . LYS B 1 2 ? -34.375 12.234 9.344 1 98.62 2 LYS B N 1
ATOM 2954 C CA . LYS B 1 2 ? -34.594 11.727 7.992 1 98.62 2 LYS B CA 1
ATOM 2955 C C . LYS B 1 2 ? -34.125 12.734 6.945 1 98.62 2 LYS B C 1
ATOM 2957 O O . LYS B 1 2 ? -34.562 13.883 6.945 1 98.62 2 LYS B O 1
ATOM 2962 N N . PHE B 1 3 ? -33.219 12.32 6.047 1 98.81 3 PHE B N 1
ATOM 2963 C CA . PHE B 1 3 ? -32.781 13.234 5.012 1 98.81 3 PHE B CA 1
ATOM 2964 C C . PHE B 1 3 ? -32.344 12.477 3.77 1 98.81 3 PHE B C 1
ATOM 2966 O O . PHE B 1 3 ? -32.125 11.258 3.818 1 98.81 3 PHE B O 1
ATOM 2973 N N . VAL B 1 4 ? -32.25 13.125 2.617 1 98.81 4 VAL B N 1
ATOM 2974 C CA . VAL B 1 4 ? -31.75 12.609 1.346 1 98.81 4 VAL B CA 1
ATOM 2975 C C . VAL B 1 4 ? -30.609 13.484 0.846 1 98.81 4 VAL B C 1
ATOM 2977 O O . VAL B 1 4 ? -30.672 14.711 0.924 1 98.81 4 VAL B O 1
ATOM 2980 N N . CYS B 1 5 ? -29.578 12.898 0.423 1 98.69 5 CYS B N 1
ATOM 2981 C CA . CYS B 1 5 ? -28.453 13.625 -0.15 1 98.69 5 CYS B CA 1
ATOM 2982 C C . CYS B 1 5 ? -27.812 12.828 -1.271 1 98.69 5 CYS B C 1
ATOM 2984 O O . CYS B 1 5 ? -28.156 11.664 -1.495 1 98.69 5 CYS B O 1
ATOM 2986 N N . ASP B 1 6 ? -26.953 13.508 -1.979 1 98.25 6 ASP B N 1
ATOM 2987 C CA . ASP B 1 6 ? -26.203 12.844 -3.045 1 98.25 6 ASP B CA 1
ATOM 2988 C C . ASP B 1 6 ? -25.078 11.992 -2.477 1 98.25 6 ASP B C 1
ATOM 2990 O O . ASP B 1 6 ? -24.406 12.391 -1.519 1 98.25 6 ASP B O 1
ATOM 2994 N N . LYS B 1 7 ? -24.781 10.828 -3.115 1 98.44 7 LYS B N 1
ATOM 2995 C CA . LYS B 1 7 ? -23.797 9.875 -2.633 1 98.44 7 LYS B CA 1
ATOM 2996 C C . LYS B 1 7 ? -22.422 10.516 -2.518 1 98.44 7 LYS B C 1
ATOM 2998 O O . LYS B 1 7 ? -21.703 10.312 -1.528 1 98.44 7 LYS B O 1
ATOM 3003 N N . ASN B 1 8 ? -22.031 11.242 -3.484 1 98.12 8 ASN B N 1
ATOM 3004 C CA . ASN B 1 8 ? -20.703 11.836 -3.488 1 98.12 8 ASN B CA 1
ATOM 3005 C C . ASN B 1 8 ? -20.531 12.836 -2.344 1 98.12 8 ASN B C 1
ATOM 3007 O O . ASN B 1 8 ? -19.469 12.883 -1.706 1 98.12 8 ASN B O 1
ATOM 3011 N N . SER B 1 9 ? -21.531 13.68 -2.131 1 98.25 9 SER B N 1
ATOM 3012 C CA . SER B 1 9 ? -21.5 14.617 -1.008 1 98.25 9 SER B CA 1
ATOM 3013 C C . SER B 1 9 ? -21.406 13.875 0.323 1 98.25 9 SER B C 1
ATOM 3015 O O . SER B 1 9 ? -20.656 14.266 1.21 1 98.25 9 SER B O 1
ATOM 3017 N N . LEU B 1 10 ? -22.219 12.836 0.327 1 98.81 10 LEU B N 1
ATOM 3018 C CA . LEU B 1 10 ? -22.219 12.008 1.532 1 98.81 10 LEU B CA 1
ATOM 3019 C C . LEU B 1 10 ? -20.828 11.43 1.792 1 98.81 10 LEU B C 1
ATOM 3021 O O . LEU B 1 10 ? -20.328 11.492 2.916 1 98.81 10 LEU B O 1
ATOM 3025 N N . PHE B 1 11 ? -20.266 10.898 0.791 1 98.5 11 PHE B N 1
ATOM 3026 C CA . PHE B 1 11 ? -18.938 10.305 0.898 1 98.5 11 PHE B CA 1
ATOM 3027 C C . PHE B 1 11 ? -17.922 11.344 1.336 1 98.5 11 PHE B C 1
ATOM 3029 O O . PHE B 1 11 ? -17.094 11.078 2.213 1 98.5 11 PHE B O 1
ATOM 3036 N N . GLU B 1 12 ? -17.938 12.477 0.796 1 97.69 12 GLU B N 1
ATOM 3037 C CA . GLU B 1 12 ? -17.031 13.555 1.166 1 97.69 12 GLU B CA 1
ATOM 3038 C C . GLU B 1 12 ? -17.172 13.914 2.643 1 97.69 12 GLU B C 1
ATOM 3040 O O . GLU B 1 12 ? -16.188 13.969 3.369 1 97.69 12 GLU B O 1
ATOM 3045 N N . GLY B 1 13 ? -18.391 14.164 3.068 1 98.56 13 GLY B N 1
ATOM 3046 C CA . GLY B 1 13 ? -18.656 14.531 4.449 1 98.56 13 GLY B CA 1
ATOM 3047 C C . GLY B 1 13 ? -18.172 13.5 5.445 1 98.56 13 GLY B C 1
ATOM 3048 O O . GLY B 1 13 ? -17.516 13.844 6.434 1 98.56 13 GLY B O 1
ATOM 3049 N N . VAL B 1 14 ? -18.484 12.273 5.117 1 98.75 14 VAL B N 1
ATOM 3050 C CA . VAL B 1 14 ? -18.125 11.172 6.008 1 98.75 14 VAL B CA 1
ATOM 3051 C C . VAL B 1 14 ? -16.609 10.984 6.02 1 98.75 14 VAL B C 1
ATOM 3053 O O . VAL B 1 14 ? -16 10.82 7.082 1 98.75 14 VAL B O 1
ATOM 3056 N N . ASN B 1 15 ? -15.984 11.023 4.875 1 98.06 15 ASN B N 1
ATOM 3057 C CA . ASN B 1 15 ? -14.547 10.82 4.734 1 98.06 15 ASN B CA 1
ATOM 3058 C C . ASN B 1 15 ? -13.758 11.906 5.461 1 98.06 15 ASN B C 1
ATOM 3060 O O . ASN B 1 15 ? -12.656 11.656 5.953 1 98.06 15 ASN B O 1
ATOM 3064 N N . ILE B 1 16 ? -14.289 13.078 5.52 1 98.44 16 ILE B N 1
ATOM 3065 C CA . ILE B 1 16 ? -13.641 14.18 6.215 1 98.44 16 ILE B CA 1
ATOM 3066 C C . ILE B 1 16 ? -13.828 14.031 7.723 1 98.44 16 ILE B C 1
ATOM 3068 O O . ILE B 1 16 ? -12.867 14.117 8.492 1 98.44 16 ILE B O 1
ATOM 3072 N N . ALA B 1 17 ? -15.039 13.734 8.141 1 98.5 17 ALA B N 1
ATOM 3073 C CA . ALA B 1 17 ? -15.383 13.68 9.562 1 98.5 17 ALA B CA 1
ATOM 3074 C C . ALA B 1 17 ? -14.664 12.523 10.25 1 98.5 17 ALA B C 1
ATOM 3076 O O . ALA B 1 17 ? -14.297 12.633 11.422 1 98.5 17 ALA B O 1
ATOM 3077 N N . ILE B 1 18 ? -14.492 11.445 9.484 1 98.06 18 ILE B N 1
ATOM 3078 C CA . ILE B 1 18 ? -13.922 10.25 10.102 1 98.06 18 ILE B CA 1
ATOM 3079 C C . ILE B 1 18 ? -12.484 10.531 10.531 1 98.06 18 ILE B C 1
ATOM 3081 O O . ILE B 1 18 ? -11.945 9.828 11.391 1 98.06 18 ILE B O 1
ATOM 3085 N N . ARG B 1 19 ? -11.836 11.492 10.008 1 97.06 19 ARG B N 1
ATOM 3086 C CA . ARG B 1 19 ? -10.461 11.852 10.344 1 97.06 19 ARG B CA 1
ATOM 3087 C C . ARG B 1 19 ? -10.367 12.352 11.781 1 97.06 19 ARG B C 1
ATOM 3089 O O . ARG B 1 19 ? -9.281 12.359 12.367 1 97.06 19 ARG B O 1
ATOM 3096 N N . GLY B 1 20 ? -11.453 12.781 12.336 1 97 20 GLY B N 1
ATOM 3097 C CA . GLY B 1 20 ? -11.469 13.234 13.719 1 97 20 GLY B CA 1
ATOM 3098 C C . GLY B 1 20 ? -11.781 12.125 14.703 1 97 20 GLY B C 1
ATOM 3099 O O . GLY B 1 20 ? -11.711 12.328 15.922 1 97 20 GLY B O 1
ATOM 3100 N N . VAL B 1 21 ? -12.102 10.969 14.133 1 96.56 21 VAL B N 1
ATOM 3101 C CA . VAL B 1 21 ? -12.555 9.859 14.961 1 96.56 21 VAL B CA 1
ATOM 3102 C C . VAL B 1 21 ? -11.352 9.156 15.586 1 96.56 21 VAL B C 1
ATOM 3104 O O . VAL B 1 21 ? -10.305 9 14.945 1 96.56 21 VAL B O 1
ATOM 3107 N N . SER B 1 22 ? -11.469 8.797 16.75 1 84.25 22 SER B N 1
ATOM 3108 C CA . SER B 1 22 ? -10.422 8.117 17.516 1 84.25 22 SER B CA 1
ATOM 3109 C C . SER B 1 22 ? -10.281 6.66 17.078 1 84.25 22 SER B C 1
ATOM 3111 O O . SER B 1 22 ? -11.281 5.945 16.984 1 84.25 22 SER B O 1
ATOM 3113 N N . SER B 1 23 ? -9.109 6.215 16.703 1 72.56 23 SER B N 1
ATOM 3114 C CA . SER B 1 23 ? -8.961 4.801 16.375 1 72.56 23 SER B CA 1
ATOM 3115 C C . SER B 1 23 ? -8.758 3.961 17.625 1 72.56 23 SER B C 1
ATOM 3117 O O . SER B 1 23 ? -9.109 2.779 17.656 1 72.56 23 SER B O 1
ATOM 3119 N N . ARG B 1 24 ? -8.227 4.637 18.672 1 78.69 24 ARG B N 1
ATOM 3120 C CA . ARG B 1 24 ? -7.973 3.922 19.922 1 78.69 24 ARG B CA 1
ATOM 3121 C C . ARG B 1 24 ? -8.578 4.66 21.109 1 78.69 24 ARG B C 1
ATOM 3123 O O . ARG B 1 24 ? -8.211 5.805 21.375 1 78.69 24 ARG B O 1
ATOM 3130 N N . THR B 1 25 ? -9.766 4.246 21.578 1 83.25 25 THR B N 1
ATOM 3131 C CA . THR B 1 25 ? -10.406 4.926 22.688 1 83.25 25 THR B CA 1
ATOM 3132 C C . THR B 1 25 ? -11.141 3.926 23.578 1 83.25 25 THR B C 1
ATOM 3134 O O . THR B 1 25 ? -11.539 2.854 23.125 1 83.25 25 THR B O 1
ATOM 3137 N N . THR B 1 26 ? -11.164 4.348 24.844 1 84.75 26 THR B N 1
ATOM 3138 C CA . THR B 1 26 ? -11.938 3.553 25.781 1 84.75 26 THR B CA 1
ATOM 3139 C C . THR B 1 26 ? -13.406 3.979 25.781 1 84.75 26 THR B C 1
ATOM 3141 O O . THR B 1 26 ? -14.266 3.266 26.312 1 84.75 26 THR B O 1
ATOM 3144 N N . LEU B 1 27 ? -13.758 5.113 25.203 1 90.94 27 LEU B N 1
ATOM 3145 C CA . LEU B 1 27 ? -15.133 5.598 25.078 1 90.94 27 LEU B CA 1
ATOM 3146 C C . LEU B 1 27 ? -15.711 5.246 23.719 1 90.94 27 LEU B C 1
ATOM 3148 O O . LEU B 1 27 ? -15.469 5.949 22.734 1 90.94 27 LEU B O 1
ATOM 3152 N N . PRO B 1 28 ? -16.562 4.281 23.703 1 91.5 28 PRO B N 1
ATOM 3153 C CA . PRO B 1 28 ? -17.031 3.752 22.422 1 91.5 28 PRO B CA 1
ATOM 3154 C C . PRO B 1 28 ? -17.688 4.82 21.547 1 91.5 28 PRO B C 1
ATOM 3156 O O . PRO B 1 28 ? -17.594 4.758 20.312 1 91.5 28 PRO B O 1
ATOM 3159 N N . ILE B 1 29 ? -18.297 5.785 22.172 1 95.5 29 ILE B N 1
ATOM 3160 C CA . ILE B 1 29 ? -19.031 6.809 21.438 1 95.5 29 ILE B CA 1
ATOM 3161 C C . ILE B 1 29 ? -18.062 7.598 20.547 1 95.5 29 ILE B C 1
ATOM 3163 O O . ILE B 1 29 ? -18.469 8.156 19.531 1 95.5 29 ILE B O 1
ATOM 3167 N N . LEU B 1 30 ? -16.797 7.621 20.875 1 96.5 30 LEU B N 1
ATOM 3168 C CA . LEU B 1 30 ? -15.781 8.375 20.156 1 96.5 30 LEU B CA 1
ATOM 3169 C C . LEU B 1 30 ? -15.336 7.629 18.906 1 96.5 30 LEU B C 1
ATOM 3171 O O . LEU B 1 30 ? -14.617 8.18 18.062 1 96.5 30 LEU B O 1
ATOM 3175 N N . GLN B 1 31 ? -15.812 6.43 18.75 1 96.56 31 GLN B N 1
ATOM 3176 C CA . GLN B 1 31 ? -15.562 5.652 17.547 1 96.56 31 GLN B CA 1
ATOM 3177 C C . GLN B 1 31 ? -16.656 5.883 16.5 1 96.56 31 GLN B C 1
ATOM 3179 O O . GLN B 1 31 ? -16.703 5.199 15.477 1 96.56 31 GLN B O 1
ATOM 3184 N N . GLY B 1 32 ? -17.469 6.859 16.797 1 97.25 32 GLY B N 1
ATOM 3185 C CA . GLY B 1 32 ? -18.594 7.137 15.906 1 97.25 32 GLY B CA 1
ATOM 3186 C C . GLY B 1 32 ? -18.5 8.492 15.234 1 97.25 32 GLY B C 1
ATOM 3187 O O . GLY B 1 32 ? -17.672 9.32 15.602 1 97.25 32 GLY B O 1
ATOM 3188 N N . ILE B 1 33 ? -19.297 8.633 14.242 1 98.56 33 ILE B N 1
ATOM 3189 C CA . ILE B 1 33 ? -19.562 9.914 13.586 1 98.56 33 ILE B CA 1
ATOM 3190 C C . ILE B 1 33 ? -20.953 10.414 13.984 1 98.56 33 ILE B C 1
ATOM 3192 O O . ILE B 1 33 ? -21.938 9.672 13.883 1 98.56 33 ILE B O 1
ATOM 3196 N N . LYS B 1 34 ? -21 11.586 14.484 1 98.69 34 LYS B N 1
ATOM 3197 C CA . LYS B 1 34 ? -22.297 12.195 14.773 1 98.69 34 LYS B CA 1
ATOM 3198 C C . LYS B 1 34 ? -22.891 12.828 13.516 1 98.69 34 LYS B C 1
ATOM 3200 O O . LYS B 1 34 ? -22.219 13.586 12.812 1 98.69 34 LYS B O 1
ATOM 3205 N N . ILE B 1 35 ? -24.109 12.469 13.219 1 98.81 35 ILE B N 1
ATOM 3206 C CA . ILE B 1 35 ? -24.859 13.039 12.117 1 98.81 35 ILE B CA 1
ATOM 3207 C C . ILE B 1 35 ? -25.938 13.984 12.656 1 98.81 35 ILE B C 1
ATOM 3209 O O . ILE B 1 35 ? -26.734 13.602 13.5 1 98.81 35 ILE B O 1
ATOM 3213 N N . SER B 1 36 ? -25.891 15.203 12.203 1 98.69 36 SER B N 1
ATOM 3214 C CA . SER B 1 36 ? -26.906 16.188 12.57 1 98.69 36 SER B CA 1
ATOM 3215 C C . SER B 1 36 ? -27.594 16.766 11.344 1 98.69 36 SER B C 1
ATOM 3217 O O . SER B 1 36 ? -26.984 17.453 10.539 1 98.69 36 SER B O 1
ATOM 3219 N N . ALA B 1 37 ? -28.875 16.453 11.227 1 98.62 37 ALA B N 1
ATOM 3220 C CA . ALA B 1 37 ? -29.672 16.984 10.117 1 98.62 37 ALA B CA 1
ATOM 3221 C C . ALA B 1 37 ? -30.516 18.172 10.562 1 98.62 37 ALA B C 1
ATOM 3223 O O . ALA B 1 37 ? -31.312 18.078 11.492 1 98.62 37 ALA B O 1
ATOM 3224 N N . LEU B 1 38 ? -30.266 19.281 9.977 1 97.69 38 LEU B N 1
ATOM 3225 C CA . LEU B 1 38 ? -30.969 20.531 10.305 1 97.69 38 LEU B CA 1
ATOM 3226 C C . LEU B 1 38 ? -31.172 21.391 9.062 1 97.69 38 LEU B C 1
ATOM 3228 O O . LEU B 1 38 ? -30.203 21.703 8.352 1 97.69 38 LEU B O 1
ATOM 3232 N N . LYS B 1 39 ? -32.469 21.766 8.836 1 95.5 39 LYS B N 1
ATOM 3233 C CA . LYS B 1 39 ? -32.812 22.609 7.699 1 95.5 39 LYS B CA 1
ATOM 3234 C C . LYS B 1 39 ? -32.438 21.938 6.383 1 95.5 39 LYS B C 1
ATOM 3236 O O . LYS B 1 39 ? -32.938 20.859 6.062 1 95.5 39 LYS B O 1
ATOM 3241 N N . ASP B 1 40 ? -31.5 22.469 5.656 1 96.69 40 ASP B N 1
ATOM 3242 C CA . ASP B 1 40 ? -31.172 21.922 4.344 1 96.69 40 ASP B CA 1
ATOM 3243 C C . ASP B 1 40 ? -29.734 21.406 4.305 1 96.69 40 ASP B C 1
ATOM 3245 O O . ASP B 1 40 ? -29.141 21.312 3.232 1 96.69 40 ASP B O 1
ATOM 3249 N N . GLN B 1 41 ? -29.281 21.078 5.527 1 98.19 41 GLN B N 1
ATOM 3250 C CA . GLN B 1 41 ? -27.891 20.625 5.621 1 98.19 41 GLN B CA 1
ATOM 3251 C C . GLN B 1 41 ? -27.766 19.453 6.586 1 98.19 41 GLN B C 1
ATOM 3253 O O . GLN B 1 41 ? -28.594 19.281 7.48 1 98.19 41 GLN B O 1
ATOM 3258 N N . VAL B 1 42 ? -26.797 18.703 6.355 1 98.81 42 VAL B N 1
ATOM 3259 C CA . VAL B 1 42 ? -26.391 17.656 7.285 1 98.81 42 VAL B CA 1
ATOM 3260 C C . VAL B 1 42 ? -24.938 17.844 7.672 1 98.81 42 VAL B C 1
ATOM 3262 O O . VAL B 1 42 ? -24.078 18.094 6.812 1 98.81 42 VAL B O 1
ATOM 3265 N N . LYS B 1 43 ? -24.734 17.766 8.961 1 98.75 43 LYS B N 1
ATOM 3266 C CA . LYS B 1 43 ? -23.391 17.906 9.492 1 98.75 43 LYS B CA 1
ATOM 3267 C C . LYS B 1 43 ? -22.859 16.562 10.016 1 98.75 43 LYS B C 1
ATOM 3269 O O . LYS B 1 43 ? -23.547 15.867 10.758 1 98.75 43 LYS B O 1
ATOM 3274 N N . PHE B 1 44 ? -21.719 16.219 9.555 1 98.88 44 PHE B N 1
ATOM 3275 C CA . PHE B 1 44 ? -20.984 15.062 10.078 1 98.88 44 PHE B CA 1
ATOM 3276 C C . PHE B 1 44 ? -19.859 15.508 11 1 98.88 44 PHE B C 1
ATOM 3278 O O . PHE B 1 44 ? -19.078 16.391 10.656 1 98.88 44 PHE B O 1
ATOM 3285 N N . SER B 1 45 ? -19.766 14.867 12.195 1 98.69 45 SER B N 1
ATOM 3286 C CA . SER B 1 45 ? -18.781 15.289 13.18 1 98.69 45 SER B CA 1
ATOM 3287 C C . SER B 1 45 ? -18.016 14.102 13.742 1 98.69 45 SER B C 1
ATOM 3289 O O . SER B 1 45 ? -18.609 13.086 14.109 1 98.69 45 SER B O 1
ATOM 3291 N N . GLY B 1 46 ? -16.75 14.148 13.742 1 98 46 GLY B N 1
ATOM 3292 C CA . GLY B 1 46 ? -15.859 13.234 14.445 1 98 46 GLY B CA 1
ATOM 3293 C C . GLY B 1 46 ? -14.945 13.93 15.43 1 98 46 GLY B C 1
ATOM 3294 O O . GLY B 1 46 ? -14.516 15.062 15.195 1 98 46 GLY B O 1
ATOM 3295 N N . THR B 1 47 ? -14.68 13.25 16.578 1 97.5 47 THR B N 1
ATOM 3296 C CA . THR B 1 47 ? -13.781 13.859 17.547 1 97.5 47 THR B CA 1
ATOM 3297 C C . THR B 1 47 ? -13.078 12.789 18.391 1 97.5 47 THR B C 1
ATOM 3299 O O . THR B 1 47 ? -13.625 11.703 18.594 1 97.5 47 THR B O 1
ATOM 3302 N N . ASP B 1 48 ? -11.891 13.07 18.766 1 95.81 48 ASP B N 1
ATOM 3303 C CA . ASP B 1 48 ? -11.195 12.258 19.766 1 95.81 48 ASP B CA 1
ATOM 3304 C C . ASP B 1 48 ? -10.945 13.062 21.031 1 95.81 48 ASP B C 1
ATOM 3306 O O . ASP B 1 48 ? -10.078 12.711 21.844 1 95.81 48 ASP B O 1
ATOM 3310 N N . LEU B 1 49 ? -11.656 14.164 21.172 1 94.12 49 LEU B N 1
ATOM 3311 C CA . LEU B 1 49 ? -11.625 15.078 22.312 1 94.12 49 LEU B CA 1
ATOM 3312 C C . LEU B 1 49 ? -10.492 16.094 22.172 1 94.12 49 LEU B C 1
ATOM 3314 O O . LEU B 1 49 ? -10.562 17.188 22.719 1 94.12 49 LEU B O 1
ATOM 3318 N N . ASP B 1 50 ? -9.461 15.805 21.469 1 94.38 50 ASP B N 1
ATOM 3319 C CA . ASP B 1 50 ? -8.375 16.734 21.203 1 94.38 50 ASP B CA 1
ATOM 3320 C C . ASP B 1 50 ? -8.609 17.5 19.891 1 94.38 50 ASP B C 1
ATOM 3322 O O . ASP B 1 50 ? -8.281 18.688 19.797 1 94.38 50 ASP B O 1
ATOM 3326 N N . ILE B 1 51 ? -9.148 16.781 18.984 1 96.88 51 ILE B N 1
ATOM 3327 C CA . ILE B 1 51 ? -9.477 17.359 17.672 1 96.88 51 ILE B CA 1
ATOM 3328 C C . ILE B 1 51 ? -10.938 17.062 17.344 1 96.88 51 ILE B C 1
ATOM 3330 O O . ILE B 1 51 ? -11.453 15.992 17.688 1 96.88 51 ILE B O 1
ATOM 3334 N N . GLY B 1 52 ? -11.625 18.016 16.859 1 97.88 52 GLY B N 1
ATOM 3335 C CA . GLY B 1 52 ? -12.961 17.875 16.297 1 97.88 52 GLY B CA 1
ATOM 3336 C C . GLY B 1 52 ? -13.039 18.281 14.836 1 97.88 52 GLY B C 1
ATOM 3337 O O . GLY B 1 52 ? -12.508 19.328 14.453 1 97.88 52 GLY B O 1
ATOM 3338 N N . ILE B 1 53 ? -13.617 17.484 14.008 1 98.62 53 ILE B N 1
ATOM 3339 C CA . ILE B 1 53 ? -13.789 17.781 12.594 1 98.62 53 ILE B CA 1
ATOM 3340 C C . ILE B 1 53 ? -15.266 17.703 12.219 1 98.62 53 ILE B C 1
ATOM 3342 O O . ILE B 1 53 ? -15.93 16.719 12.523 1 98.62 53 ILE B O 1
ATOM 3346 N N . GLU B 1 54 ? -15.727 18.766 11.641 1 98.5 54 GLU B N 1
ATOM 3347 C CA . GLU B 1 54 ? -17.109 18.844 11.195 1 98.5 54 GLU B CA 1
ATOM 3348 C C . GLU B 1 54 ? -17.203 19.203 9.711 1 98.5 54 GLU B C 1
ATOM 3350 O O . GLU B 1 54 ? -16.531 20.125 9.25 1 98.5 54 GLU B O 1
ATOM 3355 N N . CYS B 1 55 ? -17.984 18.5 9.031 1 98.69 55 CYS B N 1
ATOM 3356 C CA . CYS B 1 55 ? -18.203 18.781 7.613 1 98.69 55 CYS B CA 1
ATOM 3357 C C . CYS B 1 55 ? -19.688 18.828 7.289 1 98.69 55 CYS B C 1
ATOM 3359 O O . CYS B 1 55 ? -20.438 17.922 7.66 1 98.69 55 CYS B O 1
ATOM 3361 N N . GLN B 1 56 ? -20.078 19.891 6.641 1 98.62 56 GLN B N 1
ATOM 3362 C CA . GLN B 1 56 ? -21.484 20.062 6.273 1 98.62 56 GLN B CA 1
ATOM 3363 C C . GLN B 1 56 ? -21.703 19.812 4.785 1 98.62 56 GLN B C 1
ATOM 3365 O O . GLN B 1 56 ? -20.891 20.25 3.957 1 98.62 56 GLN B O 1
ATOM 3370 N N . ILE B 1 57 ? -22.766 19.141 4.477 1 98.75 57 ILE B N 1
ATOM 3371 C CA . ILE B 1 57 ? -23.125 18.906 3.082 1 98.75 57 ILE B CA 1
ATOM 3372 C C . ILE B 1 57 ? -24.594 19.266 2.861 1 98.75 57 ILE B C 1
ATOM 3374 O O . ILE B 1 57 ? -25.391 19.234 3.801 1 98.75 57 ILE B O 1
ATOM 3378 N N . PRO B 1 58 ? -24.906 19.641 1.605 1 98.56 58 PRO B N 1
ATOM 3379 C CA . PRO B 1 58 ? -26.328 19.859 1.32 1 98.56 58 PRO B CA 1
ATOM 3380 C C . PRO B 1 58 ? -27.141 18.578 1.382 1 98.56 58 PRO B C 1
ATOM 3382 O O . PRO B 1 58 ? -26.656 17.516 1.003 1 98.56 58 PRO B O 1
ATOM 3385 N N . ALA B 1 59 ? -28.328 18.703 1.9 1 98.62 59 ALA B N 1
ATOM 3386 C CA . ALA B 1 59 ? -29.25 17.578 1.972 1 98.62 59 ALA B CA 1
ATOM 3387 C C . ALA B 1 59 ? -30.703 18.031 2.043 1 98.62 59 ALA B C 1
ATOM 3389 O O . ALA B 1 59 ? -30.969 19.156 2.48 1 98.62 59 ALA B O 1
ATOM 3390 N N . MET B 1 60 ? -31.562 17.281 1.526 1 98.69 60 MET B N 1
ATOM 3391 C CA . MET B 1 60 ? -33 17.484 1.744 1 98.69 60 MET B CA 1
ATOM 3392 C C . MET B 1 60 ? -33.438 16.844 3.055 1 98.69 60 MET B C 1
ATOM 3394 O O . MET B 1 60 ? -33.625 15.633 3.123 1 98.69 60 MET B O 1
ATOM 3398 N N . VAL B 1 61 ? -33.656 17.703 4.059 1 98.69 61 VAL B N 1
ATOM 3399 C CA . VAL B 1 61 ? -34 17.203 5.391 1 98.69 61 VAL B CA 1
ATOM 3400 C C . VAL B 1 61 ? -35.5 17.125 5.539 1 98.69 61 VAL B C 1
ATOM 3402 O O . VAL B 1 61 ? -36.219 18.125 5.426 1 98.69 61 VAL B O 1
ATOM 3405 N N . GLU B 1 62 ? -36 15.953 5.746 1 98.5 62 GLU B N 1
ATOM 3406 C CA . GLU B 1 62 ? -37.406 15.734 5.969 1 98.5 62 GLU B CA 1
ATOM 3407 C C . GLU B 1 62 ? -37.781 15.805 7.453 1 98.5 62 GLU B C 1
ATOM 3409 O O . GLU B 1 62 ? -38.812 16.312 7.824 1 98.5 62 GLU B O 1
ATOM 3414 N N . GLU B 1 63 ? -36.969 15.227 8.266 1 98.38 63 GLU B N 1
ATOM 3415 C CA . GLU B 1 63 ? -37.062 15.266 9.719 1 98.38 63 GLU B CA 1
ATOM 3416 C C . GLU B 1 63 ? -35.719 15.594 10.367 1 98.38 63 GLU B C 1
ATOM 3418 O O . GLU B 1 63 ? -34.75 14.867 10.188 1 98.38 63 GLU B O 1
ATOM 3423 N N . GLU B 1 64 ? -35.656 16.641 11.102 1 98.5 64 GLU B N 1
ATOM 3424 C CA . GLU B 1 64 ? -34.438 17.031 11.797 1 98.5 64 GLU B CA 1
ATOM 3425 C C . GLU B 1 64 ? -34.125 16.062 12.93 1 98.5 64 GLU B C 1
ATOM 3427 O O . GLU B 1 64 ? -35 15.375 13.445 1 98.5 64 GLU B O 1
ATOM 3432 N N . GLY B 1 65 ? -32.844 15.969 13.273 1 97.88 65 GLY B N 1
ATOM 3433 C CA . GLY B 1 65 ? -32.438 15.102 14.359 1 97.88 65 GLY B CA 1
ATOM 3434 C C . GLY B 1 65 ? -30.938 14.789 14.32 1 97.88 65 GLY B C 1
ATOM 3435 O O . GLY B 1 65 ? -30.203 15.328 13.484 1 97.88 65 GLY B O 1
ATOM 3436 N N . GLU B 1 66 ? -30.531 14.031 15.344 1 98.19 66 GLU B N 1
ATOM 3437 C CA . GLU B 1 66 ? -29.125 13.664 15.477 1 98.19 66 GLU B CA 1
ATOM 3438 C C . GLU B 1 66 ? -28.969 12.195 15.852 1 98.19 66 GLU B C 1
ATOM 3440 O O . GLU B 1 66 ? -29.828 11.625 16.531 1 98.19 66 GLU B O 1
ATOM 3445 N N . ILE B 1 67 ? -27.906 11.633 15.43 1 98.56 67 ILE B N 1
ATOM 3446 C CA . ILE B 1 67 ? -27.594 10.25 15.75 1 98.56 67 ILE B CA 1
ATOM 3447 C C . ILE B 1 67 ? -26.078 10.016 15.594 1 98.56 67 ILE B C 1
ATOM 3449 O O . ILE B 1 67 ? -25.406 10.758 14.883 1 98.56 67 ILE B O 1
ATOM 3453 N N . VAL B 1 68 ? -25.516 9.055 16.328 1 98.31 68 VAL B N 1
ATOM 3454 C CA . VAL B 1 68 ? -24.125 8.641 16.156 1 98.31 68 VAL B CA 1
ATOM 3455 C C . VAL B 1 68 ? -24.078 7.27 15.5 1 98.31 68 VAL B C 1
ATOM 3457 O O . VAL B 1 68 ? -24.781 6.344 15.914 1 98.31 68 VAL B O 1
ATOM 3460 N N . VAL B 1 69 ? -23.328 7.199 14.43 1 98.06 69 VAL B N 1
ATOM 3461 C CA . VAL B 1 69 ? -23.172 5.914 13.75 1 98.06 69 VAL B CA 1
ATOM 3462 C C . VAL B 1 69 ? -21.734 5.418 13.906 1 98.06 69 VAL B C 1
ATOM 3464 O O . VAL B 1 69 ? -20.812 6.219 14.047 1 98.06 69 VAL B O 1
ATOM 3467 N N . PRO B 1 70 ? -21.5 4.078 13.93 1 95.94 70 PRO B N 1
ATOM 3468 C CA . PRO B 1 70 ? -20.125 3.584 13.938 1 95.94 70 PRO B CA 1
ATOM 3469 C C . PRO B 1 70 ? -19.328 4.043 12.719 1 95.94 70 PRO B C 1
ATOM 3471 O O . PRO B 1 70 ? -19.703 3.74 11.578 1 95.94 70 PRO B O 1
ATOM 3474 N N . ALA B 1 71 ? -18.25 4.676 12.945 1 97.25 71 ALA B N 1
ATOM 3475 C CA . ALA B 1 71 ? -17.531 5.398 11.906 1 97.25 71 ALA B CA 1
ATOM 3476 C C . ALA B 1 71 ? -17 4.441 10.836 1 97.25 71 ALA B C 1
ATOM 3478 O O . ALA B 1 71 ? -17.188 4.672 9.641 1 97.25 71 ALA B O 1
ATOM 3479 N N . LYS B 1 72 ? -16.344 3.416 11.219 1 94.69 72 LYS B N 1
ATOM 3480 C CA . LYS B 1 72 ? -15.664 2.516 10.289 1 94.69 72 LYS B CA 1
ATOM 3481 C C . LYS B 1 72 ? -16.656 1.879 9.32 1 94.69 72 LYS B C 1
ATOM 3483 O O . LYS B 1 72 ? -16.5 2.002 8.102 1 94.69 72 LYS B O 1
ATOM 3488 N N . ILE B 1 73 ? -17.688 1.234 9.836 1 94.69 73 ILE B N 1
ATOM 3489 C CA . ILE B 1 73 ? -18.641 0.526 8.992 1 94.69 73 ILE B CA 1
ATOM 3490 C C . ILE B 1 73 ? -19.406 1.526 8.125 1 94.69 73 ILE B C 1
ATOM 3492 O O . ILE B 1 73 ? -19.656 1.273 6.945 1 94.69 73 ILE B O 1
ATOM 3496 N N . PHE B 1 74 ? -19.828 2.646 8.703 1 97.5 74 PHE B N 1
ATOM 3497 C CA . PHE B 1 74 ? -20.578 3.646 7.965 1 97.5 74 PHE B CA 1
ATOM 3498 C C . PHE B 1 74 ? -19.766 4.207 6.809 1 97.5 74 PHE B C 1
ATOM 3500 O O . PHE B 1 74 ? -20.281 4.367 5.699 1 97.5 74 PHE B O 1
ATOM 3507 N N . SER B 1 75 ? -18.531 4.504 7.09 1 97.94 75 SER B N 1
ATOM 3508 C CA . SER B 1 75 ? -17.656 5.031 6.047 1 97.94 75 SER B CA 1
ATOM 3509 C C . SER B 1 75 ? -17.5 4.035 4.906 1 97.94 75 SER B C 1
ATOM 3511 O O . SER B 1 75 ? -17.562 4.406 3.734 1 97.94 75 SER B O 1
ATOM 3513 N N . GLU B 1 76 ? -17.234 2.82 5.219 1 96.69 76 GLU B N 1
ATOM 3514 C CA . GLU B 1 76 ? -17.078 1.781 4.203 1 96.69 76 GLU B CA 1
ATOM 3515 C C . GLU B 1 76 ? -18.359 1.586 3.404 1 96.69 76 GLU B C 1
ATOM 3517 O O . GLU B 1 76 ? -18.312 1.389 2.188 1 96.69 76 GLU B O 1
ATOM 3522 N N . LEU B 1 77 ? -19.469 1.605 4.141 1 96.12 77 LEU B N 1
ATOM 3523 C CA . LEU B 1 77 ? -20.766 1.466 3.498 1 96.12 77 LEU B CA 1
ATOM 3524 C C . LEU B 1 77 ? -20.984 2.568 2.469 1 96.12 77 LEU B C 1
ATOM 3526 O O . LEU B 1 77 ? -21.359 2.291 1.329 1 96.12 77 LEU B O 1
ATOM 3530 N N . VAL B 1 78 ? -20.766 3.738 2.9 1 98.06 78 VAL B N 1
ATOM 3531 C CA . VAL B 1 78 ? -20.969 4.895 2.033 1 98.06 78 VAL B CA 1
ATOM 3532 C C . VAL B 1 78 ? -20.062 4.789 0.807 1 98.06 78 VAL B C 1
ATOM 3534 O O . VAL B 1 78 ? -20.5 5.074 -0.314 1 98.06 78 VAL B O 1
ATOM 3537 N N . ARG B 1 79 ? -18.875 4.367 1.026 1 97.5 79 ARG B N 1
ATOM 3538 C CA . ARG B 1 79 ? -17.906 4.215 -0.053 1 97.5 79 ARG B CA 1
ATOM 3539 C C . ARG B 1 79 ? -18.391 3.211 -1.092 1 97.5 79 ARG B C 1
ATOM 3541 O O . ARG B 1 79 ? -18.172 3.396 -2.291 1 97.5 79 ARG B O 1
ATOM 3548 N N . LYS B 1 80 ? -19.109 2.223 -0.708 1 96.44 80 LYS B N 1
ATOM 3549 C CA . LYS B 1 80 ? -19.469 1.103 -1.572 1 96.44 80 LYS B CA 1
ATOM 3550 C C . LYS B 1 80 ? -20.828 1.322 -2.213 1 96.44 80 LYS B C 1
ATOM 3552 O O . LYS B 1 80 ? -21.281 0.51 -3.025 1 96.44 80 LYS B O 1
ATOM 3557 N N . LEU B 1 81 ? -21.484 2.387 -1.927 1 97.69 81 LEU B N 1
ATOM 3558 C CA . LEU B 1 81 ? -22.781 2.684 -2.537 1 97.69 81 LEU B CA 1
ATOM 3559 C C . LEU B 1 81 ? -22.594 3.137 -3.984 1 97.69 81 LEU B C 1
ATOM 3561 O O . LEU B 1 81 ? -21.578 3.742 -4.332 1 97.69 81 LEU B O 1
ATOM 3565 N N . PRO B 1 82 ? -23.531 2.803 -4.801 1 96.31 82 PRO B N 1
ATOM 3566 C CA . PRO B 1 82 ? -23.5 3.354 -6.16 1 96.31 82 PRO B CA 1
ATOM 3567 C C . PRO B 1 82 ? -23.844 4.844 -6.199 1 96.31 82 PRO B C 1
ATOM 3569 O O . PRO B 1 82 ? -24.312 5.402 -5.203 1 96.31 82 PRO B O 1
ATOM 3572 N N . GLU B 1 83 ? -23.625 5.445 -7.332 1 96.56 83 GLU B N 1
ATOM 3573 C CA . GLU B 1 83 ? -24 6.844 -7.52 1 96.56 83 GLU B CA 1
ATOM 3574 C C . GLU B 1 83 ? -25.516 7.031 -7.438 1 96.56 83 GLU B C 1
ATOM 3576 O O . GLU B 1 83 ? -26.266 6.164 -7.871 1 96.56 83 GLU B O 1
ATOM 3581 N N . GLY B 1 84 ? -25.891 8.117 -6.836 1 97.12 84 GLY B N 1
ATOM 3582 C CA . GLY B 1 84 ? -27.312 8.414 -6.73 1 97.12 84 GLY B CA 1
ATOM 3583 C C . GLY B 1 84 ? -27.688 9.047 -5.402 1 97.12 84 GLY B C 1
ATOM 3584 O O . GLY B 1 84 ? -26.812 9.508 -4.66 1 97.12 84 GLY B O 1
ATOM 3585 N N . ASP B 1 85 ? -28.984 9.117 -5.176 1 98.38 85 ASP B N 1
ATOM 3586 C CA . ASP B 1 85 ? -29.5 9.672 -3.928 1 98.38 85 ASP B CA 1
ATOM 3587 C C . ASP B 1 85 ? -29.453 8.633 -2.812 1 98.38 85 ASP B C 1
ATOM 3589 O O . ASP B 1 85 ? -29.766 7.457 -3.043 1 98.38 85 ASP B O 1
ATOM 3593 N N . VAL B 1 86 ? -29.078 9.062 -1.72 1 98.81 86 VAL B N 1
ATOM 3594 C CA . VAL B 1 86 ? -29.047 8.211 -0.536 1 98.81 86 VAL B CA 1
ATOM 3595 C C . VAL B 1 86 ? -30.031 8.742 0.508 1 98.81 86 VAL B C 1
ATOM 3597 O O . VAL B 1 86 ? -30 9.922 0.854 1 98.81 86 VAL B O 1
ATOM 3600 N N . LYS B 1 87 ? -30.906 7.922 0.94 1 98.81 87 LYS B N 1
ATOM 3601 C CA . LYS B 1 87 ? -31.844 8.258 2.012 1 98.81 87 LYS B CA 1
ATOM 3602 C C . LYS B 1 87 ? -31.375 7.68 3.346 1 98.81 87 LYS B C 1
ATOM 3604 O O . LYS B 1 87 ? -31.078 6.484 3.441 1 98.81 87 LYS B O 1
ATOM 3609 N N . ILE B 1 88 ? -31.266 8.484 4.379 1 98.81 88 ILE B N 1
ATOM 3610 C CA . ILE B 1 88 ? -30.859 8.055 5.707 1 98.81 88 ILE B CA 1
ATOM 3611 C C . ILE B 1 88 ? -31.922 8.422 6.73 1 98.81 88 ILE B C 1
ATOM 3613 O O . ILE B 1 88 ? -32.375 9.562 6.777 1 98.81 88 ILE B O 1
ATOM 3617 N N . GLU B 1 89 ? -32.312 7.422 7.469 1 98.56 89 GLU B N 1
ATOM 3618 C CA . GLU B 1 89 ? -33.344 7.613 8.484 1 98.56 89 GLU B CA 1
ATOM 3619 C C . GLU B 1 89 ? -33 6.883 9.773 1 98.56 89 GLU B C 1
ATOM 3621 O O . GLU B 1 89 ? -32.469 5.762 9.742 1 98.56 89 GLU B O 1
ATOM 3626 N N . SER B 1 90 ? -33.125 7.562 10.859 1 98.06 90 SER B N 1
ATOM 3627 C CA . SER B 1 90 ? -32.969 6.918 12.156 1 98.06 90 SER B CA 1
ATOM 3628 C C . SER B 1 90 ? -34.281 6.844 12.914 1 98.06 90 SER B C 1
ATOM 3630 O O . SER B 1 90 ? -35.188 7.66 12.695 1 98.06 90 SER B O 1
ATOM 3632 N N . ASP B 1 91 ? -34.375 5.816 13.773 1 95.69 91 ASP B N 1
ATOM 3633 C CA . ASP B 1 91 ? -35.625 5.648 14.531 1 95.69 91 ASP B CA 1
ATOM 3634 C C . ASP B 1 91 ? -35.375 5.828 16.031 1 95.69 91 ASP B C 1
ATOM 3636 O O . ASP B 1 91 ? -34.281 6.234 16.438 1 95.69 91 ASP B O 1
ATOM 3640 N N . SER B 1 92 ? -36.406 5.582 16.844 1 94.25 92 SER B N 1
ATOM 3641 C CA . SER B 1 92 ? -36.375 5.848 18.281 1 94.25 92 SER B CA 1
ATOM 3642 C C . SER B 1 92 ? -35.438 4.867 19 1 94.25 92 SER B C 1
ATOM 3644 O O . SER B 1 92 ? -35.031 5.113 20.125 1 94.25 92 SER B O 1
ATOM 3646 N N . GLN B 1 93 ? -35.125 3.781 18.391 1 95 93 GLN B N 1
ATOM 3647 C CA . GLN B 1 93 ? -34.25 2.789 18.969 1 95 93 GLN B CA 1
ATOM 3648 C C . GLN B 1 93 ? -32.812 3.006 18.5 1 95 93 GLN B C 1
ATOM 3650 O O . GLN B 1 93 ? -31.938 2.145 18.688 1 95 93 GLN B O 1
ATOM 3655 N N . ASN B 1 94 ? -32.562 4.082 17.859 1 96 94 ASN B N 1
ATOM 3656 C CA . ASN B 1 94 ? -31.234 4.484 17.344 1 96 94 ASN B CA 1
ATOM 3657 C C . ASN B 1 94 ? -30.781 3.59 16.203 1 96 94 ASN B C 1
ATOM 3659 O O . ASN B 1 94 ? -29.594 3.479 15.922 1 96 94 ASN B O 1
ATOM 3663 N N . THR B 1 95 ? -31.734 2.951 15.578 1 97.38 95 THR B N 1
ATOM 3664 C CA . THR B 1 95 ? -31.422 2.209 14.359 1 97.38 95 THR B CA 1
ATOM 3665 C C . THR B 1 95 ? -31.359 3.146 13.156 1 97.38 95 THR B C 1
ATOM 3667 O O . THR B 1 95 ? -32.219 4.012 13 1 97.38 95 THR B O 1
ATOM 3670 N N . VAL B 1 96 ? -30.344 3.043 12.352 1 98.5 96 VAL B N 1
ATOM 3671 C CA . VAL B 1 96 ? -30.156 3.912 11.195 1 98.5 96 VAL B CA 1
ATOM 3672 C C . VAL B 1 96 ? -30.312 3.105 9.906 1 98.5 96 VAL B C 1
ATOM 3674 O O . VAL B 1 96 ? -29.625 2.109 9.695 1 98.5 96 VAL B O 1
ATOM 3677 N N . ASN B 1 97 ? -31.203 3.498 9.078 1 98.5 97 ASN B N 1
ATOM 3678 C CA . ASN B 1 97 ? -31.422 2.889 7.77 1 98.5 97 ASN B CA 1
ATOM 3679 C C . ASN B 1 97 ? -30.828 3.732 6.645 1 98.5 97 ASN B C 1
ATOM 3681 O O . ASN B 1 97 ? -31.078 4.938 6.574 1 98.5 97 ASN B O 1
ATOM 3685 N N . VAL B 1 98 ? -30.062 3.189 5.848 1 98.56 98 VAL B N 1
ATOM 3686 C CA . VAL B 1 98 ? -29.453 3.822 4.68 1 98.56 98 VAL B CA 1
ATOM 3687 C C . VAL B 1 98 ? -29.969 3.152 3.404 1 98.56 98 VAL B C 1
ATOM 3689 O O . VAL B 1 98 ? -29.719 1.966 3.18 1 98.56 98 VAL B O 1
ATOM 3692 N N . ILE B 1 99 ? -30.609 3.887 2.576 1 98.38 99 ILE B N 1
ATOM 3693 C CA . ILE B 1 99 ? -31.25 3.324 1.395 1 98.38 99 ILE B CA 1
ATOM 3694 C C . ILE B 1 99 ? -30.719 4.004 0.139 1 98.38 99 ILE B C 1
ATOM 3696 O O . ILE B 1 99 ? -30.688 5.234 0.057 1 98.38 99 ILE B O 1
ATOM 3700 N N . CYS B 1 100 ? -30.25 3.305 -0.793 1 97.62 100 CYS B N 1
ATOM 3701 C CA . CYS B 1 100 ? -29.812 3.75 -2.111 1 97.62 100 CYS B CA 1
ATOM 3702 C C . CYS B 1 100 ? -30.281 2.785 -3.195 1 97.62 100 CYS B C 1
ATOM 3704 O O . CYS B 1 100 ? -29.766 1.676 -3.312 1 97.62 100 CYS B O 1
ATOM 3706 N N . ASP B 1 101 ? -31.25 3.203 -4.027 1 94.5 101 ASP B N 1
ATOM 3707 C CA . ASP B 1 101 ? -31.859 2.338 -5.039 1 94.5 101 ASP B CA 1
ATOM 3708 C C . ASP B 1 101 ? -32.406 1.061 -4.41 1 94.5 101 ASP B C 1
ATOM 3710 O O . ASP B 1 101 ? -33.344 1.114 -3.598 1 94.5 101 ASP B O 1
ATOM 3714 N N . SER B 1 102 ? -31.859 -0.107 -4.805 1 95.19 102 SER B N 1
ATOM 3715 C CA . SER B 1 102 ? -32.375 -1.385 -4.32 1 95.19 102 SER B CA 1
ATOM 3716 C C . SER B 1 102 ? -31.578 -1.863 -3.1 1 95.19 102 SER B C 1
ATOM 3718 O O . SER B 1 102 ? -31.797 -2.979 -2.621 1 95.19 102 SER B O 1
ATOM 3720 N N . ILE B 1 103 ? -30.719 -0.999 -2.555 1 96.94 103 ILE B N 1
ATOM 3721 C CA . ILE B 1 103 ? -29.844 -1.361 -1.446 1 96.94 103 ILE B CA 1
ATOM 3722 C C . ILE B 1 103 ? -30.406 -0.792 -0.143 1 96.94 103 ILE B C 1
ATOM 3724 O O . ILE B 1 103 ? -30.766 0.386 -0.075 1 96.94 103 ILE B O 1
ATOM 3728 N N . ASN B 1 104 ? -30.531 -1.597 0.851 1 97.81 104 ASN B N 1
ATOM 3729 C CA . ASN B 1 104 ? -30.938 -1.171 2.186 1 97.81 104 ASN B CA 1
ATOM 3730 C C . ASN B 1 104 ? -29.953 -1.659 3.254 1 97.81 104 ASN B C 1
ATOM 3732 O O . ASN B 1 104 ? -29.75 -2.863 3.41 1 97.81 104 ASN B O 1
ATOM 3736 N N . PHE B 1 105 ? -29.375 -0.754 3.932 1 97.38 105 PHE B N 1
ATOM 3737 C CA . PHE B 1 105 ? -28.516 -1.045 5.082 1 97.38 105 PHE B CA 1
ATOM 3738 C C . PHE B 1 105 ? -29.188 -0.575 6.375 1 97.38 105 PHE B C 1
ATOM 3740 O O . PHE B 1 105 ? -29.781 0.5 6.414 1 97.38 105 PHE B O 1
ATOM 3747 N N . THR B 1 106 ? -29.094 -1.372 7.344 1 97.62 106 THR B N 1
ATOM 3748 C CA . THR B 1 106 ? -29.469 -0.983 8.695 1 97.62 106 THR B CA 1
ATOM 3749 C C . THR B 1 106 ? -28.281 -1.126 9.648 1 97.62 106 THR B C 1
ATOM 3751 O O . THR B 1 106 ? -27.656 -2.188 9.719 1 97.62 106 THR B O 1
ATOM 3754 N N . ILE B 1 107 ? -27.938 -0.104 10.336 1 96.5 107 ILE B N 1
ATOM 3755 C CA . ILE B 1 107 ? -26.828 -0.185 11.273 1 96.5 107 ILE B CA 1
ATOM 3756 C C . ILE B 1 107 ? -27.266 0.322 12.648 1 96.5 107 ILE B C 1
ATOM 3758 O O . ILE B 1 107 ? -28.203 1.12 12.75 1 96.5 107 ILE B O 1
ATOM 3762 N N . ALA B 1 108 ? -26.609 -0.203 13.633 1 95.19 108 ALA B N 1
ATOM 3763 C CA . ALA B 1 108 ? -26.906 0.211 15 1 95.19 108 ALA B CA 1
ATOM 3764 C C . ALA B 1 108 ? -26.203 1.517 15.344 1 95.19 108 ALA B C 1
ATOM 3766 O O . ALA B 1 108 ? -24.969 1.576 15.359 1 95.19 108 ALA B O 1
ATOM 3767 N N . GLY B 1 109 ? -27 2.57 15.594 1 96.44 109 GLY B N 1
ATOM 3768 C CA . GLY B 1 109 ? -26.438 3.836 16.031 1 96.44 109 GLY B CA 1
ATOM 3769 C C . GLY B 1 109 ? -26.5 4.02 17.547 1 96.44 109 GLY B C 1
ATOM 3770 O O . GLY B 1 109 ? -26.828 3.082 18.281 1 96.44 109 GLY B O 1
ATOM 3771 N N . SER B 1 110 ? -26.047 5.102 17.984 1 96.69 110 SER B N 1
ATOM 3772 C CA . SER B 1 110 ? -26.094 5.496 19.391 1 96.69 110 SER B CA 1
ATOM 3773 C C . SER B 1 110 ? -26.688 6.891 19.562 1 96.69 110 SER B C 1
ATOM 3775 O O . SER B 1 110 ? -26.734 7.668 18.594 1 96.69 110 SER B O 1
ATOM 3777 N N . ASP B 1 111 ? -27.109 7.102 20.766 1 96.88 111 ASP B N 1
ATOM 3778 C CA . ASP B 1 111 ? -27.703 8.391 21.078 1 96.88 111 ASP B CA 1
ATOM 3779 C C . ASP B 1 111 ? -26.672 9.516 21 1 96.88 111 ASP B C 1
ATOM 3781 O O . ASP B 1 111 ? -25.578 9.406 21.547 1 96.88 111 ASP B O 1
ATOM 3785 N N . ALA B 1 112 ? -27.109 10.523 20.281 1 96.75 112 ALA B N 1
ATOM 3786 C CA . ALA B 1 112 ? -26.219 11.656 20.062 1 96.75 112 ALA B CA 1
ATOM 3787 C C . ALA B 1 112 ? -25.938 12.398 21.359 1 96.75 112 ALA B C 1
ATOM 3789 O O . ALA B 1 112 ? -24.953 13.133 21.469 1 96.75 112 ALA B O 1
ATOM 3790 N N . VAL B 1 113 ? -26.75 12.203 22.328 1 95.5 113 VAL B N 1
ATOM 3791 C CA . VAL B 1 113 ? -26.625 12.93 23.594 1 95.5 113 VAL B CA 1
ATOM 3792 C C . VAL B 1 113 ? -25.312 12.555 24.266 1 95.5 113 VAL B C 1
ATOM 3794 O O . VAL B 1 113 ? -24.734 13.359 25 1 95.5 113 VAL B O 1
ATOM 3797 N N . GLU B 1 114 ? -24.859 11.367 23.953 1 93.44 114 GLU B N 1
ATOM 3798 C CA . GLU B 1 114 ? -23.625 10.867 24.578 1 93.44 114 GLU B CA 1
ATOM 3799 C C . GLU B 1 114 ? -22.391 11.391 23.859 1 93.44 114 GLU B C 1
ATOM 3801 O O . GLU B 1 114 ? -21.266 11.25 24.344 1 93.44 114 GLU B O 1
ATOM 3806 N N . PHE B 1 115 ? -22.578 11.906 22.75 1 96.81 115 PHE B N 1
ATOM 3807 C CA . PHE B 1 115 ? -21.469 12.414 21.953 1 96.81 115 PHE B CA 1
ATOM 3808 C C . PHE B 1 115 ? -20.938 13.727 22.531 1 96.81 115 PHE B C 1
ATOM 3810 O O . PHE B 1 115 ? -21.719 14.633 22.828 1 96.81 115 PHE B O 1
ATOM 3817 N N . PRO B 1 116 ? -19.656 13.797 22.703 1 95 116 PRO B N 1
ATOM 3818 C CA . PRO B 1 116 ? -19.125 15.023 23.297 1 95 116 PRO B CA 1
ATOM 3819 C C . PRO B 1 116 ? -19.344 16.25 22.422 1 95 116 PRO B C 1
ATOM 3821 O O . PRO B 1 116 ? -19.312 16.156 21.203 1 95 116 PRO B O 1
ATOM 3824 N N . GLU B 1 117 ? -19.531 17.266 23.094 1 94.25 117 GLU B N 1
ATOM 3825 C CA . GLU B 1 117 ? -19.656 18.531 22.359 1 94.25 117 GLU B CA 1
ATOM 3826 C C . GLU B 1 117 ? -18.297 18.969 21.812 1 94.25 117 GLU B C 1
ATOM 3828 O O . GLU B 1 117 ? -17.297 18.938 22.516 1 94.25 117 GLU B O 1
ATOM 3833 N N . ILE B 1 118 ? -18.344 19.328 20.594 1 94.5 118 ILE B N 1
ATOM 3834 C CA . ILE B 1 118 ? -17.156 19.953 19.984 1 94.5 118 ILE B CA 1
ATOM 3835 C C . ILE B 1 118 ? -17.125 21.422 20.344 1 94.5 118 ILE B C 1
ATOM 3837 O O . ILE B 1 118 ? -18.094 22.156 20.125 1 94.5 118 ILE B O 1
ATOM 3841 N N . PRO B 1 119 ? -16.062 21.859 20.828 1 93.38 119 PRO B N 1
ATOM 3842 C CA . PRO B 1 119 ? -16 23.234 21.344 1 93.38 119 PRO B CA 1
ATOM 3843 C C . PRO B 1 119 ? -16.203 24.281 20.25 1 93.38 119 PRO B C 1
ATOM 3845 O O . PRO B 1 119 ? -15.984 24 19.062 1 93.38 119 PRO B O 1
ATOM 3848 N N . GLN B 1 120 ? -16.719 25.344 20.719 1 93.62 120 GLN B N 1
ATOM 3849 C CA . GLN B 1 120 ? -16.781 26.531 19.859 1 93.62 120 GLN B CA 1
ATOM 3850 C C . GLN B 1 120 ? -15.602 27.453 20.109 1 93.62 120 GLN B C 1
ATOM 3852 O O . GLN B 1 120 ? -15.141 27.594 21.25 1 93.62 120 GLN B O 1
ATOM 3857 N N . VAL B 1 121 ? -15.141 28.031 19.078 1 95.25 121 VAL B N 1
ATOM 3858 C CA . VAL B 1 121 ? -14 28.922 19.172 1 95.25 121 VAL B CA 1
ATOM 3859 C C . VAL B 1 121 ? -14.438 30.359 18.844 1 95.25 121 VAL B C 1
ATOM 3861 O O . VAL B 1 121 ? -15.102 30.594 17.828 1 95.25 121 VAL B O 1
ATOM 3864 N N . SER B 1 122 ? -14.07 31.234 19.766 1 93.25 122 SER B N 1
ATOM 3865 C CA . SER B 1 122 ? -14.352 32.656 19.531 1 93.25 122 SER B CA 1
ATOM 3866 C C . SER B 1 122 ? -13.695 33.125 18.25 1 93.25 122 SER B C 1
ATOM 3868 O O . SER B 1 122 ? -12.578 32.75 17.922 1 93.25 122 SER B O 1
ATOM 3870 N N . LYS B 1 123 ? -14.398 34.062 17.547 1 91.25 123 LYS B N 1
ATOM 3871 C CA . LYS B 1 123 ? -13.875 34.562 16.281 1 91.25 123 LYS B CA 1
ATOM 3872 C C . LYS B 1 123 ? -13.258 35.938 16.438 1 91.25 123 LYS B C 1
ATOM 3874 O O . LYS B 1 123 ? -13.148 36.688 15.477 1 91.25 123 LYS B O 1
ATOM 3879 N N . GLU B 1 124 ? -12.844 36.188 17.656 1 88.56 124 GLU B N 1
ATOM 3880 C CA . GLU B 1 124 ? -12.266 37.469 17.953 1 88.56 124 GLU B CA 1
ATOM 3881 C C . GLU B 1 124 ? -10.883 37.625 17.328 1 88.56 124 GLU B C 1
ATOM 3883 O O . GLU B 1 124 ? -10.555 38.688 16.766 1 88.56 124 GLU B O 1
ATOM 3888 N N . ASN B 1 125 ? -10.062 36.594 17.5 1 90.25 125 ASN B N 1
ATOM 3889 C CA . ASN B 1 125 ? -8.742 36.594 16.891 1 90.25 125 ASN B CA 1
ATOM 3890 C C . ASN B 1 125 ? -8.711 35.688 15.648 1 90.25 125 ASN B C 1
ATOM 3892 O O . ASN B 1 125 ? -9.203 34.562 15.68 1 90.25 125 ASN B O 1
ATOM 3896 N N . SER B 1 126 ? -8.234 36.281 14.578 1 91.62 126 SER B N 1
ATOM 3897 C CA . SER B 1 126 ? -8.242 35.5 13.352 1 91.62 126 SER B CA 1
ATOM 3898 C C . SER B 1 126 ? -7.176 35.969 12.375 1 91.62 126 SER B C 1
ATOM 3900 O O . SER B 1 126 ? -6.688 37.094 12.492 1 91.62 126 SER B O 1
ATOM 3902 N N . PHE B 1 127 ? -6.809 35.156 11.523 1 92.06 127 PHE B N 1
ATOM 3903 C CA . PHE B 1 127 ? -6.023 35.469 10.336 1 92.06 127 PHE B CA 1
ATOM 3904 C C . PHE B 1 127 ? -6.359 34.531 9.195 1 92.06 127 PHE B C 1
ATOM 3906 O O . PHE B 1 127 ? -7.027 33.5 9.406 1 92.06 127 PHE B O 1
ATOM 3913 N N . LYS B 1 128 ? -5.961 34.875 7.98 1 93.56 128 LYS B N 1
ATOM 3914 C CA . LYS B 1 128 ? -6.332 34.094 6.801 1 93.56 128 LYS B CA 1
ATOM 3915 C C . LYS B 1 128 ? -5.094 33.594 6.066 1 93.56 128 LYS B C 1
ATOM 3917 O O . LYS B 1 128 ? -4.059 34.25 6.047 1 93.56 128 LYS B O 1
ATOM 3922 N N . LEU B 1 129 ? -5.227 32.438 5.531 1 95.12 129 LEU B N 1
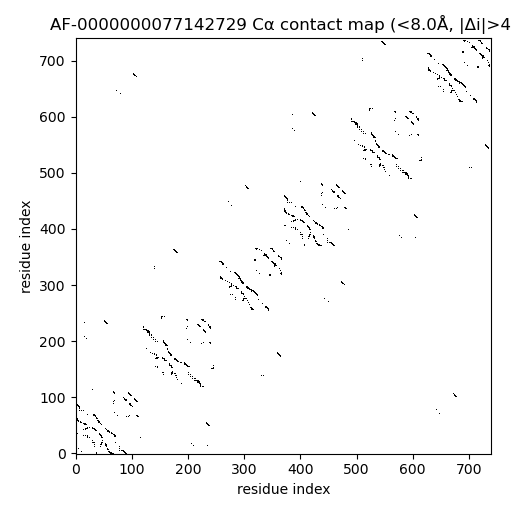ATOM 3923 C CA . LEU B 1 129 ? -4.27 31.844 4.605 1 95.12 129 LEU B CA 1
ATOM 3924 C C . LEU B 1 129 ? -4.984 31.188 3.428 1 95.12 129 LEU B C 1
ATOM 3926 O O . LEU B 1 129 ? -6.176 30.906 3.506 1 95.12 129 LEU B O 1
ATOM 3930 N N . THR B 1 130 ? -4.246 31.031 2.342 1 95.81 130 THR B N 1
ATOM 3931 C CA . THR B 1 130 ? -4.785 30.203 1.277 1 95.81 130 THR B CA 1
ATOM 3932 C C . THR B 1 130 ? -4.492 28.719 1.547 1 95.81 130 THR B C 1
ATOM 3934 O O . THR B 1 130 ? -3.572 28.406 2.301 1 95.81 130 THR B O 1
ATOM 3937 N N . LYS B 1 131 ? -5.281 27.812 0.933 1 97.38 131 LYS B N 1
ATOM 3938 C CA . LYS B 1 131 ? -5.121 26.375 1.124 1 97.38 131 LYS B CA 1
ATOM 3939 C C . LYS B 1 131 ? -3.709 25.938 0.766 1 97.38 131 LYS B C 1
ATOM 3941 O O . LYS B 1 131 ? -3.094 25.156 1.499 1 97.38 131 LYS B O 1
ATOM 3946 N N . ASN B 1 132 ? -3.197 26.391 -0.333 1 96.38 132 ASN B N 1
ATOM 3947 C CA . ASN B 1 132 ? -1.882 25.953 -0.791 1 96.38 132 ASN B CA 1
ATOM 3948 C C . ASN B 1 132 ? -0.779 26.406 0.167 1 96.38 132 ASN B C 1
ATOM 3950 O O . ASN B 1 132 ? 0.172 25.656 0.41 1 96.38 132 ASN B O 1
ATOM 3954 N N . ILE B 1 133 ? -0.884 27.641 0.781 1 96 133 ILE B N 1
ATOM 3955 C CA . ILE B 1 133 ? 0.114 28.141 1.719 1 96 133 ILE B CA 1
ATOM 3956 C C . ILE B 1 133 ? 0.08 27.312 3.002 1 96 133 ILE B C 1
ATOM 3958 O O . ILE B 1 133 ? 1.127 26.922 3.523 1 96 133 ILE B O 1
ATOM 3962 N N . LEU B 1 134 ? -1.161 27.078 3.508 1 97.56 134 LEU B N 1
ATOM 3963 C CA . LEU B 1 134 ? -1.279 26.25 4.703 1 97.56 134 LEU B CA 1
ATOM 3964 C C . LEU B 1 134 ? -0.715 24.859 4.453 1 97.56 134 LEU B C 1
ATOM 3966 O O . LEU B 1 134 ? -0.025 24.297 5.309 1 97.56 134 LEU B O 1
ATOM 3970 N N . LYS B 1 135 ? -1.017 24.281 3.326 1 96.88 135 LYS B N 1
ATOM 3971 C CA . LYS B 1 135 ? -0.482 22.969 2.957 1 96.88 135 LYS B CA 1
ATOM 3972 C C . LYS B 1 135 ? 1.044 22.984 2.965 1 96.88 135 LYS B C 1
ATOM 3974 O O . LYS B 1 135 ? 1.672 22.062 3.496 1 96.88 135 LYS B O 1
ATOM 3979 N N . ASP B 1 136 ? 1.628 24.031 2.436 1 95.56 136 ASP B N 1
ATOM 3980 C CA . ASP B 1 136 ? 3.082 24.156 2.389 1 95.56 136 ASP B CA 1
ATOM 3981 C C . ASP B 1 136 ? 3.666 24.281 3.795 1 95.56 136 ASP B C 1
ATOM 3983 O O . ASP B 1 136 ? 4.688 23.672 4.105 1 95.56 136 ASP B O 1
ATOM 3987 N N . LEU B 1 137 ? 2.996 25.125 4.586 1 97.44 137 LEU B N 1
ATOM 3988 C CA . LEU B 1 137 ? 3.438 25.312 5.965 1 97.44 137 LEU B CA 1
ATOM 3989 C C . LEU B 1 137 ? 3.516 23.969 6.695 1 97.44 137 LEU B C 1
ATOM 3991 O O . LEU B 1 137 ? 4.508 23.688 7.367 1 97.44 137 LEU B O 1
ATOM 3995 N N . ILE B 1 138 ? 2.512 23.172 6.5 1 98.25 138 ILE B N 1
ATOM 3996 C CA . ILE B 1 138 ? 2.428 21.891 7.203 1 98.25 138 ILE B CA 1
ATOM 3997 C C . ILE B 1 138 ? 3.445 20.922 6.617 1 98.25 138 ILE B C 1
ATOM 3999 O O . ILE B 1 138 ? 4.258 20.344 7.348 1 98.25 138 ILE B O 1
ATOM 4003 N N . LYS B 1 139 ? 3.445 20.734 5.289 1 97.12 139 LYS B N 1
ATOM 4004 C CA . LYS B 1 139 ? 4.309 19.812 4.574 1 97.12 139 LYS B CA 1
ATOM 4005 C C . LYS B 1 139 ? 5.777 20.031 4.926 1 97.12 139 LYS B C 1
ATOM 4007 O O . LYS B 1 139 ? 6.543 19.078 5.074 1 97.12 139 LYS B O 1
ATOM 4012 N N . LYS B 1 140 ? 6.148 21.266 5.148 1 97.81 140 LYS B N 1
ATOM 4013 C CA . LYS B 1 140 ? 7.559 21.625 5.258 1 97.81 140 LYS B CA 1
ATOM 4014 C C . LYS B 1 140 ? 8.016 21.625 6.715 1 97.81 140 LYS B C 1
ATOM 4016 O O . LYS B 1 140 ? 9.211 21.734 6.996 1 97.81 140 LYS B O 1
ATOM 4021 N N . THR B 1 141 ? 7.078 21.406 7.672 1 98.62 141 THR B N 1
ATOM 4022 C CA . THR B 1 141 ? 7.547 21.578 9.039 1 98.62 141 THR B CA 1
ATOM 4023 C C . THR B 1 141 ? 7.102 20.422 9.922 1 98.62 141 THR B C 1
ATOM 4025 O O . THR B 1 141 ? 7.832 20 10.828 1 98.62 141 THR B O 1
ATOM 4028 N N . VAL B 1 142 ? 5.949 19.828 9.664 1 98.56 142 VAL B N 1
ATOM 4029 C CA . VAL B 1 142 ? 5.277 18.969 10.625 1 98.56 142 VAL B CA 1
ATOM 4030 C C . VAL B 1 142 ? 6.137 17.734 10.906 1 98.56 142 VAL B C 1
ATOM 4032 O O . VAL B 1 142 ? 6.082 17.172 12 1 98.56 142 VAL B O 1
ATOM 4035 N N . PHE B 1 143 ? 6.926 17.312 9.992 1 97.81 143 PHE B N 1
ATOM 4036 C CA . PHE B 1 143 ? 7.723 16.094 10.141 1 97.81 143 PHE B CA 1
ATOM 4037 C C . PHE B 1 143 ? 8.82 16.297 11.18 1 97.81 143 PHE B C 1
ATOM 4039 O O . PHE B 1 143 ? 9.453 15.328 11.617 1 97.81 143 PHE B O 1
ATOM 4046 N N . CYS B 1 144 ? 9.086 17.484 11.688 1 97.88 144 CYS B N 1
ATOM 4047 C CA . CYS B 1 144 ? 10.188 17.781 12.602 1 97.88 144 CYS B CA 1
ATOM 4048 C C . CYS B 1 144 ? 9.703 17.812 14.047 1 97.88 144 CYS B C 1
ATOM 4050 O O . CYS B 1 144 ? 10.484 18.062 14.961 1 97.88 144 CYS B O 1
ATOM 4052 N N . ILE B 1 145 ? 8.445 17.562 14.266 1 98 145 ILE B N 1
ATOM 4053 C CA . ILE B 1 145 ? 7.938 17.625 15.633 1 98 145 ILE B CA 1
ATOM 4054 C C . ILE B 1 145 ? 8.477 16.453 16.438 1 98 145 ILE B C 1
ATOM 4056 O O . ILE B 1 145 ? 8.891 15.438 15.883 1 98 145 ILE B O 1
ATOM 4060 N N . ALA B 1 146 ? 8.43 16.609 17.75 1 96.5 146 ALA B N 1
ATOM 4061 C CA . ALA B 1 146 ? 8.797 15.523 18.641 1 96.5 146 ALA B CA 1
ATOM 4062 C C . ALA B 1 146 ? 7.691 14.477 18.703 1 96.5 146 ALA B C 1
ATOM 4064 O O . ALA B 1 146 ? 6.504 14.805 18.672 1 96.5 146 ALA B O 1
ATOM 4065 N N . HIS B 1 147 ? 8.156 13.266 18.766 1 91.56 147 HIS B N 1
ATOM 4066 C CA . HIS B 1 147 ? 7.176 12.188 18.875 1 91.56 147 HIS B CA 1
ATOM 4067 C C . HIS B 1 147 ? 7.004 11.734 20.312 1 91.56 1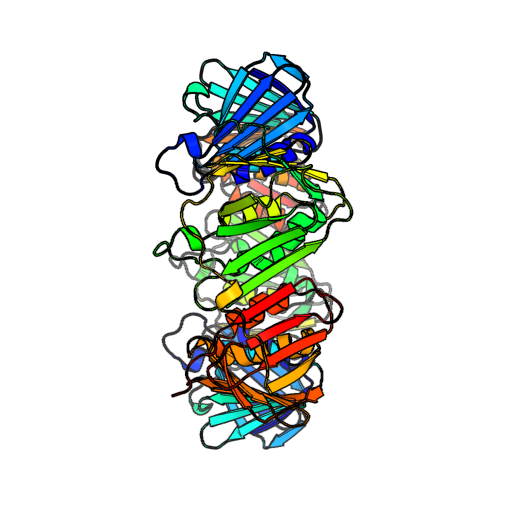47 HIS B C 1
ATOM 4069 O O . HIS B 1 147 ? 5.98 11.141 20.672 1 91.56 147 HIS B O 1
ATOM 4075 N N . GLU B 1 148 ? 8.023 12.055 21.141 1 83.88 148 GLU B N 1
ATOM 4076 C CA . GLU B 1 148 ? 7.941 11.727 22.562 1 83.88 148 GLU B CA 1
ATOM 4077 C C . GLU B 1 148 ? 7.254 12.836 23.344 1 83.88 148 GLU B C 1
ATOM 4079 O O . GLU B 1 148 ? 7.367 14.016 23 1 83.88 148 GLU B O 1
ATOM 4084 N N . GLN B 1 149 ? 6.59 12.453 24.438 1 78.94 149 GLN B N 1
ATOM 4085 C CA . GLN B 1 149 ? 5.77 13.383 25.203 1 78.94 149 GLN B CA 1
ATOM 4086 C C . GLN B 1 149 ? 6.555 13.969 26.375 1 78.94 149 GLN B C 1
ATOM 4088 O O . GLN B 1 149 ? 5.977 14.609 27.266 1 78.94 149 GLN B O 1
ATOM 4093 N N . THR B 1 150 ? 7.922 13.828 26.344 1 84.69 150 THR B N 1
ATOM 4094 C CA . THR B 1 150 ? 8.703 14.383 27.438 1 84.69 150 THR B CA 1
ATOM 4095 C C . THR B 1 150 ? 8.578 15.906 27.469 1 84.69 150 THR B C 1
ATOM 4097 O O . THR B 1 150 ? 8.477 16.5 28.547 1 84.69 150 THR B O 1
ATOM 4100 N N . ARG B 1 151 ? 8.508 16.531 26.281 1 90.88 151 ARG B N 1
ATOM 4101 C CA . ARG B 1 151 ? 8.219 17.953 26.109 1 90.88 151 ARG B CA 1
ATOM 4102 C C . ARG B 1 151 ? 7.027 18.156 25.188 1 90.88 151 ARG B C 1
ATOM 4104 O O . ARG B 1 151 ? 7.199 18.422 24 1 90.88 151 ARG B O 1
ATOM 4111 N N . PRO B 1 152 ? 5.902 18.172 25.781 1 94.38 152 PRO B N 1
ATOM 4112 C CA . PRO B 1 152 ? 4.68 18.156 24.969 1 94.38 152 PRO B CA 1
ATOM 4113 C C . PRO B 1 152 ? 4.609 19.344 24 1 94.38 152 PRO B C 1
ATOM 4115 O O . PRO B 1 152 ? 4.086 19.203 22.891 1 94.38 152 PRO B O 1
ATOM 4118 N N . ILE B 1 153 ? 5.164 20.453 24.375 1 96.56 153 ILE B N 1
ATOM 4119 C CA . ILE B 1 153 ? 5.086 21.672 23.562 1 96.56 153 ILE B CA 1
ATOM 4120 C C . ILE B 1 153 ? 5.809 21.453 22.234 1 96.56 153 ILE B C 1
ATOM 4122 O O . ILE B 1 153 ? 5.52 22.141 21.25 1 96.56 153 ILE B O 1
ATOM 4126 N N . LEU B 1 154 ? 6.691 20.453 22.156 1 96.94 154 LEU B N 1
ATOM 4127 C CA . LEU B 1 154 ? 7.492 20.203 20.953 1 96.94 154 LEU B CA 1
ATOM 4128 C C . LEU B 1 154 ? 6.805 19.219 20.031 1 96.94 154 LEU B C 1
ATOM 4130 O O . LEU B 1 154 ? 7.289 18.938 18.938 1 96.94 154 LEU B O 1
ATOM 4134 N N . THR B 1 155 ? 5.637 18.734 20.453 1 97.81 155 THR B N 1
ATOM 4135 C CA . THR B 1 155 ? 4.891 17.797 19.625 1 97.81 155 THR B CA 1
ATOM 4136 C C . THR B 1 155 ? 3.969 18.531 18.672 1 97.81 155 THR B C 1
ATOM 4138 O O . THR B 1 155 ? 3.109 17.922 18.031 1 97.81 155 THR B O 1
ATOM 4141 N N . GLY B 1 156 ? 4.125 19.781 18.547 1 98.31 156 GLY B N 1
ATOM 4142 C CA . GLY B 1 156 ? 3.354 20.625 17.641 1 98.31 156 GLY B CA 1
ATOM 4143 C C . GLY B 1 156 ? 4.211 21.578 16.828 1 98.31 156 GLY B C 1
ATOM 4144 O O . GLY B 1 156 ? 5.441 21.531 16.906 1 98.31 156 GLY B O 1
ATOM 4145 N N . VAL B 1 157 ? 3.578 22.281 15.984 1 98.75 157 VAL B N 1
ATOM 4146 C CA . VAL B 1 157 ? 4.211 23.312 15.156 1 98.75 157 VAL B CA 1
ATOM 4147 C C . VAL B 1 157 ? 3.848 24.688 15.672 1 98.75 157 VAL B C 1
ATOM 4149 O O . VAL B 1 157 ? 2.67 25 15.883 1 98.75 157 VAL B O 1
ATOM 4152 N N . LEU B 1 158 ? 4.82 25.547 15.891 1 98.5 158 LEU B N 1
ATOM 4153 C CA . LEU B 1 158 ? 4.609 26.938 16.266 1 98.5 158 LEU B CA 1
ATOM 4154 C C . LEU B 1 158 ? 4.207 27.781 15.055 1 98.5 158 LEU B C 1
ATOM 4156 O O . LEU B 1 158 ? 4.895 27.766 14.031 1 98.5 158 LEU B O 1
ATOM 4160 N N . PHE B 1 159 ? 3.102 28.406 15.188 1 97.69 159 PHE B N 1
ATOM 4161 C CA . PHE B 1 159 ? 2.719 29.453 14.258 1 97.69 159 PHE B CA 1
ATOM 4162 C C . PHE B 1 159 ? 2.938 30.828 14.891 1 97.69 159 PHE B C 1
ATOM 4164 O O . PHE B 1 159 ? 2.248 31.203 15.836 1 97.69 159 PHE B O 1
ATOM 4171 N N . GLU B 1 160 ? 3.914 31.516 14.383 1 96.38 160 GLU B N 1
ATOM 4172 C CA . GLU B 1 160 ? 4.113 32.906 14.734 1 96.38 160 GLU B CA 1
ATOM 4173 C C . GLU B 1 160 ? 3.568 33.844 13.648 1 96.38 160 GLU B C 1
ATOM 4175 O O . GLU B 1 160 ? 4.102 33.875 12.539 1 96.38 160 GLU B O 1
ATOM 4180 N N . VAL B 1 161 ? 2.574 34.594 14.039 1 95 161 VAL B N 1
ATOM 4181 C CA . VAL B 1 161 ? 1.869 35.406 13.062 1 95 161 VAL B CA 1
ATOM 4182 C C . VAL B 1 161 ? 2.156 36.875 13.32 1 95 161 VAL B C 1
ATOM 4184 O O . VAL B 1 161 ? 1.832 37.406 14.391 1 95 161 VAL B O 1
ATOM 4187 N N . PHE B 1 162 ? 2.814 37.438 12.359 1 93.69 162 PHE B N 1
ATOM 4188 C CA . PHE B 1 162 ? 3.064 38.875 12.336 1 93.69 162 PHE B CA 1
ATOM 4189 C C . PHE B 1 162 ? 2.088 39.562 11.398 1 93.69 162 PHE B C 1
ATOM 4191 O O . PHE B 1 162 ? 1.296 38.906 10.719 1 93.69 162 PHE B O 1
ATOM 4198 N N . PRO B 1 163 ? 2.07 40.875 11.414 1 90.81 163 PRO B N 1
ATOM 4199 C CA . PRO B 1 163 ? 1.092 41.594 10.586 1 90.81 163 PRO B CA 1
ATOM 4200 C C . PRO B 1 163 ? 1.159 41.188 9.109 1 90.81 163 PRO B C 1
ATOM 4202 O O . PRO B 1 163 ? 0.123 41.031 8.461 1 90.81 163 PRO B O 1
ATOM 4205 N N . ASN B 1 164 ? 2.334 40.875 8.609 1 91.69 164 ASN B N 1
ATOM 4206 C CA . ASN B 1 164 ? 2.451 40.562 7.191 1 91.69 164 ASN B CA 1
ATOM 4207 C C . ASN B 1 164 ? 3.309 39.312 6.969 1 91.69 164 ASN B C 1
ATOM 4209 O O . ASN B 1 164 ? 3.871 39.125 5.891 1 91.69 164 ASN B O 1
ATOM 4213 N N . GLU B 1 165 ? 3.408 38.531 8.023 1 93.69 165 GLU B N 1
ATOM 4214 C CA . GLU B 1 165 ? 4.285 37.375 7.938 1 93.69 165 GLU B CA 1
ATOM 4215 C C . GLU B 1 165 ? 3.82 36.25 8.875 1 93.69 165 GLU B C 1
ATOM 4217 O O . GLU B 1 165 ? 3.365 36.531 9.992 1 93.69 165 GLU B O 1
ATOM 4222 N N . ILE B 1 166 ? 3.904 35.094 8.375 1 95.88 166 ILE B N 1
ATOM 4223 C CA . ILE B 1 166 ? 3.688 33.938 9.25 1 95.88 166 ILE B CA 1
ATOM 4224 C C . ILE B 1 166 ? 4.906 33.031 9.203 1 95.88 166 ILE B C 1
ATOM 4226 O O . ILE B 1 166 ? 5.418 32.719 8.125 1 95.88 166 ILE B O 1
ATOM 4230 N N . LYS B 1 167 ? 5.371 32.625 10.391 1 96.94 167 LYS B N 1
ATOM 4231 C CA . LYS B 1 167 ? 6.434 31.625 10.523 1 96.94 167 LYS B CA 1
ATOM 4232 C C . LYS B 1 167 ? 5.906 30.344 11.148 1 96.94 167 LYS B C 1
ATOM 4234 O O . LYS B 1 167 ? 5.289 30.375 12.219 1 96.94 167 LYS B O 1
ATOM 4239 N N . ALA B 1 168 ? 6.062 29.297 10.477 1 98.38 168 ALA B N 1
ATOM 4240 C CA . ALA B 1 168 ? 5.824 27.969 11.047 1 98.38 168 ALA B CA 1
ATOM 4241 C C . ALA B 1 168 ? 7.137 27.297 11.461 1 98.38 168 ALA B C 1
ATOM 4243 O O . ALA B 1 168 ? 8.07 27.203 10.656 1 98.38 168 ALA B O 1
ATOM 4244 N N . VAL B 1 169 ? 7.219 26.844 12.719 1 98.56 169 VAL B N 1
ATOM 4245 C CA . VAL B 1 169 ? 8.461 26.297 13.258 1 98.56 169 VAL B CA 1
ATOM 4246 C C . VAL B 1 169 ? 8.188 24.969 13.953 1 98.56 169 VAL B C 1
ATOM 4248 O O . VAL B 1 169 ? 7.277 24.859 14.773 1 98.56 169 VAL B O 1
ATOM 4251 N N . ALA B 1 170 ? 8.875 23.938 13.625 1 98.5 170 ALA B N 1
ATOM 4252 C CA . ALA B 1 170 ? 8.852 22.656 14.328 1 98.5 170 ALA B CA 1
ATOM 4253 C C . ALA B 1 170 ? 10.266 22.172 14.641 1 98.5 170 ALA B C 1
ATOM 4255 O O . ALA B 1 170 ? 11.18 22.359 13.836 1 98.5 170 ALA B O 1
ATOM 4256 N N . LEU B 1 171 ? 10.469 21.609 15.766 1 97.31 171 LEU B N 1
ATOM 4257 C CA . LEU B 1 171 ? 11.766 21.062 16.156 1 97.31 171 LEU B CA 1
ATOM 4258 C C . LEU B 1 171 ? 11.602 19.969 17.203 1 97.31 171 LEU B C 1
ATOM 4260 O O . LEU B 1 171 ? 10.594 19.938 17.922 1 97.31 171 LEU B O 1
ATOM 4264 N N . ASP B 1 172 ? 12.531 19.062 17.297 1 95.75 172 ASP B N 1
ATOM 4265 C CA . ASP B 1 172 ? 12.43 17.938 18.219 1 95.75 172 ASP B CA 1
ATOM 4266 C C . ASP B 1 172 ? 13.711 17.781 19.031 1 95.75 172 ASP B C 1
ATOM 4268 O O . ASP B 1 172 ? 13.914 16.75 19.688 1 95.75 172 ASP B O 1
ATOM 4272 N N . GLY B 1 173 ? 14.562 18.672 18.984 1 93.38 173 GLY B N 1
ATOM 4273 C CA . GLY B 1 173 ? 15.812 18.609 19.734 1 93.38 173 GLY B CA 1
ATOM 4274 C C . GLY B 1 173 ? 17 18.203 18.875 1 93.38 173 GLY B C 1
ATOM 4275 O O . GLY B 1 173 ? 18.156 18.453 19.234 1 93.38 173 GLY B O 1
ATOM 4276 N N . PHE B 1 174 ? 16.766 17.641 17.719 1 95 174 PHE B N 1
ATOM 4277 C CA . PHE B 1 174 ? 17.828 17.203 16.828 1 95 174 PHE B CA 1
ATOM 4278 C C . PHE B 1 174 ? 17.766 17.953 15.492 1 95 174 PHE B C 1
ATOM 4280 O O . PHE B 1 174 ? 18.766 18.062 14.789 1 95 174 PHE B O 1
ATOM 4287 N N . ARG B 1 175 ? 16.641 18.344 15.188 1 97.19 175 ARG B N 1
ATOM 4288 C CA . ARG B 1 175 ? 16.391 19.031 13.922 1 97.19 175 ARG B CA 1
ATOM 4289 C C . ARG B 1 175 ? 15.312 20.094 14.086 1 97.19 175 ARG B C 1
ATOM 4291 O O . ARG B 1 175 ? 14.594 20.109 15.078 1 97.19 175 ARG B O 1
ATOM 4298 N N . MET B 1 176 ? 15.273 20.953 13.094 1 98.31 176 MET B N 1
ATOM 4299 C CA . MET B 1 176 ? 14.328 22.062 13.094 1 98.31 176 MET B CA 1
ATOM 4300 C C . MET B 1 176 ? 13.984 22.5 11.672 1 98.31 176 MET B C 1
ATOM 4302 O O . MET B 1 176 ? 14.859 22.516 10.805 1 98.31 176 MET B O 1
ATOM 4306 N N . ALA B 1 177 ? 12.766 22.797 11.438 1 98.5 177 ALA B N 1
ATOM 4307 C CA . ALA B 1 177 ? 12.297 23.359 10.172 1 98.5 177 ALA B CA 1
ATOM 4308 C C . ALA B 1 177 ? 11.562 24.688 10.398 1 98.5 177 ALA B C 1
ATOM 4310 O O . ALA B 1 177 ? 10.773 24.812 11.336 1 98.5 177 ALA B O 1
ATOM 4311 N N . ILE B 1 178 ? 11.844 25.672 9.586 1 98.06 178 ILE B N 1
ATOM 4312 C CA . ILE B 1 178 ? 11.18 26.984 9.609 1 98.06 178 ILE B CA 1
ATOM 4313 C C . ILE B 1 178 ? 10.695 27.328 8.203 1 98.06 178 ILE B C 1
ATOM 4315 O O . ILE B 1 178 ? 11.484 27.375 7.258 1 98.06 178 ILE B O 1
ATOM 4319 N N . TYR B 1 179 ? 9.469 27.5 8.062 1 97.88 179 TYR B N 1
ATOM 4320 C CA . TYR B 1 179 ? 8.883 28.031 6.836 1 97.88 179 TYR B CA 1
ATOM 4321 C C . TYR B 1 179 ? 8.258 29.391 7.066 1 97.88 179 TYR B C 1
ATOM 4323 O O . TYR B 1 179 ? 7.492 29.578 8.016 1 97.88 179 TYR B O 1
ATOM 4331 N N . THR B 1 180 ? 8.578 30.344 6.227 1 97.12 180 THR B N 1
ATOM 4332 C CA . THR B 1 180 ? 8.07 31.719 6.344 1 97.12 180 THR B CA 1
ATOM 4333 C C . THR B 1 180 ? 7.262 32.094 5.109 1 97.12 180 THR B C 1
ATOM 4335 O O . THR B 1 180 ? 7.723 31.922 3.979 1 97.12 180 THR B O 1
ATOM 4338 N N . TYR B 1 181 ? 6.094 32.531 5.383 1 96.12 181 TYR B N 1
ATOM 4339 C CA . TYR B 1 181 ? 5.246 33.062 4.32 1 96.12 181 TYR B CA 1
ATOM 4340 C C . TYR B 1 181 ? 5.02 34.562 4.508 1 96.12 181 TYR B C 1
ATOM 4342 O O . TYR B 1 181 ? 4.562 35 5.562 1 96.12 181 TYR B O 1
ATOM 4350 N N . GLN B 1 182 ? 5.398 35.281 3.465 1 94.62 182 GLN B N 1
ATOM 4351 C CA . GLN B 1 182 ? 5.137 36.719 3.439 1 94.62 182 GLN B CA 1
ATOM 4352 C C . GLN B 1 182 ? 3.854 37.031 2.676 1 94.62 182 GLN B C 1
ATOM 4354 O O . GLN B 1 182 ? 3.73 36.688 1.495 1 94.62 182 GLN B O 1
ATOM 4359 N N . SER B 1 183 ? 2.979 37.688 3.4 1 91.81 183 SER B N 1
ATOM 4360 C CA . SER B 1 183 ? 1.708 38.031 2.777 1 91.81 183 SER B CA 1
ATOM 4361 C C . SER B 1 183 ? 1.727 39.469 2.268 1 91.81 183 SER B C 1
ATOM 4363 O O . SER B 1 183 ? 2.32 40.344 2.895 1 91.81 183 SER B O 1
ATOM 4365 N N . GLU B 1 184 ? 1.096 39.719 1.125 1 87.19 184 GLU B N 1
ATOM 4366 C CA . GLU B 1 184 ? 0.939 41.062 0.623 1 87.19 184 GLU B CA 1
ATOM 4367 C C . GLU B 1 184 ? -0.055 41.875 1.469 1 87.19 184 GLU B C 1
ATOM 4369 O O . GLU B 1 184 ? 0.104 43.062 1.655 1 87.19 184 GLU B O 1
ATOM 4374 N N . GLU B 1 185 ? -1.026 41.156 1.938 1 85.06 185 GLU B N 1
ATOM 4375 C CA . GLU B 1 185 ? -2.043 41.781 2.787 1 85.06 185 GLU B CA 1
ATOM 4376 C C . GLU B 1 185 ? -1.788 41.469 4.262 1 85.06 185 GLU B C 1
ATOM 4378 O O . GLU B 1 185 ? -1.245 40.406 4.598 1 85.06 185 GLU B O 1
ATOM 4383 N N . LYS B 1 186 ? -2.215 42.438 5.129 1 87.44 186 LYS B N 1
ATOM 4384 C CA . LYS B 1 186 ? -2.02 42.281 6.562 1 87.44 186 LYS B CA 1
ATOM 4385 C C . LYS B 1 186 ? -2.967 41.219 7.117 1 87.44 186 LYS B C 1
ATOM 4387 O O . LYS B 1 186 ? -4.125 41.125 6.707 1 87.44 186 LYS B O 1
ATOM 4392 N N . PHE B 1 187 ? -2.447 40.375 7.98 1 85.19 187 PHE B N 1
ATOM 4393 C CA . PHE B 1 187 ? -3.242 39.375 8.664 1 85.19 187 PHE B CA 1
ATOM 4394 C C . PHE B 1 187 ? -4.125 40.031 9.734 1 85.19 187 PHE B C 1
ATOM 4396 O O . PHE B 1 187 ? -5.195 39.5 10.055 1 85.19 187 PHE B O 1
ATOM 4403 N N . PHE B 1 188 ? -3.625 40.906 10.383 1 79.19 188 PHE B N 1
ATOM 4404 C CA . PHE B 1 188 ? -4.43 41.625 11.367 1 79.19 188 PHE B CA 1
ATOM 4405 C C . PHE B 1 188 ? -4.023 43.094 11.43 1 79.19 188 PHE B C 1
ATOM 4407 O O . PHE B 1 188 ? -2.947 43.469 10.953 1 79.19 188 PHE B O 1
ATOM 4414 N N . GLU B 1 189 ? -5.121 43.938 11.703 1 67.5 189 GLU B N 1
ATOM 4415 C CA . GLU B 1 189 ? -4.922 45.375 11.656 1 67.5 189 GLU B CA 1
ATOM 4416 C C . GLU B 1 189 ? -3.914 45.812 12.711 1 67.5 189 GLU B C 1
ATOM 4418 O O . GLU B 1 189 ? -3.441 45.031 13.516 1 67.5 189 GLU B O 1
ATOM 4423 N N . GLU B 1 190 ? -4.059 47 13.438 1 63 190 GLU B N 1
ATOM 4424 C CA . GLU B 1 190 ? -3.264 47.938 14.227 1 63 190 GLU B CA 1
ATOM 4425 C C . GLU B 1 190 ? -3.236 47.531 15.695 1 63 190 GLU B C 1
ATOM 4427 O O . GLU B 1 190 ? -4.219 47 16.219 1 63 190 GLU B O 1
ATOM 4432 N N . GLY B 1 191 ? -2.1 47.469 16.312 1 64.69 191 GLY B N 1
ATOM 4433 C CA . GLY B 1 191 ? -1.843 47.469 17.75 1 64.69 191 GLY B CA 1
ATOM 4434 C C . GLY B 1 191 ? -1.234 46.156 18.234 1 64.69 191 GLY B C 1
ATOM 4435 O O . GLY B 1 191 ? -0.527 46.125 19.25 1 64.69 191 GLY B O 1
ATOM 4436 N N . ILE B 1 192 ? -1.599 44.969 17.562 1 70.44 192 ILE B N 1
ATOM 4437 C CA . ILE B 1 192 ? -1.042 43.688 18.031 1 70.44 192 ILE B CA 1
ATOM 4438 C C . ILE B 1 192 ? 0.272 43.406 17.297 1 70.44 192 ILE B C 1
ATOM 4440 O O . ILE B 1 192 ? 0.357 43.562 16.078 1 70.44 192 ILE B O 1
ATOM 4444 N N . GLU B 1 193 ? 1.339 43.125 18.094 1 78.06 193 GLU B N 1
ATOM 4445 C CA . GLU B 1 193 ? 2.654 42.875 17.5 1 78.06 193 GLU B CA 1
ATOM 4446 C C . GLU B 1 193 ? 2.721 41.5 16.844 1 78.06 193 GLU B C 1
ATOM 4448 O O . GLU B 1 193 ? 3.188 41.375 15.711 1 78.06 193 GLU B O 1
ATOM 4453 N N . LYS B 1 194 ? 2.293 40.469 17.578 1 87.81 194 LYS B N 1
ATOM 4454 C CA . LYS B 1 194 ? 2.318 39.125 17.016 1 87.81 194 LYS B CA 1
ATOM 4455 C C . LYS B 1 194 ? 1.454 38.156 17.812 1 87.81 194 LYS B C 1
ATOM 4457 O O . LYS B 1 194 ? 1.164 38.406 18.984 1 87.81 194 LYS B O 1
ATOM 4462 N N . TYR B 1 195 ? 0.932 37.125 17.156 1 87.81 195 TYR B N 1
ATOM 4463 C CA . TYR B 1 195 ? 0.309 35.969 17.781 1 87.81 195 TYR B CA 1
ATOM 4464 C C . TYR B 1 195 ? 1.207 34.75 17.656 1 87.81 195 TYR B C 1
ATOM 4466 O O . TYR B 1 195 ? 1.898 34.562 16.641 1 87.81 195 TYR B O 1
ATOM 4474 N N . SER B 1 196 ? 1.211 34.062 18.844 1 94.19 196 SER B N 1
ATOM 4475 C CA . SER B 1 196 ? 1.89 32.75 18.766 1 94.19 196 SER B CA 1
ATOM 4476 C C . SER B 1 196 ? 0.995 31.641 19.281 1 94.19 196 SER B C 1
ATOM 4478 O O . SER B 1 196 ? 0.443 31.719 20.375 1 94.19 196 SER B O 1
ATOM 4480 N N . ILE B 1 197 ? 0.84 30.641 18.5 1 96.81 197 ILE B N 1
ATOM 4481 C CA . ILE B 1 197 ? 0.104 29.469 18.922 1 96.81 197 ILE B CA 1
ATOM 4482 C C . ILE B 1 197 ? 0.864 28.203 18.5 1 96.81 197 ILE B C 1
ATOM 4484 O O . ILE B 1 197 ? 1.569 28.203 17.484 1 96.81 197 ILE B O 1
ATOM 4488 N N . VAL B 1 198 ? 0.745 27.172 19.297 1 98.38 198 VAL B N 1
ATOM 4489 C CA . VAL B 1 198 ? 1.356 25.891 18.969 1 98.38 198 VAL B CA 1
ATOM 4490 C C . VAL B 1 198 ? 0.269 24.844 18.688 1 98.38 198 VAL B C 1
ATOM 4492 O O . VAL B 1 198 ? -0.483 24.484 19.594 1 98.38 198 VAL B O 1
ATOM 4495 N N . ILE B 1 199 ? 0.218 24.406 17.453 1 98.5 199 ILE B N 1
ATOM 4496 C CA . ILE B 1 199 ? -0.822 23.484 17 1 98.5 199 ILE B CA 1
ATOM 4497 C C . ILE B 1 199 ? -0.283 22.047 17 1 98.5 199 ILE B C 1
ATOM 4499 O O . ILE B 1 199 ? 0.785 21.781 16.453 1 98.5 199 ILE B O 1
ATOM 4503 N N . PRO B 1 200 ? -1 21.141 17.625 1 98 200 PRO B N 1
ATOM 4504 C CA . PRO B 1 200 ? -0.542 19.75 17.641 1 98 200 PRO B CA 1
ATOM 4505 C C . PRO B 1 200 ? -0.265 19.203 16.25 1 98 200 PRO B C 1
ATOM 4507 O O . PRO B 1 200 ? -1.021 19.469 15.312 1 98 200 PRO B O 1
ATOM 4510 N N . GLY B 1 201 ? 0.83 18.391 16.125 1 97.81 201 GLY B N 1
ATOM 4511 C CA . GLY B 1 201 ? 1.19 17.797 14.844 1 97.81 201 GLY B CA 1
ATOM 4512 C C . GLY B 1 201 ? 0.087 16.938 14.258 1 97.81 201 GLY B C 1
ATOM 4513 O O . GLY B 1 201 ? -0.177 17 13.055 1 97.81 201 GLY B O 1
ATOM 4514 N N . LYS B 1 202 ? -0.54 16.219 15.102 1 95.31 202 LYS B N 1
ATOM 4515 C CA . LYS B 1 202 ? -1.625 15.344 14.664 1 95.31 202 LYS B CA 1
ATOM 4516 C C . LYS B 1 202 ? -2.721 16.141 13.961 1 95.31 202 LYS B C 1
ATOM 4518 O O . LYS B 1 202 ? -3.24 15.719 12.93 1 95.31 202 LYS B O 1
ATOM 4523 N N . THR B 1 203 ? -3.068 17.234 14.523 1 97.75 203 THR B N 1
ATOM 4524 C CA . THR B 1 203 ? -4.086 18.109 13.938 1 97.75 203 THR B CA 1
ATOM 4525 C C . THR B 1 203 ? -3.662 18.578 12.555 1 97.75 203 THR B C 1
ATOM 4527 O O . THR B 1 203 ? -4.441 18.5 11.602 1 97.75 203 THR B O 1
ATOM 4530 N N . LEU B 1 204 ? -2.479 19 12.484 1 98.56 204 LEU B N 1
ATOM 4531 C CA . LEU B 1 204 ? -1.976 19.531 11.219 1 98.56 204 LEU B CA 1
ATOM 4532 C C . LEU B 1 204 ? -1.907 18.438 10.164 1 98.56 204 LEU B C 1
ATOM 4534 O O . LEU B 1 204 ? -2.172 18.688 8.984 1 98.56 204 LEU B O 1
ATOM 4538 N N . GLU B 1 205 ? -1.536 17.266 10.57 1 97.75 205 GLU B N 1
ATOM 4539 C CA . GLU B 1 205 ? -1.505 16.141 9.641 1 97.75 205 GLU B CA 1
ATOM 4540 C C . GLU B 1 205 ? -2.893 15.852 9.07 1 97.75 205 GLU B C 1
ATOM 4542 O O . GLU B 1 205 ? -3.035 15.586 7.879 1 97.75 205 GLU B O 1
ATOM 4547 N N . GLU B 1 206 ? -3.918 15.859 9.875 1 97.56 206 GLU B N 1
ATOM 4548 C CA . GLU B 1 206 ? -5.281 15.648 9.398 1 97.56 206 GLU B CA 1
ATOM 4549 C C . GLU B 1 206 ? -5.723 16.766 8.469 1 97.56 206 GLU B C 1
ATOM 4551 O O . GLU B 1 206 ? -6.395 16.531 7.465 1 97.56 206 GLU B O 1
ATOM 4556 N N . ILE B 1 207 ? -5.355 18 8.852 1 98.25 207 ILE B N 1
ATOM 4557 C CA . ILE B 1 207 ? -5.688 19.156 8.016 1 98.25 207 ILE B CA 1
ATOM 4558 C C . ILE B 1 207 ? -5.035 18.984 6.641 1 98.25 207 ILE B C 1
ATOM 4560 O O . ILE B 1 207 ? -5.668 19.25 5.613 1 98.25 207 ILE B O 1
ATOM 4564 N N . TYR B 1 208 ? -3.811 18.578 6.664 1 98.12 208 TYR B N 1
ATOM 4565 C CA . TYR B 1 208 ? -3.078 18.375 5.422 1 98.12 208 TYR B CA 1
ATOM 4566 C C . TYR B 1 208 ? -3.836 17.438 4.488 1 98.12 208 TYR B C 1
ATOM 4568 O O . TYR B 1 208 ? -3.898 17.672 3.279 1 98.12 208 TYR B O 1
ATOM 4576 N N . LYS B 1 209 ? -4.426 16.406 5.02 1 96.69 209 LYS B N 1
ATOM 4577 C CA . LYS B 1 209 ? -5.141 15.398 4.242 1 96.69 209 LYS B CA 1
ATOM 4578 C C . LYS B 1 209 ? -6.434 15.969 3.66 1 96.69 209 LYS B C 1
ATOM 4580 O O . LYS B 1 209 ? -6.926 15.477 2.641 1 96.69 209 LYS B O 1
ATOM 4585 N N . ILE B 1 210 ? -6.98 16.938 4.293 1 96.31 210 ILE B N 1
ATOM 4586 C CA . ILE B 1 210 ? -8.25 17.531 3.893 1 96.31 210 ILE B CA 1
ATOM 4587 C C . ILE B 1 210 ? -8.016 18.562 2.805 1 96.31 210 ILE B C 1
ATOM 4589 O O . ILE B 1 210 ? -8.867 18.766 1.934 1 96.31 210 ILE B O 1
ATOM 4593 N N . LEU B 1 211 ? -6.875 19.172 2.861 1 96.56 211 LEU B N 1
ATOM 4594 C CA . LEU B 1 211 ? -6.594 20.328 2.006 1 96.56 211 LEU B CA 1
ATOM 4595 C C . LEU B 1 211 ? -6.32 19.875 0.572 1 96.56 211 LEU B C 1
ATOM 4597 O O . LEU B 1 211 ? -5.652 18.875 0.347 1 96.56 211 LEU B O 1
ATOM 4601 N N . GLU B 1 212 ? -6.961 20.578 -0.314 1 92.19 212 GLU B N 1
ATOM 4602 C CA . GLU B 1 212 ? -6.594 20.5 -1.726 1 92.19 212 GLU B CA 1
ATOM 4603 C C . GLU B 1 212 ? -5.582 21.578 -2.092 1 92.19 212 GLU B C 1
ATOM 4605 O O . GLU B 1 212 ? -5.43 22.562 -1.366 1 92.19 212 GLU B O 1
ATOM 4610 N N . ASP B 1 213 ? -4.902 21.328 -3.133 1 91.38 213 ASP B N 1
ATOM 4611 C CA . ASP B 1 213 ? -3.932 22.328 -3.584 1 91.38 213 ASP B CA 1
ATOM 4612 C C . ASP B 1 213 ? -4.605 23.422 -4.41 1 91.38 213 ASP B C 1
ATOM 4614 O O . ASP B 1 213 ? -4.648 23.328 -5.641 1 91.38 213 ASP B O 1
ATOM 4618 N N . GLU B 1 214 ? -5.141 24.391 -3.689 1 93.88 214 GLU B N 1
ATOM 4619 C CA . GLU B 1 214 ? -5.875 25.484 -4.324 1 93.88 214 GLU B CA 1
ATOM 4620 C C . GLU B 1 214 ? -5.613 26.812 -3.615 1 93.88 214 GLU B C 1
ATOM 4622 O O . GLU B 1 214 ? -5.074 26.828 -2.508 1 93.88 214 GLU B O 1
ATOM 4627 N N . GLU B 1 215 ? -5.996 27.922 -4.242 1 94.38 215 GLU B N 1
ATOM 4628 C CA . GLU B 1 215 ? -5.719 29.25 -3.717 1 94.38 215 GLU B CA 1
ATOM 4629 C C . GLU B 1 215 ? -6.906 29.781 -2.922 1 94.38 215 GLU B C 1
ATOM 4631 O O . GLU B 1 215 ? -6.867 30.906 -2.416 1 94.38 215 GLU B O 1
ATOM 4636 N N . THR B 1 216 ? -7.82 28.969 -2.643 1 95.38 216 THR B N 1
ATOM 4637 C CA . THR B 1 216 ? -8.984 29.391 -1.873 1 95.38 216 THR B CA 1
ATOM 4638 C C . THR B 1 216 ? -8.586 29.719 -0.436 1 95.38 216 THR B C 1
ATOM 4640 O O . THR B 1 216 ? -7.781 29.016 0.17 1 95.38 216 THR B O 1
ATOM 4643 N N . GLU B 1 217 ? -9.164 30.75 0.137 1 95.19 217 GLU B N 1
ATOM 4644 C CA . GLU B 1 217 ? -8.805 31.234 1.467 1 95.19 217 GLU B CA 1
ATOM 4645 C C . GLU B 1 217 ? -9.43 30.359 2.557 1 95.19 217 GLU B C 1
ATOM 4647 O O . GLU B 1 217 ? -10.539 29.844 2.395 1 95.19 217 GLU B O 1
ATOM 4652 N N . ILE B 1 218 ? -8.711 30.266 3.611 1 95.94 218 ILE B N 1
ATOM 4653 C CA . ILE B 1 218 ? -9.125 29.609 4.844 1 95.94 218 ILE B CA 1
ATOM 4654 C C . ILE B 1 218 ? -9.07 30.594 6.004 1 95.94 218 ILE B C 1
ATOM 4656 O O . ILE B 1 218 ? -8.109 31.359 6.129 1 95.94 218 ILE B O 1
ATOM 4660 N N . ASP B 1 219 ? -10.133 30.625 6.797 1 96.06 219 ASP B N 1
ATOM 4661 C CA . ASP B 1 219 ? -10.117 31.406 8.023 1 96.06 219 ASP B CA 1
ATOM 4662 C C . ASP B 1 219 ? -9.602 30.594 9.203 1 96.06 219 ASP B C 1
ATOM 4664 O O . ASP B 1 219 ? -10.055 29.469 9.43 1 96.06 219 ASP B O 1
ATOM 4668 N N . ILE B 1 220 ? -8.688 31.141 9.883 1 96.75 220 ILE B N 1
ATOM 4669 C CA . ILE B 1 220 ? -8.148 30.531 11.094 1 96.75 220 ILE B CA 1
ATOM 4670 C C . ILE B 1 220 ? -8.461 31.406 12.305 1 96.75 220 ILE B C 1
ATOM 4672 O O . ILE B 1 220 ? -8.016 32.531 12.383 1 96.75 220 ILE B O 1
ATOM 4676 N N . TYR B 1 221 ? -9.25 30.859 13.203 1 96.69 221 TYR B N 1
ATOM 4677 C CA . TYR B 1 221 ? -9.594 31.531 14.453 1 96.69 221 TYR B CA 1
ATOM 4678 C C . TYR B 1 221 ? -8.891 30.859 15.633 1 96.69 221 TYR B C 1
ATOM 4680 O O . TYR B 1 221 ? -8.617 29.656 15.609 1 96.69 221 TYR B O 1
ATOM 4688 N N . HIS B 1 222 ? -8.555 31.688 16.609 1 95.06 222 HIS B N 1
ATOM 4689 C CA . HIS B 1 222 ? -7.91 31.031 17.75 1 95.06 222 HIS B CA 1
ATOM 4690 C C . HIS B 1 222 ? -8.203 31.781 19.047 1 95.06 222 HIS B C 1
ATOM 4692 O O . HIS B 1 222 ? -8.477 32.969 19.031 1 95.06 222 HIS B O 1
ATOM 4698 N N . THR B 1 223 ? -8.242 31.047 20.109 1 94.81 223 THR B N 1
ATOM 4699 C CA . THR B 1 223 ? -8.211 31.516 21.484 1 94.81 223 THR B CA 1
ATOM 4700 C C . THR B 1 223 ? -6.906 31.109 22.172 1 94.81 223 THR B C 1
ATOM 4702 O O . THR B 1 223 ? -5.93 30.781 21.5 1 94.81 223 THR B O 1
ATOM 4705 N N . ALA B 1 224 ? -6.883 31.234 23.484 1 92.12 224 ALA B N 1
ATOM 4706 C CA . ALA B 1 224 ? -5.672 30.859 24.219 1 92.12 224 ALA B CA 1
ATOM 4707 C C . ALA B 1 224 ? -5.441 29.344 24.172 1 92.12 224 ALA B C 1
ATOM 4709 O O . ALA B 1 224 ? -4.301 28.891 24.219 1 92.12 224 ALA B O 1
ATOM 4710 N N . ASN B 1 225 ? -6.551 28.688 23.969 1 95.44 225 ASN B N 1
ATOM 4711 C CA . ASN B 1 225 ? -6.367 27.266 24.188 1 95.44 225 ASN B CA 1
ATOM 4712 C C . ASN B 1 225 ? -6.883 26.453 23 1 95.44 225 ASN B C 1
ATOM 4714 O O . ASN B 1 225 ? -6.746 25.219 22.969 1 95.44 225 ASN B O 1
ATOM 4718 N N . GLN B 1 226 ? -7.48 27.109 22.031 1 97.5 226 GLN B N 1
ATOM 4719 C CA . GLN B 1 226 ? -8.055 26.375 20.906 1 97.5 226 GLN B CA 1
ATOM 4720 C C . GLN B 1 226 ? -7.828 27.125 19.594 1 97.5 226 GLN B C 1
ATOM 4722 O O . GLN B 1 226 ? -7.641 28.344 19.578 1 97.5 226 GLN B O 1
ATOM 4727 N N . VAL B 1 227 ? -7.871 26.391 18.547 1 98 227 VAL B N 1
ATOM 4728 C CA . VAL B 1 227 ? -7.785 26.953 17.203 1 98 227 VAL B CA 1
ATOM 4729 C C . VAL B 1 227 ? -8.867 26.328 16.328 1 98 227 VAL B C 1
ATOM 4731 O O . VAL B 1 227 ? -9.219 25.156 16.484 1 98 227 VAL B O 1
ATOM 4734 N N . LEU B 1 228 ? -9.445 27.109 15.477 1 98.62 228 LEU B N 1
ATOM 4735 C CA . LEU B 1 228 ? -10.461 26.688 14.508 1 98.62 228 LEU B CA 1
ATOM 4736 C C . LEU B 1 228 ? -10.023 27.016 13.086 1 98.62 228 LEU B C 1
ATOM 4738 O O . LEU B 1 228 ? -9.742 28.172 12.773 1 98.62 228 LEU B O 1
ATOM 4742 N N . PHE B 1 229 ? -9.883 26.016 12.234 1 98.38 229 PHE B N 1
ATOM 4743 C CA . PHE B 1 229 ? -9.711 26.188 10.797 1 98.38 229 PHE B CA 1
ATOM 4744 C C . PHE B 1 229 ? -11.047 26.078 10.07 1 98.38 229 PHE B C 1
ATOM 4746 O O . PHE B 1 229 ? -11.695 25.031 10.117 1 98.38 229 PHE B O 1
ATOM 4753 N N . GLN B 1 230 ? -11.461 27.109 9.453 1 97.88 230 GLN B N 1
ATOM 4754 C CA . GLN B 1 230 ? -12.656 27.094 8.617 1 97.88 230 GLN B CA 1
ATOM 4755 C C . GLN B 1 230 ? -12.297 26.875 7.148 1 97.88 230 GLN B C 1
ATOM 4757 O O . GLN B 1 230 ? -11.859 27.812 6.469 1 97.88 230 GLN B O 1
ATOM 4762 N N . ILE B 1 231 ? -12.508 25.719 6.637 1 96.94 231 ILE B N 1
ATOM 4763 C CA . ILE B 1 231 ? -12.188 25.344 5.27 1 96.94 231 ILE B CA 1
ATOM 4764 C C . ILE B 1 231 ? -13.469 25.047 4.496 1 96.94 231 ILE B C 1
ATOM 4766 O O . ILE B 1 231 ? -13.977 23.922 4.523 1 96.94 231 ILE B O 1
ATOM 4770 N N . GLU B 1 232 ? -13.984 26.078 3.779 1 95.75 232 GLU B N 1
ATOM 4771 C CA . GLU B 1 232 ? -15.234 25.938 3.047 1 95.75 232 GLU B CA 1
ATOM 4772 C C . GLU B 1 232 ? -16.344 25.375 3.938 1 95.75 232 GLU B C 1
ATOM 4774 O O . GLU B 1 232 ? -16.719 25.984 4.934 1 95.75 232 GLU B O 1
ATOM 4779 N N . ASN B 1 233 ? -16.734 24.156 3.697 1 97.12 233 ASN B N 1
ATOM 4780 C CA . ASN B 1 233 ? -17.812 23.562 4.465 1 97.12 233 ASN B CA 1
ATOM 4781 C C . ASN B 1 233 ? -17.297 22.672 5.586 1 97.12 233 ASN B C 1
ATOM 4783 O O . ASN B 1 233 ? -18.047 21.875 6.156 1 97.12 233 ASN B O 1
ATOM 4787 N N . THR B 1 234 ? -16.016 22.734 5.926 1 98.06 234 THR B N 1
ATOM 4788 C CA . THR B 1 234 ? -15.375 21.906 6.938 1 98.06 234 THR B CA 1
ATOM 4789 C C . THR B 1 234 ? -14.789 22.766 8.047 1 98.06 234 THR B C 1
ATOM 4791 O O . THR B 1 234 ? -14.188 23.812 7.781 1 98.06 234 THR B O 1
ATOM 4794 N N . LYS B 1 235 ? -15.008 22.375 9.281 1 98.25 235 LYS B N 1
ATOM 4795 C CA . LYS B 1 235 ? -14.383 22.969 10.461 1 98.25 235 LYS B CA 1
ATOM 4796 C C . LYS B 1 235 ? -13.461 21.984 11.164 1 98.25 235 LYS B C 1
ATOM 4798 O O . LYS B 1 235 ? -13.852 20.844 11.422 1 98.25 235 LYS B O 1
ATOM 4803 N N . VAL B 1 236 ? -12.297 22.375 11.398 1 98.56 236 VAL B N 1
ATOM 4804 C CA . VAL B 1 236 ? -11.367 21.609 12.227 1 98.56 236 VAL B CA 1
ATOM 4805 C C . VAL B 1 236 ? -11.039 22.375 13.492 1 98.56 236 VAL B C 1
ATOM 4807 O O . VAL B 1 236 ? -10.5 23.484 13.43 1 98.56 236 VAL B O 1
ATOM 4810 N N . ILE B 1 237 ? -11.375 21.797 14.633 1 98.5 237 ILE B N 1
ATOM 4811 C CA . ILE B 1 237 ? -11.125 22.422 15.93 1 98.5 237 ILE B CA 1
ATOM 4812 C C . ILE B 1 237 ? -10.109 21.594 16.703 1 98.5 237 ILE B C 1
ATOM 4814 O O . ILE B 1 237 ? -10.219 20.359 16.766 1 98.5 237 ILE B O 1
ATOM 4818 N N . SER B 1 238 ? -9.18 22.219 17.25 1 98.06 238 SER B N 1
ATOM 4819 C CA . SER B 1 238 ? -8.133 21.5 17.969 1 98.06 238 SER B CA 1
ATOM 4820 C C . SER B 1 238 ? -7.699 22.25 19.219 1 98.06 238 SER B C 1
ATOM 4822 O O . SER B 1 238 ? -7.711 23.484 19.25 1 98.06 238 SER B O 1
ATOM 4824 N N . ARG B 1 239 ? -7.371 21.484 20.203 1 97.12 239 ARG B N 1
ATOM 4825 C CA . ARG B 1 239 ? -6.672 22.078 21.344 1 97.12 239 ARG B CA 1
ATOM 4826 C C . ARG B 1 239 ? -5.277 22.547 20.953 1 97.12 239 ARG B C 1
ATOM 4828 O O . ARG B 1 239 ? -4.621 21.938 20.109 1 97.12 239 ARG B O 1
ATOM 4835 N N . LEU B 1 240 ? -4.902 23.656 21.594 1 97.88 240 LEU B N 1
ATOM 4836 C CA . LEU B 1 240 ? -3.537 24.141 21.422 1 97.88 240 LEU B CA 1
ATOM 4837 C C . LEU B 1 240 ? -2.625 23.594 22.516 1 97.88 240 LEU B C 1
ATOM 4839 O O . LEU B 1 240 ? -3.09 23.25 23.594 1 97.88 240 LEU B O 1
ATOM 4843 N N . LEU B 1 241 ? -1.374 23.406 22.156 1 97.06 241 LEU B N 1
ATOM 4844 C CA . LEU B 1 241 ? -0.403 23 23.172 1 97.06 241 LEU B CA 1
ATOM 4845 C C . LEU B 1 241 ? -0.006 24.203 24.047 1 97.06 241 LEU B C 1
ATOM 4847 O O . LEU B 1 241 ? 0.151 25.312 23.531 1 97.06 241 LEU B O 1
ATOM 4851 N N . GLU B 1 242 ? 0.072 23.875 25.281 1 94.38 242 GLU B N 1
ATOM 4852 C CA . GLU B 1 242 ? 0.437 24.906 26.234 1 94.38 242 GLU B CA 1
ATOM 4853 C C . GLU B 1 242 ? 1.914 24.828 26.609 1 94.38 242 GLU B C 1
ATOM 4855 O O . GLU B 1 242 ? 2.51 23.75 26.562 1 94.38 242 GLU B O 1
ATOM 4860 N N . GLY B 1 243 ? 2.482 26.062 26.953 1 91.75 243 GLY B N 1
ATOM 4861 C CA . GLY B 1 243 ? 3.867 26.125 27.391 1 91.75 243 GLY B CA 1
ATOM 4862 C C . GLY B 1 243 ? 4.707 27.094 26.578 1 91.75 243 GLY B C 1
ATOM 4863 O O . GLY B 1 243 ? 4.195 27.766 25.688 1 91.75 243 GLY B O 1
ATOM 4864 N N . SER B 1 244 ? 5.898 27.172 27.047 1 92.5 244 SER B N 1
ATOM 4865 C CA . SER B 1 244 ? 6.832 28.062 26.359 1 92.5 244 SER B CA 1
ATOM 4866 C C . SER B 1 244 ? 7.613 27.312 25.281 1 92.5 244 SER B C 1
ATOM 4868 O O . SER B 1 244 ? 8.25 26.297 25.562 1 92.5 244 SER B O 1
ATOM 4870 N N . PHE B 1 245 ? 7.418 27.844 24.141 1 94.75 245 PHE B N 1
ATOM 4871 C CA . PHE B 1 245 ? 8.211 27.297 23.031 1 94.75 245 PHE B CA 1
ATOM 4872 C C . PHE B 1 245 ? 9.648 27.797 23.109 1 94.75 245 PHE B C 1
ATOM 4874 O O . PHE B 1 245 ? 9.906 28.922 23.516 1 94.75 245 PHE B O 1
ATOM 4881 N N . ILE B 1 246 ? 10.57 26.984 22.859 1 92.25 246 ILE B N 1
ATOM 4882 C CA . ILE B 1 246 ? 11.984 27.328 22.969 1 92.25 246 ILE B CA 1
ATOM 4883 C C . ILE B 1 246 ? 12.305 28.5 22.047 1 92.25 246 ILE B C 1
ATOM 4885 O O . ILE B 1 246 ? 11.68 28.656 20.984 1 92.25 246 ILE B O 1
ATOM 4889 N N . ASN B 1 247 ? 13.242 29.312 22.438 1 94.44 247 ASN B N 1
ATOM 4890 C CA . ASN B 1 247 ? 13.734 30.375 21.562 1 94.44 247 ASN B CA 1
ATOM 4891 C C . ASN B 1 247 ? 14.555 29.812 20.406 1 94.44 247 ASN B C 1
ATOM 4893 O O . ASN B 1 247 ? 15.789 29.797 20.469 1 94.44 247 ASN B O 1
ATOM 4897 N N . TYR B 1 248 ? 13.883 29.547 19.344 1 95.12 248 TYR B N 1
ATOM 4898 C CA . TYR B 1 248 ? 14.516 28.828 18.234 1 95.12 248 TYR B CA 1
ATOM 4899 C C . TYR B 1 248 ? 15.477 29.734 17.484 1 95.12 248 TYR B C 1
ATOM 4901 O O . TYR B 1 248 ? 16.406 29.25 16.828 1 95.12 248 TYR B O 1
ATOM 4909 N N . ASN B 1 249 ? 15.297 30.984 17.5 1 93.75 249 ASN B N 1
ATOM 4910 C CA . ASN B 1 249 ? 16.203 31.922 16.828 1 93.75 249 ASN B CA 1
ATOM 4911 C C . ASN B 1 249 ? 17.609 31.859 17.406 1 93.75 249 ASN B C 1
ATOM 4913 O O . ASN B 1 249 ? 18.594 32.062 16.703 1 93.75 249 ASN B O 1
ATOM 4917 N N . ALA B 1 250 ? 17.625 31.578 18.656 1 93.31 250 ALA B N 1
ATOM 4918 C CA . ALA B 1 250 ? 18.891 31.562 19.359 1 93.31 250 ALA B CA 1
ATOM 4919 C C . ALA B 1 250 ? 19.75 30.375 18.922 1 93.31 250 ALA B C 1
ATOM 4921 O O . ALA B 1 250 ? 20.969 30.391 19.094 1 93.31 250 ALA B O 1
ATOM 4922 N N . VAL B 1 251 ? 19.188 29.406 18.391 1 91.38 251 VAL B N 1
ATOM 4923 C CA . VAL B 1 251 ? 19.938 28.188 18.078 1 91.38 251 VAL B CA 1
ATOM 4924 C C . VAL B 1 251 ? 20.375 28.219 16.625 1 91.38 251 VAL B C 1
ATOM 4926 O O . VAL B 1 251 ? 21.188 27.391 16.188 1 91.38 251 VAL B O 1
ATOM 4929 N N . LEU B 1 252 ? 19.906 29.141 15.898 1 93.81 252 LEU B N 1
ATOM 4930 C CA . LEU B 1 252 ? 20.281 29.25 14.492 1 93.81 252 LEU B CA 1
ATOM 4931 C C . LEU B 1 252 ? 21.688 29.797 14.344 1 93.81 252 LEU B C 1
ATOM 4933 O O . LEU B 1 252 ? 22.016 30.875 14.867 1 93.81 252 LEU B O 1
ATOM 4937 N N . PRO B 1 253 ? 22.5 29.078 13.578 1 91.31 253 PRO B N 1
ATOM 4938 C CA . PRO B 1 253 ? 23.844 29.609 13.336 1 91.31 253 PRO B CA 1
ATOM 4939 C C . PRO B 1 253 ? 23.844 30.906 12.523 1 91.31 253 PRO B C 1
ATOM 4941 O O . PRO B 1 253 ? 23.016 31.062 11.617 1 91.31 253 PRO B O 1
ATOM 4944 N N . LYS B 1 254 ? 24.688 31.812 12.867 1 87.44 254 LYS B N 1
ATOM 4945 C CA . LYS B 1 254 ? 24.719 33.125 12.219 1 87.44 254 LYS B CA 1
ATOM 4946 C C . LYS B 1 254 ? 25.766 33.188 11.109 1 87.44 254 LYS B C 1
ATOM 4948 O O . LYS B 1 254 ? 25.703 34.062 10.242 1 87.44 254 LYS B O 1
ATOM 4953 N N . ASP B 1 255 ? 26.656 32.312 11.188 1 91.5 255 ASP B N 1
ATOM 4954 C CA . ASP B 1 255 ? 27.703 32.312 10.18 1 91.5 255 ASP B CA 1
ATOM 4955 C C . ASP B 1 255 ? 28.031 30.891 9.734 1 91.5 255 ASP B C 1
ATOM 4957 O O . ASP B 1 255 ? 27.5 29.922 10.289 1 91.5 255 ASP B O 1
ATOM 4961 N N . TYR B 1 256 ? 28.703 30.797 8.648 1 95.56 256 TYR B N 1
ATOM 4962 C CA . TYR B 1 256 ? 29.141 29.5 8.125 1 95.56 256 TYR B CA 1
ATOM 4963 C C . TYR B 1 256 ? 30.547 29.594 7.559 1 95.56 256 TYR B C 1
ATOM 4965 O O . TYR B 1 256 ? 31.031 30.688 7.238 1 95.56 256 TYR B O 1
ATOM 4973 N N . LYS B 1 257 ? 31.172 28.5 7.441 1 97.19 257 LYS B N 1
ATOM 4974 C CA . LYS B 1 257 ? 32.531 28.438 6.922 1 97.19 257 LYS B CA 1
ATOM 4975 C C . LYS B 1 257 ? 32.562 27.688 5.59 1 97.19 257 LYS B C 1
ATOM 4977 O O . LYS B 1 257 ? 33.5 27.875 4.797 1 97.19 257 LYS B O 1
ATOM 4982 N N . THR B 1 258 ? 31.672 26.797 5.363 1 97.75 258 THR B N 1
ATOM 4983 C CA . THR B 1 258 ? 31.594 26.016 4.133 1 97.75 258 THR B CA 1
ATOM 4984 C C . THR B 1 258 ? 30.188 26.078 3.541 1 97.75 258 THR B C 1
ATOM 4986 O O . THR B 1 258 ? 29.188 25.969 4.266 1 97.75 258 THR B O 1
ATOM 4989 N N . GLU B 1 259 ? 30.109 26.391 2.281 1 97.69 259 GLU B N 1
ATOM 4990 C CA . GLU B 1 259 ? 28.859 26.438 1.523 1 97.69 259 GLU B CA 1
ATOM 4991 C C . GLU B 1 259 ? 28.891 25.484 0.338 1 97.69 259 GLU B C 1
ATOM 4993 O O . GLU B 1 259 ? 29.844 25.5 -0.452 1 97.69 259 GLU B O 1
ATOM 4998 N N . VAL B 1 260 ? 27.891 24.641 0.207 1 98.44 260 VAL B N 1
ATOM 4999 C CA . VAL B 1 260 ? 27.844 23.672 -0.876 1 98.44 260 VAL B CA 1
ATOM 5000 C C . VAL B 1 260 ? 26.531 23.797 -1.638 1 98.44 260 VAL B C 1
ATOM 5002 O O . VAL B 1 260 ? 25.453 23.75 -1.042 1 98.44 260 VAL B O 1
ATOM 5005 N N . VAL B 1 261 ? 26.547 24.016 -2.908 1 98.56 261 VAL B N 1
ATOM 5006 C CA . VAL B 1 261 ? 25.375 24 -3.771 1 98.56 261 VAL B CA 1
ATOM 5007 C C . VAL B 1 261 ? 25.266 22.656 -4.48 1 98.56 261 VAL B C 1
ATOM 5009 O O . VAL B 1 261 ? 26.219 22.203 -5.102 1 98.56 261 VAL B O 1
ATOM 5012 N N . VAL B 1 262 ? 24.109 22.016 -4.414 1 98.44 262 VAL B N 1
ATOM 5013 C CA . VAL B 1 262 ? 23.969 20.672 -4.969 1 98.44 262 VAL B CA 1
ATOM 5014 C C . VAL B 1 262 ? 22.547 20.484 -5.488 1 98.44 262 VAL B C 1
ATOM 5016 O O . VAL B 1 262 ? 21.609 21.141 -5.008 1 98.44 262 VAL B O 1
ATOM 5019 N N . LYS B 1 263 ? 22.391 19.656 -6.5 1 98.44 263 LYS B N 1
ATOM 5020 C CA . LYS B 1 263 ? 21.047 19.25 -6.941 1 98.44 263 LYS B CA 1
ATOM 5021 C C . LYS B 1 263 ? 20.359 18.391 -5.887 1 98.44 263 LYS B C 1
ATOM 5023 O O . LYS B 1 263 ? 20.938 17.406 -5.426 1 98.44 263 LYS B O 1
ATOM 5028 N N . ARG B 1 264 ? 19.141 18.734 -5.512 1 98.12 264 ARG B N 1
ATOM 5029 C CA . ARG B 1 264 ? 18.406 18.078 -4.434 1 98.12 264 ARG B CA 1
ATOM 5030 C C . ARG B 1 264 ? 18.219 16.594 -4.715 1 98.12 264 ARG B C 1
ATOM 5032 O O . ARG B 1 264 ? 18.469 15.758 -3.844 1 98.12 264 ARG B O 1
ATOM 5039 N N . GLU B 1 265 ? 17.828 16.25 -5.895 1 98.12 265 GLU B N 1
ATOM 5040 C CA . GLU B 1 265 ? 17.531 14.875 -6.262 1 98.12 265 GLU B CA 1
ATOM 5041 C C . GLU B 1 265 ? 18.781 14.008 -6.207 1 98.12 265 GLU B C 1
ATOM 5043 O O . GLU B 1 265 ? 18.734 12.867 -5.75 1 98.12 265 GLU B O 1
ATOM 5048 N N . VAL B 1 266 ? 19.906 14.555 -6.676 1 97.88 266 VAL B N 1
ATOM 5049 C CA . VAL B 1 266 ? 21.172 13.828 -6.688 1 97.88 266 VAL B CA 1
ATOM 5050 C C . VAL B 1 266 ? 21.594 13.492 -5.254 1 97.88 266 VAL B C 1
ATOM 5052 O O . VAL B 1 266 ? 21.953 12.352 -4.957 1 97.88 266 VAL B O 1
ATOM 5055 N N . LEU B 1 267 ? 21.484 14.492 -4.43 1 98.56 267 LEU B N 1
ATOM 5056 C CA . LEU B 1 267 ? 21.844 14.281 -3.031 1 98.56 267 LEU B CA 1
ATOM 5057 C C . LEU B 1 267 ? 20.875 13.305 -2.363 1 98.56 267 LEU B C 1
ATOM 5059 O O . LEU B 1 267 ? 21.297 12.422 -1.619 1 98.56 267 LEU B O 1
ATOM 5063 N N . THR B 1 268 ? 19.578 13.469 -2.604 1 98.62 268 THR B N 1
ATOM 5064 C CA . THR B 1 268 ? 18.562 12.594 -2.041 1 98.62 268 THR B CA 1
ATOM 5065 C C . THR B 1 268 ? 18.844 11.133 -2.398 1 98.62 268 THR B C 1
ATOM 5067 O O . THR B 1 268 ? 18.844 10.266 -1.522 1 98.62 268 THR B O 1
ATOM 5070 N N . GLU B 1 269 ? 19.094 10.875 -3.641 1 97.81 269 GLU B N 1
ATOM 5071 C CA . GLU B 1 269 ? 19.328 9.516 -4.105 1 97.81 269 GLU B CA 1
ATOM 5072 C C . GLU B 1 269 ? 20.578 8.922 -3.459 1 97.81 269 GLU B C 1
ATOM 5074 O O . GLU B 1 269 ? 20.609 7.75 -3.094 1 97.81 269 GLU B O 1
ATOM 5079 N N . SER B 1 270 ? 21.594 9.734 -3.393 1 98.19 270 SER B N 1
ATOM 5080 C CA . SER B 1 270 ? 22.828 9.273 -2.775 1 98.19 270 SER B CA 1
ATOM 5081 C C . SER B 1 270 ? 22.609 8.891 -1.314 1 98.19 270 SER B C 1
ATOM 5083 O O . SER B 1 270 ? 23.094 7.848 -0.864 1 98.19 270 SER B O 1
ATOM 5085 N N . ILE B 1 271 ? 21.891 9.758 -0.631 1 98.5 271 ILE B N 1
ATOM 5086 C CA . ILE B 1 271 ? 21.609 9.492 0.777 1 98.5 271 ILE B CA 1
ATOM 5087 C C . ILE B 1 271 ? 20.734 8.258 0.907 1 98.5 271 ILE B C 1
ATOM 5089 O O . ILE B 1 271 ? 20.922 7.453 1.825 1 98.5 271 ILE B O 1
ATOM 5093 N N . GLU B 1 272 ? 19.781 8.062 0.047 1 98 272 GLU B N 1
ATOM 5094 C CA . GLU B 1 272 ? 18.953 6.859 0.043 1 98 272 GLU B CA 1
ATOM 5095 C C . GLU B 1 272 ? 19.812 5.602 -0.105 1 98 272 GLU B C 1
ATOM 5097 O O . GLU B 1 272 ? 19.594 4.613 0.598 1 98 272 GLU B O 1
ATOM 5102 N N . ARG B 1 273 ? 20.75 5.633 -1.061 1 97.06 273 ARG B N 1
ATOM 5103 C CA . ARG B 1 273 ? 21.656 4.5 -1.246 1 97.06 273 ARG B CA 1
ATOM 5104 C C . ARG B 1 273 ? 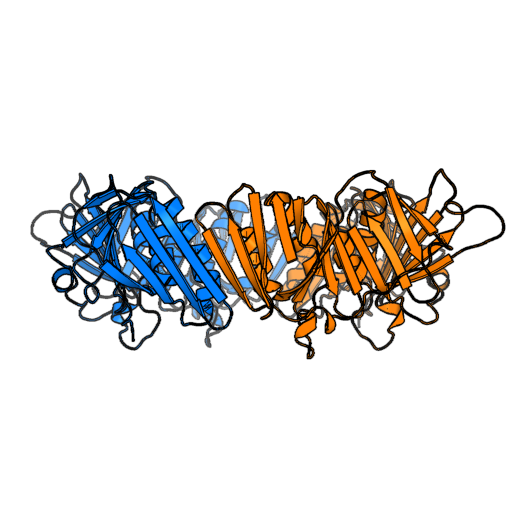22.484 4.246 0.01 1 97.06 273 ARG B C 1
ATOM 5106 O O . ARG B 1 273 ? 22.594 3.105 0.462 1 97.06 273 ARG B O 1
ATOM 5113 N N . ALA B 1 274 ? 23 5.301 0.58 1 97.62 274 ALA B N 1
ATOM 5114 C CA . ALA B 1 274 ? 23.812 5.176 1.791 1 97.62 274 ALA B CA 1
ATOM 5115 C C . ALA B 1 274 ? 22.984 4.633 2.949 1 97.62 274 ALA B C 1
ATOM 5117 O O . ALA B 1 274 ? 23.5 3.898 3.799 1 97.62 274 ALA B O 1
ATOM 5118 N N . SER B 1 275 ? 21.734 5.008 2.967 1 97.25 275 SER B N 1
ATOM 5119 C CA . SER B 1 275 ? 20.844 4.629 4.055 1 97.25 275 SER B CA 1
ATOM 5120 C C . SER B 1 275 ? 20.625 3.119 4.094 1 97.25 275 SER B C 1
ATOM 5122 O O . SER B 1 275 ? 20.344 2.553 5.148 1 97.25 275 SER B O 1
ATOM 5124 N N . LEU B 1 276 ? 20.766 2.395 2.938 1 95.5 276 LEU B N 1
ATOM 5125 C CA . LEU B 1 276 ? 20.578 0.949 2.859 1 95.5 276 LEU B CA 1
ATOM 5126 C C . LEU B 1 276 ? 21.531 0.231 3.809 1 95.5 276 LEU B C 1
ATOM 5128 O O . LEU B 1 276 ? 21.156 -0.749 4.453 1 95.5 276 LEU B O 1
ATOM 5132 N N . ILE B 1 277 ? 22.766 0.755 3.891 1 94.56 277 ILE B N 1
ATOM 5133 C CA . ILE B 1 277 ? 23.812 0.173 4.719 1 94.56 277 ILE B CA 1
ATOM 5134 C C . ILE B 1 277 ? 23.719 0.729 6.137 1 94.56 277 ILE B C 1
ATOM 5136 O O . ILE B 1 277 ? 23.984 0.016 7.109 1 94.56 277 ILE B O 1
ATOM 5140 N N . ALA B 1 278 ? 23.25 1.953 6.246 1 93.81 278 ALA B N 1
ATOM 5141 C CA . ALA B 1 278 ? 23.281 2.703 7.5 1 93.81 278 ALA B CA 1
ATOM 5142 C C . ALA B 1 278 ? 22.188 2.225 8.453 1 93.81 278 ALA B C 1
ATOM 5144 O O . ALA B 1 278 ? 22.25 2.486 9.656 1 93.81 278 ALA B O 1
ATOM 5145 N N . GLU B 1 279 ? 21.172 1.552 7.953 1 89.25 279 GLU B N 1
ATOM 5146 C CA . GLU B 1 279 ? 20.016 1.155 8.758 1 89.25 279 GLU B CA 1
ATOM 5147 C C . GLU B 1 279 ? 20.453 0.342 9.977 1 89.25 279 GLU B C 1
ATOM 5149 O O . GLU B 1 279 ? 19.875 0.481 11.055 1 89.25 279 GLU B O 1
ATOM 5154 N N . SER B 1 280 ? 21.484 -0.402 9.859 1 86 280 SER B N 1
ATOM 5155 C CA . SER B 1 280 ? 21.953 -1.252 10.938 1 86 280 SER B CA 1
ATOM 5156 C C . SER B 1 280 ? 22.828 -0.463 11.922 1 86 280 SER B C 1
ATOM 5158 O O . SER B 1 280 ? 23.188 -0.968 12.984 1 86 280 SER B O 1
ATOM 5160 N N . LYS B 1 281 ? 23.188 0.73 11.648 1 90.06 281 LYS B N 1
ATOM 5161 C CA . LYS B 1 281 ? 24.031 1.587 12.484 1 90.06 281 LYS B CA 1
ATOM 5162 C C . LYS B 1 281 ? 23.344 2.918 12.766 1 90.06 281 LYS B C 1
ATOM 5164 O O . LYS B 1 281 ? 23.922 3.982 12.562 1 90.06 281 LYS B O 1
ATOM 5169 N N . ASN B 1 282 ? 22.062 2.83 13.227 1 92.31 282 ASN B N 1
ATOM 5170 C CA . ASN B 1 282 ? 21.266 3.975 13.648 1 92.31 282 ASN B CA 1
ATOM 5171 C C . ASN B 1 282 ? 21.156 5.023 12.547 1 92.31 282 ASN B C 1
ATOM 5173 O O . ASN B 1 282 ? 21.219 6.223 12.82 1 92.31 282 ASN B O 1
ATOM 5177 N N . ASN B 1 283 ? 21.25 4.594 11.297 1 96.25 283 ASN B N 1
ATOM 5178 C CA . ASN B 1 283 ? 21.047 5.418 10.117 1 96.25 283 ASN B CA 1
ATOM 5179 C C . ASN B 1 283 ? 22.172 6.441 9.945 1 96.25 283 ASN B C 1
ATOM 5181 O O . ASN B 1 283 ? 21.953 7.523 9.398 1 96.25 283 ASN B O 1
ATOM 5185 N N . LEU B 1 284 ? 23.375 6.137 10.43 1 97.31 284 LEU B N 1
ATOM 5186 C CA . LEU B 1 284 ? 24.516 7.062 10.398 1 97.31 284 LEU B CA 1
ATOM 5187 C C . LEU B 1 284 ? 25.109 7.129 9 1 97.31 284 LEU B C 1
ATOM 5189 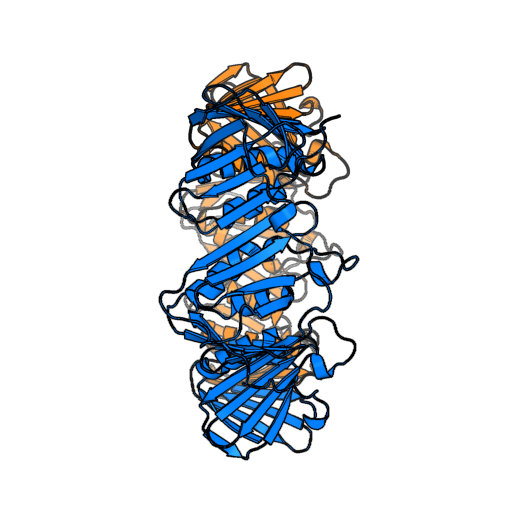O O . LEU B 1 284 ? 25.484 6.102 8.43 1 97.31 284 LEU B O 1
ATOM 5193 N N . ILE B 1 285 ? 25.219 8.312 8.469 1 98.12 285 ILE B N 1
ATOM 5194 C CA . ILE B 1 285 ? 25.938 8.531 7.219 1 98.12 285 ILE B CA 1
ATOM 5195 C C . ILE B 1 285 ? 27 9.617 7.414 1 98.12 285 ILE B C 1
ATOM 5197 O O . ILE B 1 285 ? 26.859 10.484 8.281 1 98.12 285 ILE B O 1
ATOM 5201 N N . LYS B 1 286 ? 28.031 9.617 6.594 1 98 286 LYS B N 1
ATOM 5202 C CA . LYS B 1 286 ? 29.141 10.562 6.684 1 98 286 LYS B CA 1
ATOM 5203 C C . LYS B 1 286 ? 29.281 11.367 5.395 1 98 286 LYS B C 1
ATOM 5205 O O . LYS B 1 286 ? 29.156 10.812 4.297 1 98 286 LYS B O 1
ATOM 5210 N N . PHE B 1 287 ? 29.469 12.617 5.605 1 98.44 287 PHE B N 1
ATOM 5211 C CA . PHE B 1 287 ? 29.812 13.516 4.512 1 98.44 287 PHE B CA 1
ATOM 5212 C C . PHE B 1 287 ? 31.281 13.922 4.598 1 98.44 287 PHE B C 1
ATOM 5214 O O . PHE B 1 287 ? 31.766 14.328 5.66 1 98.44 287 PHE B O 1
ATOM 5221 N N . GLU B 1 288 ? 31.969 13.758 3.541 1 98.38 288 GLU B N 1
ATOM 5222 C CA . GLU B 1 288 ? 33.281 14.383 3.348 1 98.38 288 GLU B CA 1
ATOM 5223 C C . GLU B 1 288 ? 33.219 15.438 2.248 1 98.38 288 GLU B C 1
ATOM 5225 O O . GLU B 1 288 ? 33.062 15.109 1.07 1 98.38 288 GLU B O 1
ATOM 5230 N N . ILE B 1 289 ? 33.406 16.672 2.682 1 98.06 289 ILE B N 1
ATOM 5231 C CA . ILE B 1 289 ? 33.312 17.797 1.746 1 98.06 289 ILE B CA 1
ATOM 5232 C C . ILE B 1 289 ? 34.719 18.172 1.273 1 98.06 289 ILE B C 1
ATOM 5234 O O . ILE B 1 289 ? 35.562 18.516 2.086 1 98.06 289 ILE B O 1
ATOM 5238 N N . GLY B 1 290 ? 34.875 18.047 -0.039 1 96.06 290 GLY B N 1
ATOM 5239 C CA . GLY B 1 290 ? 36.125 18.484 -0.668 1 96.06 290 GLY B CA 1
ATOM 5240 C C . GLY B 1 290 ? 35.969 19.75 -1.476 1 96.06 290 GLY B C 1
ATOM 5241 O O . GLY B 1 290 ? 35.125 20.594 -1.151 1 96.06 290 GLY B O 1
ATOM 5242 N N . ASP B 1 291 ? 36.844 19.938 -2.488 1 94.06 291 ASP B N 1
ATOM 5243 C CA . ASP B 1 291 ? 36.844 21.188 -3.262 1 94.06 291 ASP B CA 1
ATOM 5244 C C . ASP B 1 291 ? 35.688 21.234 -4.258 1 94.06 291 ASP B C 1
ATOM 5246 O O . ASP B 1 291 ? 35.062 22.266 -4.418 1 94.06 291 ASP B O 1
ATOM 5250 N N . LYS B 1 292 ? 35.438 20.078 -4.82 1 96.19 292 LYS B N 1
ATOM 5251 C CA . LYS B 1 292 ? 34.438 20.078 -5.875 1 96.19 292 LYS B CA 1
ATOM 5252 C C . LYS B 1 292 ? 33.5 18.875 -5.75 1 96.19 292 LYS B C 1
ATOM 5254 O O . LYS B 1 292 ? 32.812 18.516 -6.711 1 96.19 292 LYS B O 1
ATOM 5259 N N . PHE B 1 293 ? 33.562 18.25 -4.512 1 96.88 293 PHE B N 1
ATOM 5260 C CA . PHE B 1 293 ? 32.75 17.047 -4.34 1 96.88 293 PHE B CA 1
ATOM 5261 C C . PHE B 1 293 ? 32.312 16.906 -2.896 1 96.88 293 PHE B C 1
ATOM 5263 O O . PHE B 1 293 ? 32.906 17.469 -1.985 1 96.88 293 PHE B O 1
ATOM 5270 N N . ILE B 1 294 ? 31.25 16.234 -2.768 1 97.75 294 ILE B N 1
ATOM 5271 C CA . ILE B 1 294 ? 30.859 15.641 -1.495 1 97.75 294 ILE B CA 1
ATOM 5272 C C . ILE B 1 294 ? 30.891 14.117 -1.603 1 97.75 294 ILE B C 1
ATOM 5274 O O . ILE B 1 294 ? 30.344 13.547 -2.547 1 97.75 294 ILE B O 1
ATOM 5278 N N . THR B 1 295 ? 31.609 13.523 -0.711 1 98.5 295 THR B N 1
ATOM 5279 C CA . THR B 1 295 ? 31.578 12.07 -0.609 1 98.5 295 THR B CA 1
ATOM 5280 C C . THR B 1 295 ? 30.594 11.633 0.475 1 98.5 295 THR B C 1
ATOM 5282 O O . THR B 1 295 ? 30.75 11.992 1.643 1 98.5 295 THR B O 1
ATOM 5285 N N . VAL B 1 296 ? 29.578 10.93 0.067 1 98.62 296 VAL B N 1
ATOM 5286 C CA . VAL B 1 296 ? 28.594 10.352 0.984 1 98.62 296 VAL B CA 1
ATOM 5287 C C . VAL B 1 296 ? 28.938 8.891 1.259 1 98.62 296 VAL B C 1
ATOM 5289 O O . VAL B 1 296 ? 29.141 8.109 0.326 1 98.62 296 VAL B O 1
ATOM 5292 N N . SER B 1 297 ? 29 8.547 2.525 1 98.25 297 SER B N 1
ATOM 5293 C CA . SER B 1 297 ? 29.391 7.168 2.822 1 98.25 297 SER B CA 1
ATOM 5294 C C . SER B 1 297 ? 28.656 6.637 4.047 1 98.25 297 SER B C 1
ATOM 5296 O O . SER B 1 297 ? 28.125 7.414 4.844 1 98.25 297 SER B O 1
ATOM 5298 N N . SER B 1 298 ? 28.516 5.395 4.137 1 97.5 298 SER B N 1
ATOM 5299 C CA . SER B 1 298 ? 28 4.668 5.289 1 97.5 298 SER B CA 1
ATOM 5300 C C . SER B 1 298 ? 28.672 3.305 5.438 1 97.5 298 SER B C 1
ATOM 5302 O O . SER B 1 298 ? 29.234 2.775 4.473 1 97.5 298 SER B O 1
ATOM 5304 N N . ASN B 1 299 ? 28.75 2.842 6.652 1 95.62 299 ASN B N 1
ATOM 5305 C CA . ASN B 1 299 ? 29.344 1.541 6.93 1 95.62 299 ASN B CA 1
ATOM 5306 C C . ASN B 1 299 ? 28.625 0.819 8.062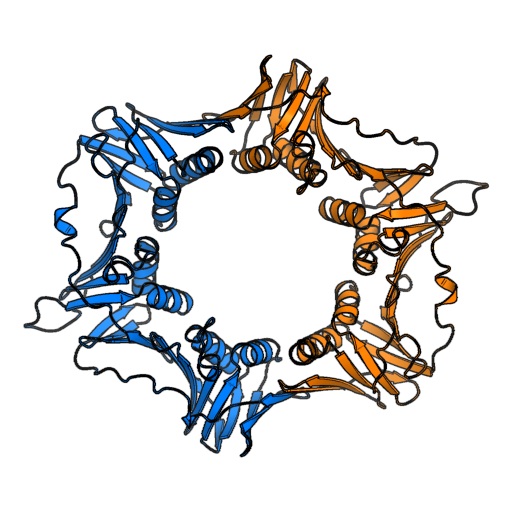 1 95.62 299 ASN B C 1
ATOM 5308 O O . ASN B 1 299 ? 28.125 1.457 8.992 1 95.62 299 ASN B O 1
ATOM 5312 N N . SER B 1 300 ? 28.484 -0.423 7.965 1 93.88 300 SER B N 1
ATOM 5313 C CA . SER B 1 300 ? 27.938 -1.311 8.984 1 93.88 300 SER B CA 1
ATOM 5314 C C . SER B 1 300 ? 28.5 -2.723 8.852 1 93.88 300 SER B C 1
ATOM 5316 O O . SER B 1 300 ? 29.422 -2.957 8.062 1 93.88 300 SER B O 1
ATOM 5318 N N . GLU B 1 301 ? 28 -3.646 9.633 1 91.69 301 GLU B N 1
ATOM 5319 C CA . GLU B 1 301 ? 28.422 -5.043 9.539 1 91.69 301 GLU B CA 1
ATOM 5320 C C . GLU B 1 301 ? 27.984 -5.656 8.203 1 91.69 301 GLU B C 1
ATOM 5322 O O . GLU B 1 301 ? 28.625 -6.598 7.723 1 91.69 301 GLU B O 1
ATOM 5327 N N . LYS B 1 302 ? 27.047 -5.016 7.582 1 90.25 302 LYS B N 1
ATOM 5328 C CA . LYS B 1 302 ? 26.5 -5.547 6.34 1 90.25 302 LYS B CA 1
ATOM 5329 C C . LYS B 1 302 ? 27.344 -5.117 5.137 1 90.25 302 LYS B C 1
ATOM 5331 O O . LYS B 1 302 ? 27.266 -5.73 4.07 1 90.25 302 LYS B O 1
ATOM 5336 N N . GLY B 1 303 ? 28 -3.98 5.348 1 94.19 303 GLY B N 1
ATOM 5337 C CA . GLY B 1 303 ? 28.766 -3.488 4.207 1 94.19 303 GLY B CA 1
ATOM 5338 C C . GLY B 1 303 ? 29.109 -2.016 4.312 1 94.19 303 GLY B C 1
ATOM 5339 O O . GLY B 1 303 ? 29.188 -1.47 5.414 1 94.19 303 GLY B O 1
ATOM 5340 N N . LYS B 1 304 ? 29.469 -1.524 3.133 1 97.12 304 LYS B N 1
ATOM 5341 C CA . LYS B 1 304 ? 29.875 -0.127 3.021 1 97.12 304 LYS B CA 1
ATOM 5342 C C . LYS B 1 304 ? 29.359 0.497 1.731 1 97.12 304 LYS B C 1
ATOM 5344 O O . LYS B 1 304 ? 29.172 -0.198 0.729 1 97.12 304 LYS B O 1
ATOM 5349 N N . MET B 1 305 ? 29.062 1.724 1.784 1 97.31 305 MET B N 1
ATOM 5350 C CA . MET B 1 305 ? 28.672 2.492 0.606 1 97.31 305 MET B CA 1
ATOM 5351 C C . MET B 1 305 ? 29.438 3.805 0.531 1 97.31 305 MET B C 1
ATOM 5353 O O . MET B 1 305 ? 29.609 4.488 1.542 1 97.31 305 MET B O 1
ATOM 5357 N N . VAL B 1 306 ? 29.969 4.145 -0.627 1 98.31 306 VAL B N 1
ATOM 5358 C CA . VAL B 1 306 ? 30.641 5.414 -0.872 1 98.31 306 VAL B CA 1
ATOM 5359 C C . VAL B 1 306 ? 30.234 5.965 -2.236 1 98.31 306 VAL B C 1
ATOM 5361 O O . VAL B 1 306 ? 30.219 5.234 -3.23 1 98.31 306 VAL B O 1
ATOM 5364 N N . GLU B 1 307 ? 29.891 7.176 -2.283 1 98.25 307 GLU B N 1
ATOM 5365 C CA . GLU B 1 307 ? 29.562 7.852 -3.535 1 98.25 307 GLU B CA 1
ATOM 5366 C C . GLU B 1 307 ? 30.094 9.281 -3.549 1 98.25 307 GLU B C 1
ATOM 5368 O O . GLU B 1 307 ? 29.906 10.023 -2.582 1 98.25 307 GLU B O 1
ATOM 5373 N N . LYS B 1 308 ? 30.719 9.656 -4.594 1 97.12 308 LYS B N 1
ATOM 5374 C CA . LYS B 1 308 ? 31.203 11.016 -4.789 1 97.12 308 LYS B CA 1
ATOM 5375 C C . LYS B 1 308 ? 30.281 11.805 -5.707 1 97.12 308 LYS B C 1
ATOM 5377 O O . LYS B 1 308 ? 29.984 11.375 -6.824 1 97.12 308 LYS B O 1
ATOM 5382 N N . ILE B 1 309 ? 29.812 12.867 -5.199 1 97.69 309 ILE B N 1
ATOM 5383 C CA . ILE B 1 309 ? 28.922 13.734 -5.945 1 97.69 309 ILE B CA 1
ATOM 5384 C C . ILE B 1 309 ? 29.625 15.039 -6.293 1 97.69 309 ILE B C 1
ATOM 5386 O O . ILE B 1 309 ? 30.219 15.68 -5.422 1 97.69 309 ILE B O 1
ATOM 5390 N N . GLU B 1 310 ? 29.562 15.383 -7.574 1 97.5 310 GLU B N 1
ATOM 5391 C CA . GLU B 1 310 ? 30.109 16.672 -7.973 1 97.5 310 GLU B CA 1
ATOM 5392 C C . GLU B 1 310 ? 29.203 17.812 -7.52 1 97.5 310 GLU B C 1
ATOM 5394 O O . GLU B 1 310 ? 28 17.797 -7.773 1 97.5 310 GLU B O 1
ATOM 5399 N N . VAL B 1 311 ? 29.812 18.734 -6.852 1 98 311 VAL B N 1
ATOM 5400 C CA . VAL B 1 311 ? 29.062 19.859 -6.32 1 98 311 VAL B CA 1
ATOM 5401 C C . VAL B 1 311 ? 29.875 21.141 -6.418 1 98 311 VAL B C 1
ATOM 5403 O O . VAL B 1 311 ? 31.062 21.109 -6.785 1 98 311 VAL B O 1
ATOM 5406 N N . ASN B 1 312 ? 29.234 22.266 -6.18 1 97.69 312 ASN B N 1
ATOM 5407 C CA . ASN B 1 312 ? 29.922 23.547 -6.012 1 97.69 312 ASN B CA 1
ATOM 5408 C C . ASN B 1 312 ? 30.188 23.859 -4.539 1 97.69 312 ASN B C 1
ATOM 5410 O O . ASN B 1 312 ? 29.25 23.969 -3.75 1 97.69 312 ASN B O 1
ATOM 5414 N N . VAL B 1 313 ? 31.484 23.938 -4.215 1 97.88 313 VAL B N 1
ATOM 5415 C CA . VAL B 1 313 ? 31.859 24.125 -2.82 1 97.88 313 VAL B CA 1
ATOM 5416 C C . VAL B 1 313 ? 32.594 25.453 -2.658 1 97.88 313 VAL B C 1
ATOM 5418 O O . VAL B 1 313 ? 33.469 25.797 -3.469 1 97.88 313 VAL B O 1
ATOM 5421 N N . LYS B 1 314 ? 32.188 26.234 -1.736 1 97.25 314 LYS B N 1
ATOM 5422 C CA . LYS B 1 314 ? 32.906 27.391 -1.243 1 97.25 314 LYS B CA 1
ATOM 5423 C C . LYS B 1 314 ? 33.281 27.234 0.234 1 97.25 314 LYS B C 1
ATOM 5425 O O . LYS B 1 314 ? 32.375 27.109 1.079 1 97.25 314 LYS B O 1
ATOM 5430 N N . GLY B 1 315 ? 34.625 27.25 0.546 1 95.69 315 GLY B N 1
ATOM 5431 C CA . GLY B 1 315 ? 35 27.172 1.943 1 95.69 315 GLY B CA 1
ATOM 5432 C C . GLY B 1 315 ? 35.969 26.016 2.23 1 95.69 315 GLY B C 1
ATOM 5433 O O . GLY B 1 315 ? 36.75 25.641 1.375 1 95.69 315 GLY B O 1
ATOM 5434 N N . MET B 1 316 ? 35.906 25.453 3.459 1 92.69 316 MET B N 1
ATOM 5435 C CA . MET B 1 316 ? 36.906 24.547 3.971 1 92.69 316 MET B CA 1
ATOM 5436 C C . MET B 1 316 ? 36.438 23.094 3.83 1 92.69 316 MET B C 1
ATOM 5438 O O . MET B 1 316 ? 35.25 22.828 3.779 1 92.69 316 MET B O 1
ATOM 5442 N N . PHE B 1 317 ? 37.469 22.25 3.852 1 94.44 317 PHE B N 1
ATOM 5443 C CA . PHE B 1 317 ? 37.188 20.812 3.934 1 94.44 317 PHE B CA 1
ATOM 5444 C C . PHE B 1 317 ? 36.531 20.453 5.262 1 94.44 317 PHE B C 1
ATOM 5446 O O . PHE B 1 317 ? 36.844 21.062 6.293 1 94.44 317 PHE B O 1
ATOM 5453 N N . LEU B 1 318 ? 35.625 19.453 5.152 1 96 318 LEU B N 1
ATOM 5454 C CA . LEU B 1 318 ? 34.875 19.094 6.359 1 96 318 LEU B CA 1
ATOM 5455 C C . LEU B 1 318 ? 34.438 17.625 6.309 1 96 318 LEU B C 1
ATOM 5457 O O . LEU B 1 318 ? 34.031 17.141 5.258 1 96 318 LEU B O 1
ATOM 5461 N N . GLU B 1 319 ? 34.625 16.969 7.414 1 97.38 319 GLU B N 1
ATOM 5462 C CA . GLU B 1 319 ? 34 15.664 7.641 1 97.38 319 GLU B CA 1
ATOM 5463 C C . GLU B 1 319 ? 32.938 15.75 8.727 1 97.38 319 GLU B C 1
ATOM 5465 O O . GLU B 1 319 ? 33.188 16.219 9.828 1 97.38 319 GLU B O 1
ATOM 5470 N N . ILE B 1 320 ? 31.781 15.312 8.406 1 97.81 320 ILE B N 1
ATOM 5471 C CA . ILE B 1 320 ? 30.672 15.469 9.336 1 97.81 320 ILE B CA 1
ATOM 5472 C C . ILE B 1 320 ? 29.672 14.328 9.141 1 97.81 320 ILE B C 1
ATOM 5474 O O . ILE B 1 320 ? 29.562 13.773 8.047 1 97.81 320 ILE B O 1
ATOM 5478 N N . ALA B 1 321 ? 28.922 13.922 10.18 1 97.94 321 ALA B N 1
ATOM 5479 C CA . ALA B 1 321 ? 28 12.789 10.102 1 97.94 321 ALA B CA 1
ATOM 5480 C C . ALA B 1 321 ? 26.594 13.188 10.547 1 97.94 321 ALA B C 1
ATOM 5482 O O . ALA B 1 321 ? 26.422 14.07 11.391 1 97.94 321 ALA B O 1
ATOM 5483 N N . PHE B 1 322 ? 25.609 12.461 9.953 1 98 322 PHE B N 1
ATOM 5484 C CA . PHE B 1 322 ? 24.219 12.758 10.242 1 98 322 PHE B CA 1
ATOM 5485 C C . PHE B 1 322 ? 23.375 11.477 10.258 1 98 322 PHE B C 1
ATOM 5487 O O . PHE B 1 322 ? 23.844 10.422 9.812 1 98 322 PHE B O 1
ATOM 5494 N N . ASN B 1 323 ? 22.203 11.594 10.867 1 97.44 323 ASN B N 1
ATOM 5495 C CA . ASN B 1 323 ? 21.141 10.609 10.68 1 97.44 323 ASN B CA 1
ATOM 5496 C C . ASN B 1 323 ? 20.484 10.758 9.312 1 97.44 323 ASN B C 1
ATOM 5498 O O . ASN B 1 323 ? 19.891 11.789 9.008 1 97.44 323 ASN B O 1
ATOM 5502 N N . SER B 1 324 ? 20.547 9.703 8.508 1 98.12 324 SER B N 1
ATOM 5503 C CA . SER B 1 324 ? 20.094 9.773 7.125 1 98.12 324 SER B CA 1
ATOM 5504 C C . SER B 1 324 ? 18.594 10.039 7.051 1 98.12 324 SER B C 1
ATOM 5506 O O . SER B 1 324 ? 18.125 10.75 6.156 1 98.12 324 SER B O 1
ATOM 5508 N N . ARG B 1 325 ? 17.797 9.555 7.926 1 97.69 325 ARG B N 1
ATOM 5509 C CA . ARG B 1 325 ? 16.359 9.727 7.926 1 97.69 325 ARG B CA 1
ATOM 5510 C C . ARG B 1 325 ? 15.977 11.203 8.055 1 97.69 325 ARG B C 1
ATOM 5512 O O . ARG B 1 325 ? 15.086 11.68 7.355 1 97.69 325 ARG B O 1
ATOM 5519 N N . TYR B 1 326 ? 16.719 11.852 8.938 1 97.88 326 TYR B N 1
ATOM 5520 C CA . TYR B 1 326 ? 16.438 13.266 9.164 1 97.88 326 TYR B CA 1
ATOM 5521 C C . TYR B 1 326 ? 16.75 14.094 7.93 1 97.88 326 TYR B C 1
ATOM 5523 O O . TYR B 1 326 ? 16.031 15.039 7.602 1 97.88 326 TYR B O 1
ATOM 5531 N N . LEU B 1 327 ? 17.781 13.727 7.27 1 98.31 327 LEU B N 1
ATOM 5532 C CA . LEU B 1 327 ? 18.141 14.438 6.047 1 98.31 327 LEU B CA 1
ATOM 5533 C C . LEU B 1 327 ? 17.109 14.203 4.953 1 98.31 327 LEU B C 1
ATOM 5535 O O . LEU B 1 327 ? 16.672 15.148 4.289 1 98.31 327 LEU B O 1
ATOM 5539 N N . LEU B 1 328 ? 16.734 12.984 4.828 1 98.56 328 LEU B N 1
ATOM 5540 C CA . LEU B 1 328 ? 15.805 12.625 3.762 1 98.56 328 LEU B CA 1
ATOM 5541 C C . LEU B 1 328 ? 14.453 13.297 3.969 1 98.56 328 LEU B C 1
ATOM 5543 O O . LEU B 1 328 ? 13.805 13.711 3.002 1 98.56 328 LEU B O 1
ATOM 5547 N N . ASP B 1 329 ? 13.992 13.375 5.176 1 97.81 329 ASP B N 1
ATOM 5548 C CA . ASP B 1 329 ? 12.727 14.031 5.473 1 97.81 329 ASP B CA 1
ATOM 5549 C C . ASP B 1 329 ? 12.703 15.453 4.922 1 97.81 329 ASP B C 1
ATOM 5551 O O . ASP B 1 329 ? 11.727 15.859 4.289 1 97.81 329 ASP B O 1
ATOM 5555 N N . SER B 1 330 ? 13.758 16.172 5.191 1 97.12 330 SER B N 1
ATOM 5556 C CA . SER B 1 330 ? 13.828 17.562 4.742 1 97.12 330 SER B CA 1
ATOM 5557 C C . SER B 1 330 ? 13.891 17.656 3.219 1 97.12 330 SER B C 1
ATOM 5559 O O . SER B 1 330 ? 13.203 18.469 2.609 1 97.12 330 SER B O 1
ATOM 5561 N N . LEU B 1 331 ? 14.703 16.797 2.662 1 98.25 331 LEU B N 1
ATOM 5562 C CA . LEU B 1 331 ? 14.906 16.844 1.219 1 98.25 331 LEU B CA 1
ATOM 5563 C C . LEU B 1 331 ? 13.609 16.516 0.479 1 98.25 331 LEU B C 1
ATOM 5565 O O . LEU B 1 331 ? 13.344 17.078 -0.587 1 98.25 331 LEU B O 1
ATOM 5569 N N . ARG B 1 332 ? 12.844 15.672 1.052 1 97.44 332 ARG B N 1
ATOM 5570 C CA . ARG B 1 332 ? 11.57 15.297 0.442 1 97.44 332 ARG B CA 1
ATOM 5571 C C . ARG B 1 332 ? 10.555 16.438 0.543 1 97.44 332 ARG B C 1
ATOM 5573 O O . ARG B 1 332 ? 9.633 16.516 -0.266 1 97.44 332 ARG B O 1
ATOM 5580 N N . ALA B 1 333 ? 10.695 17.297 1.505 1 96.5 333 ALA B N 1
ATOM 5581 C CA . ALA B 1 333 ? 9.75 18.391 1.733 1 96.5 333 ALA B CA 1
ATOM 5582 C C . ALA B 1 333 ? 10.07 19.594 0.835 1 96.5 333 ALA B C 1
ATOM 5584 O O . ALA B 1 333 ? 9.242 20.484 0.668 1 96.5 333 ALA B O 1
ATOM 5585 N N . ILE B 1 334 ? 11.273 19.609 0.249 1 97.19 334 ILE B N 1
ATOM 5586 C CA . ILE B 1 334 ? 11.734 20.734 -0.565 1 97.19 334 ILE B CA 1
ATOM 5587 C C . ILE B 1 334 ? 11.328 20.5 -2.021 1 97.19 334 ILE B C 1
ATOM 5589 O O . ILE B 1 334 ? 11.523 19.422 -2.566 1 97.19 334 ILE B O 1
ATOM 5593 N N . ASP B 1 335 ? 10.82 21.531 -2.67 1 94.81 335 ASP B N 1
ATOM 5594 C CA . ASP B 1 335 ? 10.32 21.406 -4.035 1 94.81 335 ASP B CA 1
ATOM 5595 C C . ASP B 1 335 ? 11.359 21.875 -5.047 1 94.81 335 ASP B C 1
ATOM 5597 O O . ASP B 1 335 ? 11.32 21.484 -6.219 1 94.81 335 ASP B O 1
ATOM 5601 N N . GLU B 1 336 ? 12.273 22.719 -4.602 1 96.44 336 GLU B N 1
ATOM 5602 C CA . GLU B 1 336 ? 13.242 23.344 -5.504 1 96.44 336 GLU B CA 1
ATOM 5603 C C . GLU B 1 336 ? 14.258 22.312 -6 1 96.44 336 GLU B C 1
ATOM 5605 O O . GLU B 1 336 ? 14.562 21.344 -5.305 1 96.44 336 GLU B O 1
ATOM 5610 N N . GLU B 1 337 ? 14.789 22.578 -7.066 1 97.56 337 GLU B N 1
ATOM 5611 C CA . GLU B 1 337 ? 15.719 21.672 -7.719 1 97.56 337 GLU B CA 1
ATOM 5612 C C . GLU B 1 337 ? 17.094 21.688 -7.043 1 97.56 337 GLU B C 1
ATOM 5614 O O . GLU B 1 337 ? 17.766 20.656 -6.961 1 97.56 337 GLU B O 1
ATOM 5619 N N . GLU B 1 338 ? 17.484 22.859 -6.602 1 98.31 338 GLU B N 1
ATOM 5620 C CA . GLU B 1 338 ? 18.797 23.016 -5.992 1 98.31 338 GLU B CA 1
ATOM 5621 C C . GLU B 1 338 ? 18.688 23.531 -4.559 1 98.31 338 GLU B C 1
ATOM 5623 O O . GLU B 1 338 ? 17.75 24.266 -4.23 1 98.31 338 GLU B O 1
ATOM 5628 N N . ILE B 1 339 ? 19.641 23.125 -3.799 1 98.44 339 ILE B N 1
ATOM 5629 C CA . ILE B 1 339 ? 19.688 23.547 -2.404 1 98.44 339 ILE B CA 1
ATOM 5630 C C . ILE B 1 339 ? 21.094 23.969 -2.041 1 98.44 339 ILE B C 1
ATOM 5632 O O . ILE B 1 339 ? 22.062 23.609 -2.73 1 98.44 339 ILE B O 1
ATOM 5636 N N . THR B 1 340 ? 21.234 24.75 -1.017 1 98.19 340 THR B N 1
ATOM 5637 C CA . THR B 1 340 ? 22.516 25.125 -0.437 1 98.19 340 THR B CA 1
ATOM 5638 C C . THR B 1 340 ? 22.672 24.531 0.96 1 98.19 340 THR B C 1
ATOM 5640 O O . THR B 1 340 ? 21.766 24.625 1.787 1 98.19 340 THR B O 1
ATOM 5643 N N . LEU B 1 341 ? 23.781 23.859 1.171 1 98.5 341 LEU B N 1
ATOM 5644 C CA . LEU B 1 341 ? 24.188 23.344 2.48 1 98.5 341 LEU B CA 1
ATOM 5645 C C . LEU B 1 341 ? 25.188 24.281 3.137 1 98.5 341 LEU B C 1
ATOM 5647 O O . LEU B 1 341 ? 26.203 24.641 2.531 1 98.5 341 LEU B O 1
ATOM 5651 N N . TYR B 1 342 ? 24.906 24.703 4.363 1 98.12 342 TYR B N 1
ATOM 5652 C CA . TYR B 1 342 ? 25.812 25.562 5.113 1 98.12 342 TYR B CA 1
ATOM 5653 C C . TYR B 1 342 ? 26.391 24.828 6.32 1 98.12 342 TYR B C 1
ATOM 5655 O O . TYR B 1 342 ? 25.641 24.297 7.141 1 98.12 342 TYR B O 1
ATOM 5663 N N . PHE B 1 343 ? 27.719 24.859 6.379 1 97.88 343 PHE B N 1
ATOM 5664 C CA . PHE B 1 343 ? 28.422 24.203 7.473 1 97.88 343 PHE B CA 1
ATOM 5665 C C . PHE B 1 343 ? 29.328 25.188 8.211 1 97.88 343 PHE B C 1
ATOM 5667 O O . PHE B 1 343 ? 29.844 26.141 7.609 1 97.88 343 PHE B O 1
ATOM 5674 N N . ILE B 1 344 ? 29.453 24.969 9.492 1 96.56 344 ILE B N 1
ATOM 5675 C CA . ILE B 1 344 ? 30.453 25.688 10.266 1 96.56 344 ILE B CA 1
ATOM 5676 C C . ILE B 1 344 ? 31.641 24.766 10.555 1 96.56 344 ILE B C 1
ATOM 5678 O O . ILE B 1 344 ? 32.781 25.062 10.18 1 96.56 344 ILE B O 1
ATOM 5682 N N . ASN B 1 345 ? 31.453 23.688 11.234 1 94.81 345 ASN B N 1
ATOM 5683 C CA . ASN B 1 345 ? 32.406 22.625 11.555 1 94.81 345 ASN B CA 1
ATOM 5684 C C . ASN B 1 345 ? 31.703 21.281 11.766 1 94.81 345 ASN B C 1
ATOM 5686 O O . ASN B 1 345 ? 30.562 21.109 11.344 1 94.81 345 ASN B O 1
ATOM 5690 N N . SER B 1 346 ? 32.406 20.328 12.422 1 95.44 346 SER B N 1
ATOM 5691 C CA . SER B 1 346 ? 31.891 18.969 12.5 1 95.44 346 SER B CA 1
ATOM 5692 C C . SER B 1 346 ? 30.938 18.797 13.68 1 95.44 346 SER B C 1
ATOM 5694 O O . SER B 1 346 ? 30.328 17.75 13.859 1 95.44 346 SER B O 1
ATOM 5696 N N . ILE B 1 347 ? 30.672 19.828 14.43 1 94.62 347 ILE B N 1
ATOM 5697 C CA . ILE B 1 347 ? 29.859 19.672 15.633 1 94.62 347 ILE B CA 1
ATOM 5698 C C . ILE B 1 347 ? 28.641 20.594 15.562 1 94.62 347 ILE B C 1
ATOM 5700 O O . ILE B 1 347 ? 27.641 20.359 16.234 1 94.62 347 ILE B O 1
ATOM 5704 N N . ASN B 1 348 ? 28.781 21.656 14.836 1 95.88 348 ASN B N 1
ATOM 5705 C CA . ASN B 1 348 ? 27.672 22.594 14.688 1 95.88 348 ASN B CA 1
ATOM 5706 C C . ASN B 1 348 ? 26.625 22.078 13.703 1 95.88 348 ASN B C 1
ATOM 5708 O O . ASN B 1 348 ? 26.922 21.219 12.875 1 95.88 348 ASN B O 1
ATOM 5712 N N . PRO B 1 349 ? 25.438 22.562 13.75 1 97.19 349 PRO B N 1
ATOM 5713 C CA . PRO B 1 349 ? 24.344 22.078 12.891 1 97.19 349 PRO B CA 1
ATOM 5714 C C . PRO B 1 349 ? 24.578 22.406 11.414 1 97.19 349 PRO B C 1
ATOM 5716 O O . PRO B 1 349 ? 25.219 23.406 11.094 1 97.19 349 PRO B O 1
ATOM 5719 N N . LEU B 1 350 ? 24.062 21.578 10.555 1 98.06 350 LEU B N 1
ATOM 5720 C CA . LEU B 1 350 ? 23.906 21.844 9.133 1 98.06 350 LEU B CA 1
ATOM 5721 C C . LEU B 1 350 ? 22.641 22.641 8.852 1 98.06 350 LEU B C 1
ATOM 5723 O O . LEU B 1 350 ? 21.578 22.344 9.398 1 98.06 350 LEU B O 1
ATOM 5727 N N . ILE B 1 351 ? 22.766 23.688 8.039 1 98.06 351 ILE B N 1
ATOM 5728 C CA . ILE B 1 351 ? 21.594 24.422 7.559 1 98.06 351 ILE B CA 1
ATOM 5729 C C . ILE B 1 351 ? 21.375 24.125 6.074 1 98.06 351 ILE B C 1
ATOM 5731 O O . ILE B 1 351 ? 22.328 24.156 5.281 1 98.06 351 ILE B O 1
ATOM 5735 N N . ILE B 1 352 ? 20.188 23.766 5.719 1 98.31 352 ILE B N 1
ATOM 5736 C CA . ILE B 1 352 ? 19.797 23.531 4.332 1 98.31 352 ILE B CA 1
ATOM 5737 C C . ILE B 1 352 ? 18.781 24.578 3.889 1 98.31 352 ILE B C 1
ATOM 5739 O O . ILE B 1 352 ? 17.766 24.797 4.551 1 98.31 352 ILE B O 1
ATOM 5743 N N . LYS B 1 353 ? 19.047 25.25 2.779 1 97.44 353 LYS B N 1
ATOM 5744 C CA . LYS B 1 353 ? 18.141 26.234 2.188 1 97.44 353 LYS B CA 1
ATOM 5745 C C . LYS B 1 353 ? 17.938 25.969 0.699 1 97.44 353 LYS B C 1
ATOM 5747 O O . LYS B 1 353 ? 18.906 25.828 -0.05 1 97.44 353 LYS B O 1
ATOM 5752 N N . PRO B 1 354 ? 16.672 25.906 0.273 1 97.62 354 PRO B N 1
ATOM 5753 C CA . PRO B 1 354 ? 16.438 25.812 -1.171 1 97.62 354 PRO B CA 1
ATOM 5754 C C . PRO B 1 354 ? 16.844 27.078 -1.915 1 97.62 354 PRO B C 1
ATOM 5756 O O . PRO B 1 354 ? 16.672 28.188 -1.4 1 97.62 354 PRO B O 1
ATOM 5759 N N . ILE B 1 355 ? 17.438 26.875 -3.068 1 96.69 355 ILE B N 1
ATOM 5760 C CA . ILE B 1 355 ? 17.797 28.016 -3.895 1 96.69 355 ILE B CA 1
ATOM 5761 C C . ILE B 1 355 ? 16.547 28.562 -4.602 1 96.69 355 ILE B C 1
ATOM 5763 O O . ILE B 1 355 ? 15.797 27.797 -5.215 1 96.69 355 ILE B O 1
ATOM 5767 N N . GLY B 1 356 ? 16.391 29.766 -4.594 1 89 356 GLY B N 1
ATOM 5768 C CA . GLY B 1 356 ? 15.227 30.375 -5.207 1 89 356 GLY B CA 1
ATOM 5769 C C . GLY B 1 356 ? 14.094 30.625 -4.227 1 89 356 GLY B C 1
ATOM 5770 O O . GLY B 1 356 ? 13.109 31.281 -4.562 1 89 356 GLY B O 1
ATOM 5771 N N . SER B 1 357 ? 14.188 29.953 -3.062 1 79.69 357 SER B N 1
ATOM 5772 C CA . SER B 1 357 ? 13.203 30.156 -2.004 1 79.69 357 SER B CA 1
ATOM 5773 C C . SER B 1 357 ? 13.852 30.75 -0.757 1 79.69 357 SER B C 1
ATOM 5775 O O . SER B 1 357 ? 14.812 30.188 -0.226 1 79.69 357 SER B O 1
ATOM 5777 N N . LYS B 1 358 ? 13.523 31.938 -0.37 1 75.19 358 LYS B N 1
ATOM 5778 C CA . LYS B 1 358 ? 14.086 32.531 0.847 1 75.19 358 LYS B CA 1
ATOM 5779 C C . LYS B 1 358 ? 13.234 32.188 2.064 1 75.19 358 LYS B C 1
ATOM 5781 O O . LYS B 1 358 ? 13.602 32.5 3.197 1 75.19 358 LYS B O 1
ATOM 5786 N N . ASP B 1 359 ? 12.289 31.328 1.899 1 91.44 359 ASP B N 1
ATOM 5787 C CA . ASP B 1 359 ? 11.25 31.234 2.918 1 91.44 359 ASP B CA 1
ATOM 5788 C C . ASP B 1 359 ? 11.344 29.922 3.684 1 91.44 359 ASP B C 1
ATOM 5790 O O . ASP B 1 359 ? 10.516 29.641 4.555 1 91.44 359 ASP B O 1
ATOM 5794 N N . TYR B 1 360 ? 12.367 29.141 3.408 1 96.62 360 TYR B N 1
ATOM 5795 C CA . TYR B 1 360 ? 12.445 27.844 4.07 1 96.62 360 TYR B CA 1
ATOM 5796 C C . TYR B 1 360 ? 13.859 27.562 4.555 1 96.62 360 TYR B C 1
ATOM 5798 O O . TYR B 1 360 ? 14.836 27.844 3.854 1 96.62 360 TYR B O 1
ATOM 5806 N N . LEU B 1 361 ? 13.945 27.047 5.789 1 97.12 361 LEU B N 1
ATOM 5807 C CA . LEU B 1 361 ? 15.211 26.672 6.414 1 97.12 361 LEU B CA 1
ATOM 5808 C C . LEU B 1 361 ? 15.055 25.375 7.195 1 97.12 361 LEU B C 1
ATOM 5810 O O . LEU B 1 361 ? 14.109 25.219 7.98 1 97.12 361 LEU B O 1
ATOM 5814 N N . TYR B 1 362 ? 15.922 24.438 6.941 1 98.25 362 TYR B N 1
ATOM 5815 C CA . TYR B 1 362 ? 16 23.219 7.723 1 98.25 362 TYR B CA 1
ATOM 5816 C C . TYR B 1 362 ? 17.359 23.094 8.414 1 98.25 362 TYR B C 1
ATOM 5818 O O . TYR B 1 362 ? 18.391 23.391 7.82 1 98.25 362 TYR B O 1
ATOM 5826 N N . MET B 1 363 ? 17.312 22.719 9.672 1 98.38 363 MET B N 1
ATOM 5827 C CA . MET B 1 363 ? 18.516 22.562 10.484 1 98.38 363 MET B CA 1
ATOM 5828 C C . MET B 1 363 ? 18.594 21.172 11.078 1 98.38 363 MET B C 1
ATOM 5830 O O . MET B 1 363 ? 17.578 20.625 11.555 1 98.38 363 MET B O 1
ATOM 5834 N N . ILE B 1 364 ? 19.781 20.562 11.078 1 98.25 364 ILE B N 1
ATOM 5835 C CA . ILE B 1 364 ? 19.953 19.234 11.664 1 98.25 364 ILE B CA 1
ATOM 5836 C C . ILE B 1 364 ? 21.281 19.172 12.422 1 98.25 364 ILE B C 1
ATOM 5838 O O . ILE B 1 364 ? 22.312 19.672 11.938 1 98.25 364 ILE B O 1
ATOM 5842 N N . LEU B 1 365 ? 21.234 18.625 13.586 1 97.38 365 LEU B N 1
ATOM 5843 C CA . LEU B 1 365 ? 22.438 18.438 14.383 1 97.38 365 LEU B CA 1
ATOM 5844 C C . LEU B 1 365 ? 23.234 17.234 13.883 1 97.38 365 LEU B C 1
ATOM 5846 O O . LEU B 1 365 ? 22.641 16.188 13.555 1 97.38 365 LEU B O 1
ATOM 5850 N N . PRO B 1 366 ? 24.547 17.375 13.797 1 97.38 366 PRO B N 1
ATOM 5851 C CA . PRO B 1 366 ? 25.359 16.203 13.438 1 97.38 366 PRO B CA 1
ATOM 5852 C C . PRO B 1 366 ? 25.438 15.172 14.562 1 97.38 366 PRO B C 1
ATOM 5854 O O . PRO B 1 366 ? 25.062 15.461 15.703 1 97.38 366 PRO B O 1
ATOM 5857 N N . VAL B 1 367 ? 25.781 13.977 14.148 1 95.5 367 VAL B N 1
ATOM 5858 C CA . VAL B 1 367 ? 26.078 12.914 15.102 1 95.5 367 VAL B CA 1
ATOM 5859 C C . VAL B 1 367 ? 27.578 12.875 15.391 1 95.5 367 VAL B C 1
ATOM 5861 O O . VAL B 1 367 ? 28.391 13.055 14.477 1 95.5 367 VAL B O 1
ATOM 5864 N N . LYS B 1 368 ? 27.875 12.719 16.688 1 86.88 368 LYS B N 1
ATOM 5865 C CA . LYS B 1 368 ? 29.297 12.688 17.062 1 86.88 368 LYS B CA 1
ATOM 5866 C C . LYS B 1 368 ? 29.984 11.453 16.5 1 86.88 368 LYS B C 1
ATOM 5868 O O . LYS B 1 368 ? 29.484 10.336 16.641 1 86.88 368 LYS B O 1
ATOM 5873 N N . LEU B 1 369 ? 30.969 11.711 15.68 1 77.12 369 LEU B N 1
ATOM 5874 C CA . LEU B 1 369 ? 31.766 10.633 15.102 1 77.12 369 LEU B CA 1
ATOM 5875 C C . LEU B 1 369 ? 32.75 10.078 16.125 1 77.12 369 LEU B C 1
ATOM 5877 O O . LEU B 1 369 ? 33.344 10.836 16.891 1 77.12 369 LEU B O 1
ATOM 5881 N N . ASN B 1 370 ? 32.656 8.914 16.828 1 60.12 370 ASN B N 1
ATOM 5882 C CA . ASN B 1 370 ? 33.688 8.359 17.688 1 60.12 370 ASN B CA 1
ATOM 5883 C C . ASN B 1 370 ? 35 8.109 16.906 1 60.12 370 ASN B C 1
ATOM 5885 O O . ASN B 1 370 ? 34.938 7.836 15.695 1 60.12 370 ASN B O 1
#

Organism: Thermoanaerobacter italicus (strain DSM 9252 / Ab9) (NCBI:txid580331)

Secondary structure (DSSP, 8-state):
-EEEEEHHHHHHHHHHHGGGS-SS-S-GGGGEEEEEEETTEEEEEEE-SSEEEEEEEE-EEEE-EEEEEEHHHHHHHHHHSPSSEEEEEE-TT-EEEEEETTEEEEEE-B-GGGSPPPPP--SSEEEEEEHHHHHHHHHTTGGGS--STTSGGGGEEEEEEETTEEEEEEE-SSEEEEEEEE-SS-SS-TT---EEEEEEHHHHHHHHHH--S---EEEEEE-SSEEEEEETTEEEEEEPPPSPPP-GGGGS-S--SEEEEEEHHHHHHHHHHHHHHHGGGTTEEEEEE-SSEEEEEEEETTEEEEEEEE-EEEE--EEEEEEHHHHHHHHHH--SSEEEEEE-SSSSPEEEEETT-SSEEEEEPPPP--/-EEEEEHHHHHHHHHHHGGGS-SS-S-GGGGEEEEEEETTEEEEEEE-SSEEEEEEEE-EEEE-EEEEEEHHHHHHHHHHSPSSEEEEEE-TT-EEEEEETTEEEEEE-B-GGGSPPPPP--SSEEEEEEHHHHHHHHHTTGGGS--STTSGGGGEEEEEEETTEEEEEEE-SSEEEEEEEE-SS-SS-TT---EEEEEEHHHHHHHHHH--S---EEEEEE-SSEEEEEETTEEEEEEPPPSPPP-GGGGS-S--SEEEEEEHHHHHHHHHHHHHHHGGGTTEEEEEE-SSEEEEEEEETTEEEEEEEE-EEEE--EEEEEEHHHHHHHHHH--SSEEEEEE-SSSSPEEEEETT-SSEEEEEPPPP--

Foldseek 3Di:
DKWKDWLVQVLLQLVLQCLAADPDDPDQLQQWWKWWDDDQKIKTWHHPPFKIKIFIGGIGDPDTDMWIFRSPVVNVVSVPADTDMWMWDADPQRWIWIDDVVDIDIGHIHDCVPPDDDDDFDQPDKFKAFLQVLLLLLLQFLVAAAPDCPPVLQQFWKWKFAQFKIWTWHHHPFKIKIFMDGHPGTRDDPDDGIDIFTFGSSLSVSSSVSGDNDGHMWMWGDDPFKIWIHDPRMIMIGTTDDDDDDPPVVQDDPDFFKKKKDFLVVVLVLLVVQQVACVQVQQKWKWWDDQFWIWIKHHDPVGIDIDIDGIHMDGDIAMEMFRSVLVNSNSVSDDAGMWMWGHHYHFRWIWIGHPPDPGMIMIGGTDDDD/DKWKDWLVQVLLQLVLQCLAADPDDPDQLQQWWKWWDDDQKIKTWHHPPFKIKIFIGGIGDPDTDMWIFRSPVVNVVSVPADTDMWMWDADPQRWIWIDDVVDIDIGHIHDCVPPDDDDDFDQPDKFKAFLQVLLLLLLQFLVAAAPDCPPVLQQFWKWKFAQFKIWTWHHHPFKIKIFMDGHPGTRDDPDDGIDIFTFGSSLSVSSSVSGDNDGHMWMWGDDPFKIWIHDPRMIMIGTTDDDDDDPPVVQDDPDFFKKKKDFLVVVLVLLVVQQVACVQVQQKWKWWDDQFWIWIKHHDPVGIDIDIDGIHMDGDIAMEMARSVLVNSNSVSDDAGMWMWGHHYHFRWIWIGHPPDPGMIMIGGTDDDD

Sequence (740 aa):
MKFVCDKNSLFEGVNIAIRGVSSRTTLPILQGIKISALKDQVKFSGTDLDIGIECQIPAMVEEEGEIVVPAKIFSELVRKLPEGDVKIESDSQNTVNVICDSINFTIAGSDAVEFPEIPQVSKENSFKLTKNILKDLIKKTVFCIAHEQTRPILTGVLFEVFPNEIKAVALDGFRMAIYTYQSEEKFFEEGIEKYSIVIPGKTLEEIYKILEDEETEIDIYHTANQVLFQIENTKVISRLLEGSFINYNAVLPKDYKTEVVVKREVLTESIERASLIAESKNNLIKFEIGDKFITVSSNSEKGKMVEKIEVNVKGMFLEIAFNSRYLLDSLRAIDEEEITLYFINSINPLIIKPIGSKDYLYMILPVKLNMKFVCDKNSLFEGVNIAIRGVSSRTTLPILQGIKISALKDQVKFSGTDLDIGIECQIPAMVEEEGEIVVPAKIFSELVRKLPEGDVKIESDSQNTVNVICDSINFTIAGSDAVEFPEIPQVSKENSFKLTKNILKDLIKKTVFCIAHEQTRPILTGVLFEVFPNEIKAVALDGFRMAIYTYQSEEKFFEEGIEKYSIVIPGKTLEEIYKILEDEETEIDIYHTANQVLFQIENTKVISRLLEGSFINYNAVLPKDYKTEVVVKREVLTESIERASLIAESKNNLIKFEIGDKFITVSSNSEKGKMVEKIEVNVKGMFLEIAFNSRYLLDSLRAIDEEEITLYFINSINPLIIKPIGSKDYLYMILPVKLN

pLDDT: mean 95.36, std 5.37, range [59.88, 98.88]